Protein AF-0000000087292726 (afdb_homodimer)

Solvent-accessible surface area (backbone atoms only — not comparable to full-atom values): 31951 Å² total; per-residue (Å²): 138,81,80,73,80,80,78,75,75,75,76,73,78,67,79,74,79,66,85,60,63,54,73,38,72,69,37,30,50,40,67,74,81,75,63,62,69,61,34,52,50,50,47,50,51,51,27,51,55,27,48,71,33,85,90,39,32,86,70,28,71,51,73,68,53,52,51,50,51,52,53,50,47,58,55,65,70,38,54,76,42,42,64,71,56,86,68,54,72,67,57,55,52,51,55,51,50,49,59,69,65,47,56,73,90,65,33,30,45,58,37,45,49,48,23,53,44,37,64,34,70,51,35,41,52,52,53,47,52,40,39,73,70,72,46,50,53,69,59,52,49,48,52,55,34,66,33,84,82,71,44,54,64,26,44,39,25,47,42,41,25,60,33,22,43,66,75,42,74,87,44,44,62,61,49,62,73,42,40,67,60,53,53,53,53,51,60,71,45,49,89,60,50,50,75,66,32,47,36,35,49,22,40,36,44,26,35,47,38,50,54,27,41,76,63,67,35,54,68,59,42,48,54,45,44,55,55,26,49,53,46,54,68,37,84,84,52,52,68,69,27,29,38,34,14,46,50,24,44,39,47,31,48,75,60,37,82,41,38,68,56,40,57,73,68,44,44,59,60,51,14,52,54,29,38,68,40,88,49,63,70,38,15,50,52,12,48,54,37,44,61,66,72,109,139,83,81,74,78,79,79,76,76,73,76,73,77,67,78,74,79,65,84,60,61,53,72,38,72,68,37,32,50,39,67,76,81,75,64,61,69,62,36,52,50,50,47,50,51,50,30,50,53,26,49,71,32,85,91,39,32,86,71,29,72,52,73,67,52,53,51,49,52,52,53,51,48,59,53,66,69,37,55,76,41,40,64,72,56,85,68,54,73,69,56,56,50,51,57,51,49,48,56,70,65,45,55,74,92,67,32,32,43,58,37,44,49,47,24,52,42,38,63,36,69,49,35,40,53,52,52,46,52,40,38,73,70,73,48,51,53,70,58,53,49,47,52,55,33,66,33,85,79,71,43,54,65,26,45,38,26,48,39,40,24,59,31,23,45,67,76,42,74,87,43,43,62,60,49,60,74,41,38,68,61,55,53,51,53,52,62,71,45,49,91,59,50,48,76,66,32,46,38,35,48,21,40,36,43,25,35,48,37,50,52,27,41,77,65,66,35,53,70,60,42,48,54,44,42,54,56,27,48,54,46,54,69,37,83,84,54,52,69,67,29,29,38,34,14,46,51,24,44,39,47,33,48,75,62,37,81,42,39,68,57,40,56,73,68,46,43,60,60,52,15,52,56,31,37,67,40,87,49,63,70,38,16,51,51,13,48,53,37,44,61,65,72,108

Nearest PDB structures (foldseek):
  3ebb-assembly1_A  TM=8.946E-01  e=4.536E-08  Homo sapiens
  3ebb-assembly1_B  TM=8.853E-01  e=5.914E-07  Homo sapiens
  8y0p-assembly1_A  TM=6.292E-01  e=4.370E-01  Homo sapiens
  1luj-assembly1_A  TM=5.843E-01  e=9.324E-01  Homo sapiens
  7zrb-assembly1_A  TM=3.752E-01  e=2.257E+00  Homo sapiens

pLDDT: mean 90.12, std 17.52, range [23.12, 98.75]

Secondary structure (DSSP, 8-state):
--------------------EEE-TTS-EEE----HHHHHHHHHHHHHHHHH-TTTGGGSPPHHHHHHHHHHHHHHH-GGGTTT----HHHHHHHHHHHHHS-GGG-HHHHHHHHHHTTSHHHHHHHHHHHHTT--HHHHHHHHHTPSSP-HHHHHHHHHHHHHGGGSGGGHHHHHHTHHHHHHHHHHTGGG--HHHHHHHHHHHHHHHHHHHHHT-HHHHHHHHHHHHHHHH-TTS-HHHHHHHHHHHHHHHHHSS-HHHHHHTTHHHHHHHHHT-SSHHHHHHHHHHHHHT-/--------------------EEE-TTS-EEE----HHHHHHHHHHHHHHHHH-TTTGGGSPPHHHHHHHHHHHHHHH-GGGTTT----HHHHHHHHHHHHHS-GGG-HHHHHHHHHHTTSHHHHHHHHHHHHTT--HHHHHHHHHTPSSP-HHHHHHHHHHHHHGGGSGGGHHHHHHTHHHHHHHHHHTGGG--HHHHHHHHHHHHHHHHHHHHHT-HHHHHHHHHHHHHHHH-TTS-HHHHHHHHHHHHHHHHHSS-HHHHHHTTHHHHHHHHHT-SSHHHHHHHHHHHHHT-

Radius of gyration: 26.75 Å; Cα contacts (8 Å, |Δi|>4): 771; chains: 2; bounding box: 65×83×83 Å

Structure (mmCIF, N/CA/C/O backbone):
data_AF-0000000087292726-model_v1
#
loop_
_entity.id
_entity.type
_entity.pdbx_description
1 polymer 'PUL domain-containing protein'
#
loop_
_atom_site.group_PDB
_atom_site.id
_atom_site.type_symbol
_atom_site.label_atom_id
_atom_site.label_alt_id
_atom_site.label_comp_id
_atom_site.label_asym_id
_atom_site.label_entity_id
_atom_site.label_seq_id
_atom_site.pdbx_PDB_ins_code
_atom_site.Cartn_x
_atom_site.Cartn_y
_atom_site.Cartn_z
_atom_site.occupancy
_atom_site.B_iso_or_equiv
_atom_site.auth_seq_id
_atom_site.auth_comp_id
_atom_site.auth_asym_id
_atom_site.auth_atom_id
_atom_site.pdbx_PDB_model_num
ATOM 1 N N . MET A 1 1 ? -25 6.297 -58.25 1 25.56 1 MET A N 1
ATOM 2 C CA . MET A 1 1 ? -23.938 7.082 -57.625 1 25.56 1 MET A CA 1
ATOM 3 C C . MET A 1 1 ? -23.922 6.859 -56.125 1 25.56 1 MET A C 1
ATOM 5 O O . MET A 1 1 ? -24.641 7.527 -55.375 1 25.56 1 MET A O 1
ATOM 9 N N . HIS A 1 2 ? -23.906 5.59 -55.625 1 27.97 2 HIS A N 1
ATOM 10 C CA . HIS A 1 2 ? -24.172 4.93 -54.344 1 27.97 2 HIS A CA 1
ATOM 11 C C . HIS A 1 2 ? -23.047 5.203 -53.344 1 27.97 2 HIS A C 1
ATOM 13 O O . HIS A 1 2 ? -21.891 4.922 -53.625 1 27.97 2 HIS A O 1
ATOM 19 N N . MET A 1 3 ? -23.203 6.426 -52.594 1 27.92 3 MET A N 1
ATOM 20 C CA . MET A 1 3 ? -22.266 6.992 -51.625 1 27.92 3 MET A CA 1
ATOM 21 C C . MET A 1 3 ? -21.922 5.969 -50.531 1 27.92 3 MET A C 1
ATOM 23 O O . MET A 1 3 ? -22.797 5.34 -49.969 1 27.92 3 MET A O 1
ATOM 27 N N . TYR A 1 4 ? -20.781 5.195 -50.719 1 27.3 4 TYR A N 1
ATOM 28 C CA . TYR A 1 4 ? -20.219 4.168 -49.875 1 27.3 4 TYR A CA 1
ATOM 29 C C . TYR A 1 4 ? -19.984 4.707 -48.469 1 27.3 4 TYR A C 1
ATOM 31 O O . TYR A 1 4 ? -19.281 5.703 -48.281 1 27.3 4 TYR A O 1
ATOM 39 N N . PRO A 1 5 ? -20.984 4.523 -47.531 1 31.31 5 PRO A N 1
ATOM 40 C CA . PRO A 1 5 ? -20.875 5.055 -46.156 1 31.31 5 PRO A CA 1
ATOM 41 C C . PRO A 1 5 ? -19.594 4.641 -45.469 1 31.31 5 PRO A C 1
ATOM 43 O O . PRO A 1 5 ? -19.109 3.514 -45.656 1 31.31 5 PRO A O 1
ATOM 46 N N . GLY A 1 6 ? -18.531 5.535 -45.438 1 28.53 6 GLY A N 1
ATOM 47 C CA . GLY A 1 6 ? -17.234 5.402 -44.844 1 28.53 6 GLY A CA 1
ATOM 48 C C . GLY A 1 6 ? -17.297 4.855 -43.406 1 28.53 6 GLY A C 1
ATOM 49 O O . GLY A 1 6 ? -18.031 5.379 -42.562 1 28.53 6 GLY A O 1
ATOM 50 N N . ASN A 1 7 ? -17.188 3.504 -43.219 1 24.16 7 ASN A N 1
ATOM 51 C CA . ASN A 1 7 ? -17.156 2.648 -42.062 1 24.16 7 ASN A CA 1
ATOM 52 C C . ASN A 1 7 ? -16.125 3.145 -41.031 1 24.16 7 ASN A C 1
ATOM 54 O O . ASN A 1 7 ? -14.922 3.125 -41.281 1 24.16 7 ASN A O 1
ATOM 58 N N . ARG A 1 8 ? -16.406 4.293 -40.344 1 24.81 8 ARG A N 1
ATOM 59 C CA . ARG A 1 8 ? -15.516 4.766 -39.281 1 24.81 8 ARG A CA 1
ATOM 60 C C . ARG A 1 8 ? -15.18 3.641 -38.312 1 24.81 8 ARG A C 1
ATOM 62 O O . ARG A 1 8 ? -16.062 3.061 -37.688 1 24.81 8 ARG A O 1
ATOM 69 N N . LEU A 1 9 ? -14.109 2.891 -38.562 1 23.31 9 LEU A N 1
ATOM 70 C CA . LEU A 1 9 ? -13.461 1.905 -37.688 1 23.31 9 LEU A CA 1
ATOM 71 C C . LEU A 1 9 ? -13.266 2.459 -36.281 1 23.31 9 LEU A C 1
ATOM 73 O O . LEU A 1 9 ? -12.609 3.484 -36.094 1 23.31 9 LEU A O 1
ATOM 77 N N . ARG A 1 10 ? -14.344 2.477 -35.469 1 25.25 10 ARG A N 1
ATOM 78 C CA . ARG A 1 10 ? -14.289 2.777 -34.031 1 25.25 10 ARG A CA 1
ATOM 79 C C . ARG A 1 10 ? -13.078 2.119 -33.375 1 25.25 10 ARG A C 1
ATOM 81 O O . ARG A 1 10 ? -12.961 0.893 -33.375 1 25.25 10 ARG A O 1
ATOM 88 N N . GLN A 1 11 ? -11.906 2.73 -33.5 1 24.66 11 GLN A N 1
ATOM 89 C CA . GLN A 1 11 ? -10.719 2.332 -32.781 1 24.66 11 GLN A CA 1
ATOM 90 C C . GLN A 1 11 ? -11.055 2.045 -31.312 1 24.66 11 GLN A C 1
ATOM 92 O O . GLN A 1 11 ? -11.516 2.932 -30.578 1 24.66 11 GLN A O 1
ATOM 97 N N . MET A 1 12 ? -11.617 0.897 -31.047 1 24.08 12 MET A N 1
ATOM 98 C CA . MET A 1 12 ? -11.867 0.375 -29.703 1 24.08 12 MET A CA 1
ATOM 99 C C . MET A 1 12 ? -10.672 0.625 -28.781 1 24.08 12 MET A C 1
ATOM 101 O O . MET A 1 12 ? -9.586 0.105 -29.031 1 24.08 12 MET A O 1
ATOM 105 N N . VAL A 1 13 ? -10.516 1.766 -28.297 1 28.16 13 VAL A N 1
ATOM 106 C CA . VAL A 1 13 ? -9.562 2.045 -27.234 1 28.16 13 VAL A CA 1
ATOM 107 C C . VAL A 1 13 ? -9.656 0.956 -26.156 1 28.16 13 VAL A C 1
ATOM 109 O O . VAL A 1 13 ? -10.695 0.797 -25.516 1 28.16 13 VAL A O 1
ATOM 112 N N . VAL A 1 14 ? -9.078 -0.207 -26.312 1 26.47 14 VAL A N 1
ATOM 113 C CA . VAL A 1 14 ? -8.93 -1.253 -25.312 1 26.47 14 VAL A CA 1
ATOM 114 C C . VAL A 1 14 ? -8.305 -0.666 -24.047 1 26.47 14 VAL A C 1
ATOM 116 O O . VAL A 1 14 ? -7.273 0.005 -24.109 1 26.47 14 VAL A O 1
ATOM 119 N N . PRO A 1 15 ? -9.102 -0.347 -23.094 1 29.61 15 PRO A N 1
ATOM 120 C CA . PRO A 1 15 ? -8.484 0.06 -21.828 1 29.61 15 PRO A CA 1
ATOM 121 C C . PRO A 1 15 ? -7.285 -0.805 -21.453 1 29.61 15 PRO A C 1
ATOM 123 O O . PRO A 1 15 ? -7.379 -2.035 -21.453 1 29.61 15 PRO A O 1
ATOM 126 N N . GLN A 1 16 ? -6.129 -0.579 -21.906 1 30.19 16 GLN A N 1
ATOM 127 C CA . GLN A 1 16 ? -4.918 -1.282 -21.5 1 30.19 16 GLN A CA 1
ATOM 128 C C . GLN A 1 16 ? -4.91 -1.514 -19.984 1 30.19 16 GLN A C 1
ATOM 130 O O . GLN A 1 16 ? -4.977 -0.562 -19.203 1 30.19 16 GLN A O 1
ATOM 135 N N . ASN A 1 17 ? -5.461 -2.572 -19.422 1 34.88 17 ASN A N 1
ATOM 136 C CA . ASN A 1 17 ? -5.367 -3.15 -18.094 1 34.88 17 ASN A CA 1
ATOM 137 C C . ASN A 1 17 ? -3.965 -3.004 -17.516 1 34.88 17 ASN A C 1
ATOM 139 O O . ASN A 1 17 ? -3.057 -3.754 -17.875 1 34.88 17 ASN A O 1
ATOM 143 N N . LYS A 1 18 ? -3.445 -1.928 -17.469 1 40.81 18 LYS A N 1
ATOM 144 C CA . LYS A 1 18 ? -2.113 -1.664 -16.938 1 40.81 18 LYS A CA 1
ATOM 145 C C . LYS A 1 18 ? -1.898 -2.389 -15.609 1 40.81 18 LYS A C 1
ATOM 147 O O . LYS A 1 18 ? -2.695 -2.244 -14.68 1 40.81 18 LYS A O 1
ATOM 152 N N . LEU A 1 19 ? -1.225 -3.516 -15.633 1 45.19 19 LEU A N 1
ATOM 153 C CA . LEU A 1 19 ? -0.715 -4.223 -14.461 1 45.19 19 LEU A CA 1
ATOM 154 C C . LEU A 1 19 ? -0.121 -3.248 -13.453 1 45.19 19 LEU A C 1
ATOM 156 O O . LEU A 1 19 ? 1.015 -2.795 -13.617 1 45.19 19 LEU A O 1
ATOM 160 N N . SER A 1 20 ? -0.958 -2.391 -12.922 1 47.47 20 SER A N 1
ATOM 161 C CA . SER A 1 20 ? -0.515 -1.384 -11.961 1 47.47 20 SER A CA 1
ATOM 162 C C . SER A 1 20 ? 0.006 -2.031 -10.688 1 47.47 20 SER A C 1
ATOM 164 O O . SER A 1 20 ? -0.676 -2.861 -10.078 1 47.47 20 SER A O 1
ATOM 166 N N . SER A 1 21 ? 1.396 -2.205 -10.539 1 54.19 21 SER A N 1
ATOM 167 C CA . SER A 1 21 ? 2.029 -2.592 -9.281 1 54.19 21 SER A CA 1
ATOM 168 C C . SER A 1 21 ? 2.26 -1.38 -8.383 1 54.19 21 SER A C 1
ATOM 170 O O . SER A 1 21 ? 2.484 -0.271 -8.875 1 54.19 21 SER A O 1
ATOM 172 N N . THR A 1 22 ? 1.814 -1.479 -7.164 1 57.28 22 THR A N 1
ATOM 173 C CA . THR A 1 22 ? 2.002 -0.41 -6.188 1 57.28 22 THR A CA 1
ATOM 174 C C . THR A 1 22 ? 3.09 -0.776 -5.184 1 57.28 22 THR A C 1
ATOM 176 O O . THR A 1 22 ? 3.141 -1.909 -4.699 1 57.28 22 THR A O 1
ATOM 179 N N . TYR A 1 23 ? 4.133 0.075 -5.066 1 57.97 23 TYR A N 1
ATOM 180 C CA . TYR A 1 23 ? 5.168 -0.146 -4.062 1 57.97 23 TYR A CA 1
ATOM 181 C C . TYR A 1 23 ? 4.598 -0.018 -2.656 1 57.97 23 TYR A C 1
ATOM 183 O O . TYR A 1 23 ? 3.947 0.978 -2.33 1 57.97 23 TYR A O 1
ATOM 191 N N . GLN A 1 24 ? 4.855 -1.09 -1.998 1 63.69 24 GLN A N 1
ATOM 192 C CA . GLN A 1 24 ? 4.637 -1.015 -0.558 1 63.69 24 GLN A CA 1
ATOM 193 C C . GLN A 1 24 ? 5.758 -0.24 0.13 1 63.69 24 GLN A C 1
ATOM 195 O O . GLN A 1 24 ? 6.809 -0.001 -0.465 1 63.69 24 GLN A O 1
ATOM 200 N N . ARG A 1 25 ? 5.508 0.122 1.14 1 62.41 25 ARG A N 1
ATOM 201 C CA . ARG A 1 25 ? 6.457 0.926 1.902 1 62.41 25 ARG A CA 1
ATOM 202 C C . ARG A 1 25 ? 7.762 0.167 2.129 1 62.41 25 ARG A C 1
ATOM 204 O O . ARG A 1 25 ? 8.836 0.772 2.195 1 62.41 25 ARG A O 1
ATOM 211 N N . ASN A 1 26 ? 7.559 -1.099 2.148 1 68.69 26 ASN A N 1
ATOM 212 C CA . ASN A 1 26 ? 8.766 -1.892 2.354 1 68.69 26 ASN A CA 1
ATOM 213 C C . ASN A 1 26 ? 9.508 -2.129 1.042 1 68.69 26 ASN A C 1
ATOM 215 O O . ASN A 1 26 ? 10.516 -2.836 1.015 1 68.69 26 ASN A O 1
ATOM 219 N N . GLY A 1 27 ? 9.016 -1.476 0.011 1 75.56 27 GLY A N 1
ATOM 220 C CA . GLY A 1 27 ? 9.695 -1.558 -1.271 1 75.56 27 GLY A CA 1
ATOM 221 C C . GLY A 1 27 ? 9.234 -2.729 -2.117 1 75.56 27 GLY A C 1
ATOM 222 O O . GLY A 1 27 ? 9.672 -2.887 -3.26 1 75.56 27 GLY A O 1
ATOM 223 N N . MET A 1 28 ? 8.344 -3.465 -1.546 1 85.56 28 MET A N 1
ATOM 224 C CA . MET A 1 28 ? 7.859 -4.617 -2.301 1 85.56 28 MET A CA 1
ATOM 225 C C . MET A 1 28 ? 6.66 -4.238 -3.166 1 85.56 28 MET A C 1
ATOM 227 O O . MET A 1 28 ? 5.98 -3.246 -2.895 1 85.56 28 MET A O 1
ATOM 231 N N . LEU A 1 29 ? 6.477 -4.945 -4.203 1 90.94 29 LEU A N 1
ATOM 232 C CA . LEU A 1 29 ? 5.414 -4.68 -5.168 1 90.94 29 LEU A CA 1
ATOM 233 C C . LEU A 1 29 ? 4.453 -5.863 -5.254 1 90.94 29 LEU A C 1
ATOM 235 O O . LEU A 1 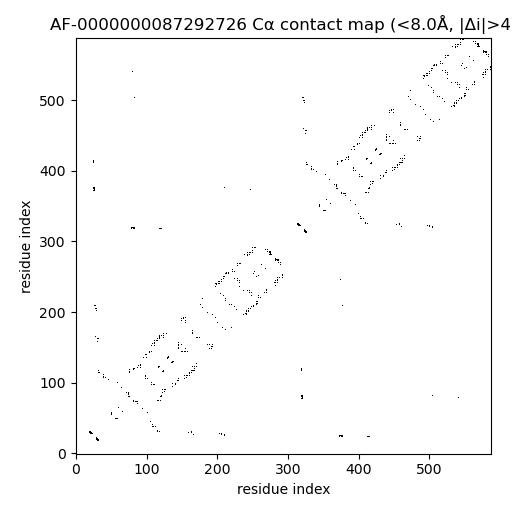29 ? 4.871 -7.02 -5.129 1 90.94 29 LEU A O 1
ATOM 239 N N . LEU A 1 30 ? 3.119 -5.586 -5.453 1 92.5 30 LEU A N 1
ATOM 240 C CA . LEU A 1 30 ? 2.08 -6.609 -5.516 1 92.5 30 LEU A CA 1
ATOM 241 C C . LEU A 1 30 ? 1.245 -6.457 -6.781 1 92.5 30 LEU A C 1
ATOM 243 O O . LEU A 1 30 ? 1.285 -5.414 -7.438 1 92.5 30 LEU A O 1
ATOM 247 N N . PHE A 1 31 ? 0.602 -7.527 -7.137 1 92.94 31 PHE A N 1
ATOM 248 C CA . PHE A 1 31 ? -0.382 -7.527 -8.211 1 92.94 31 PHE A CA 1
ATOM 249 C C . PHE A 1 31 ? -1.798 -7.578 -7.652 1 92.94 31 PHE A C 1
ATOM 251 O O . PHE A 1 31 ? -2.354 -8.664 -7.453 1 92.94 31 PHE A O 1
ATOM 258 N N . GLU A 1 32 ? -2.439 -6.418 -7.605 1 88.88 32 GLU A N 1
ATOM 259 C CA . GLU A 1 32 ? -3.676 -6.297 -6.84 1 88.88 32 GLU A CA 1
ATOM 260 C C . GLU A 1 32 ? -4.895 -6.305 -7.754 1 88.88 32 GLU A C 1
ATOM 262 O O . GLU A 1 32 ? -5.996 -6.66 -7.328 1 88.88 32 GLU A O 1
ATOM 267 N N . THR A 1 33 ? -4.766 -5.867 -8.93 1 87.62 33 THR A N 1
ATOM 268 C CA . THR A 1 33 ? -5.895 -5.75 -9.852 1 87.62 33 THR A CA 1
ATOM 269 C C . THR A 1 33 ? -6.332 -7.121 -10.344 1 87.62 33 THR A C 1
ATOM 271 O O . THR A 1 33 ? -5.496 -7.953 -10.711 1 87.62 33 THR A O 1
ATOM 274 N N . ALA A 1 34 ? -7.629 -7.336 -10.242 1 89.88 34 ALA A N 1
ATOM 275 C CA . ALA A 1 34 ? -8.148 -8.625 -10.688 1 89.88 34 ALA A CA 1
ATOM 276 C C . ALA A 1 34 ? -9.398 -8.453 -11.539 1 89.88 34 ALA A C 1
ATOM 278 O O . ALA A 1 34 ? -10.242 -7.605 -11.25 1 89.88 34 ALA A O 1
ATOM 279 N N . GLN A 1 35 ? -9.469 -9.234 -12.609 1 93.12 35 GLN A N 1
ATOM 280 C CA . GLN A 1 35 ? -10.672 -9.367 -13.43 1 93.12 35 GLN A CA 1
ATOM 281 C C . GLN A 1 35 ? -11.531 -10.539 -12.977 1 93.12 35 GLN A C 1
ATOM 283 O O . GLN A 1 35 ? -11.57 -11.578 -13.633 1 93.12 35 GLN A O 1
ATOM 288 N N . PHE A 1 36 ? -12.352 -10.359 -12.016 1 95.31 36 PHE A N 1
ATOM 289 C CA . PHE A 1 36 ? -13.078 -11.43 -11.352 1 95.31 36 PHE A CA 1
ATOM 290 C C . PHE A 1 36 ? -14.07 -12.086 -12.305 1 95.31 36 PHE A C 1
ATOM 292 O O . PHE A 1 36 ? -14.25 -13.305 -12.289 1 95.31 36 PHE A O 1
ATOM 299 N N . GLU A 1 37 ? -14.68 -11.281 -13.117 1 95.38 37 GLU A N 1
ATOM 300 C CA . GLU A 1 37 ? -15.641 -11.828 -14.07 1 95.38 37 GLU A CA 1
ATOM 301 C C . GLU A 1 37 ? -14.969 -12.82 -15.023 1 95.38 37 GLU A C 1
ATOM 303 O O . GLU A 1 37 ? -15.5 -13.906 -15.273 1 95.38 37 GLU A O 1
ATOM 308 N N . GLY A 1 38 ? -13.82 -12.445 -15.492 1 97.12 38 GLY A N 1
ATOM 309 C CA . GLY A 1 38 ? -13.07 -13.336 -16.375 1 97.12 38 GLY A CA 1
ATOM 310 C C . GLY A 1 38 ? -12.602 -14.602 -15.672 1 97.12 38 GLY A C 1
ATOM 311 O O . GLY A 1 38 ? -12.656 -15.688 -16.25 1 97.12 38 GLY A O 1
ATOM 312 N N . ILE A 1 39 ? -12.18 -14.508 -14.453 1 97.94 39 ILE A N 1
ATOM 313 C CA . ILE A 1 39 ? -11.703 -15.641 -13.656 1 97.94 39 ILE A CA 1
ATOM 314 C C . ILE A 1 39 ? -12.836 -16.625 -13.43 1 97.94 39 ILE A C 1
ATOM 316 O O . ILE A 1 39 ? -12.695 -17.828 -13.711 1 97.94 39 ILE A O 1
ATOM 320 N N . LEU A 1 40 ? -13.992 -16.125 -13.039 1 98 40 LEU A N 1
ATOM 321 C CA . LEU A 1 40 ? -15.141 -16.984 -12.75 1 98 40 LEU A CA 1
ATOM 322 C C . LEU A 1 40 ? -15.664 -17.625 -14.031 1 98 40 LEU A C 1
ATOM 324 O O . LEU A 1 40 ? -16.094 -18.781 -14.023 1 98 40 LEU A O 1
ATOM 328 N N . LYS A 1 41 ? -15.633 -16.828 -15.07 1 98.12 41 LYS A N 1
ATOM 329 C CA . LYS A 1 41 ? -16.062 -17.375 -16.359 1 98.12 41 LYS A CA 1
ATOM 330 C C . LYS A 1 41 ? -15.203 -18.562 -16.766 1 98.12 41 LYS A C 1
ATOM 332 O O . LYS A 1 41 ? -15.734 -19.594 -17.203 1 98.12 41 LYS A O 1
ATOM 337 N N . LYS A 1 42 ? -13.914 -18.5 -16.609 1 98.31 42 LYS A N 1
ATOM 338 C CA . LYS A 1 42 ? -13.008 -19.578 -16.984 1 98.31 42 LYS A CA 1
ATOM 339 C C . LYS A 1 42 ? -13.211 -20.797 -16.078 1 98.31 42 LYS A C 1
ATOM 341 O O . LYS A 1 42 ? -13.172 -21.938 -16.547 1 98.31 42 LYS A O 1
ATOM 346 N N . ILE A 1 43 ? -13.414 -20.562 -14.805 1 98.69 43 ILE A N 1
ATOM 347 C CA . ILE A 1 43 ? -13.672 -21.656 -13.867 1 98.69 43 ILE A CA 1
ATOM 348 C C . ILE A 1 43 ? -14.961 -22.375 -14.258 1 98.69 43 ILE A C 1
ATOM 350 O O . ILE A 1 43 ? -15.016 -23.609 -14.258 1 98.69 43 ILE A O 1
ATOM 354 N N . THR A 1 44 ? -15.906 -21.578 -14.625 1 98.56 44 THR A N 1
ATOM 355 C CA . THR A 1 44 ? -17.188 -22.125 -15.031 1 98.56 44 THR A CA 1
ATOM 356 C C . THR A 1 44 ? -17.031 -22.969 -16.297 1 98.56 44 THR A C 1
ATOM 358 O O . THR A 1 44 ? -17.562 -24.078 -16.391 1 98.56 44 THR A O 1
ATOM 361 N N . GLU A 1 45 ? -16.328 -22.453 -17.203 1 98.5 45 GLU A N 1
ATOM 362 C CA . GLU A 1 45 ? -16.078 -23.156 -18.453 1 98.5 45 GLU A CA 1
ATOM 363 C C . GLU A 1 45 ? -15.367 -24.484 -18.219 1 98.5 45 GLU A C 1
ATOM 365 O O . GLU A 1 45 ? -15.742 -25.516 -18.781 1 98.5 45 GLU A O 1
ATOM 370 N N . PHE A 1 46 ? -14.352 -24.484 -17.438 1 98.44 46 PHE A N 1
ATOM 371 C CA . PHE A 1 46 ? -13.578 -25.688 -17.156 1 98.44 46 PHE A CA 1
ATOM 372 C C . PHE A 1 46 ? -14.398 -26.703 -16.375 1 98.44 46 PHE A C 1
ATOM 374 O O . PHE A 1 46 ? -14.344 -27.906 -16.656 1 98.44 46 PHE A O 1
ATOM 381 N N . SER A 1 47 ? -15.133 -26.203 -15.398 1 98.44 47 SER A N 1
ATOM 382 C CA . SER A 1 47 ? -16 -27.109 -14.648 1 98.44 47 SER A CA 1
ATOM 383 C C . SER A 1 47 ? -17 -27.797 -15.57 1 98.44 47 SER A C 1
ATOM 385 O O . SER A 1 47 ? -17.281 -28.984 -15.414 1 98.44 47 SER A O 1
ATOM 387 N N . ALA A 1 48 ? -17.547 -27.031 -16.547 1 97.94 48 ALA A N 1
ATOM 388 C CA . ALA A 1 48 ? -18.484 -27.594 -17.516 1 97.94 48 ALA A CA 1
ATOM 389 C C . ALA A 1 48 ? -17.828 -28.656 -18.375 1 97.94 48 ALA A C 1
ATOM 391 O O . ALA A 1 48 ? -18.422 -29.688 -18.672 1 97.94 48 ALA A O 1
ATOM 392 N N . THR A 1 49 ? -16.625 -28.391 -18.766 1 97.81 49 THR A N 1
ATOM 393 C CA . THR A 1 49 ? -15.867 -29.344 -19.547 1 97.81 49 THR A CA 1
ATOM 394 C C . THR A 1 49 ? -15.648 -30.641 -18.766 1 97.81 49 THR A C 1
ATOM 396 O O . THR A 1 49 ? -15.805 -31.734 -19.297 1 97.81 49 THR A O 1
ATOM 399 N N . LEU A 1 50 ? -15.297 -30.531 -17.516 1 97.62 50 LEU A N 1
ATOM 400 C CA . LEU A 1 50 ? -15.086 -31.688 -16.656 1 97.62 50 LEU A CA 1
ATOM 401 C C . LEU A 1 50 ? -16.375 -32.469 -16.453 1 97.62 50 LEU A C 1
ATOM 403 O O . LEU A 1 50 ? -16.375 -33.688 -16.438 1 97.62 50 LEU A O 1
ATOM 407 N N . ALA A 1 51 ? -17.453 -31.703 -16.391 1 96.75 51 ALA A N 1
ATOM 408 C CA . ALA A 1 51 ? -18.75 -32.312 -16.172 1 96.75 51 ALA A CA 1
ATOM 409 C C . ALA A 1 51 ? -19.172 -33.156 -17.391 1 96.75 51 ALA A C 1
ATOM 411 O O . ALA A 1 51 ? -19.891 -34.156 -17.25 1 96.75 51 ALA A O 1
ATOM 412 N N . SER A 1 52 ? -18.719 -32.781 -18.484 1 95.94 52 SER A N 1
ATOM 413 C CA . SER A 1 52 ? -19.109 -33.438 -19.719 1 95.94 52 SER A CA 1
ATOM 414 C C . SER A 1 52 ? -18.266 -34.688 -19.984 1 95.94 52 SER A C 1
ATOM 416 O O . SER A 1 52 ? -18.609 -35.5 -20.844 1 95.94 52 SER A O 1
ATOM 418 N N . ASP A 1 53 ? -17.172 -34.781 -19.281 1 93.19 53 ASP A N 1
ATOM 419 C CA . ASP A 1 53 ? -16.312 -35.938 -19.391 1 93.19 53 ASP A CA 1
ATOM 420 C C . ASP A 1 53 ? -16.656 -37 -18.344 1 93.19 53 ASP A C 1
ATOM 422 O O . ASP A 1 53 ? -16.422 -36.781 -17.141 1 93.19 53 ASP A O 1
ATOM 426 N N . SER A 1 54 ? -17.125 -38.125 -18.75 1 92.81 54 SER A N 1
ATOM 427 C CA . SER A 1 54 ? -17.625 -39.188 -17.859 1 92.81 54 SER A CA 1
ATOM 428 C C . SER A 1 54 ? -16.562 -39.625 -16.875 1 92.81 54 SER A C 1
ATOM 430 O O . SER A 1 54 ? -16.859 -39.969 -15.742 1 92.81 54 SER A O 1
ATOM 432 N N . GLU A 1 55 ? -15.328 -39.562 -17.25 1 93.94 55 GLU A N 1
ATOM 433 C CA . GLU A 1 55 ? -14.234 -40.031 -16.406 1 93.94 55 GLU A CA 1
ATOM 434 C C . GLU A 1 55 ? -13.805 -38.969 -15.406 1 93.94 55 GLU A C 1
ATOM 436 O O . GLU A 1 55 ? -13.18 -39.281 -14.391 1 93.94 55 GLU A O 1
ATOM 441 N N . GLN A 1 56 ? -14.18 -37.719 -15.672 1 94.5 56 GLN A N 1
ATOM 442 C CA . GLN A 1 56 ? -13.68 -36.625 -14.844 1 94.5 56 GLN A CA 1
ATOM 443 C C . GLN A 1 56 ? -14.836 -35.844 -14.219 1 94.5 56 GLN A C 1
ATOM 445 O O . GLN A 1 56 ? -14.617 -34.812 -13.578 1 94.5 56 GLN A O 1
ATOM 450 N N . LYS A 1 57 ? -16 -36.281 -14.352 1 95.06 57 LYS A N 1
ATOM 451 C CA . LYS A 1 57 ? -17.219 -35.594 -13.898 1 95.06 57 LYS A CA 1
ATOM 452 C C . LYS A 1 57 ? -17.141 -35.312 -12.406 1 95.06 57 LYS A C 1
ATOM 454 O O . LYS A 1 57 ? -17.656 -34.281 -11.945 1 95.06 57 LYS A O 1
ATOM 459 N N . HIS A 1 58 ? -16.453 -36.156 -11.688 1 95.31 58 HIS A N 1
ATOM 460 C CA . HIS A 1 58 ? -16.391 -36.031 -10.234 1 95.31 58 HIS A CA 1
ATOM 461 C C . HIS A 1 58 ? -15.547 -34.812 -9.836 1 95.31 58 HIS A C 1
ATOM 463 O O . HIS A 1 58 ? -15.586 -34.375 -8.68 1 95.31 58 HIS A O 1
ATOM 469 N N . LEU A 1 59 ? -14.812 -34.219 -10.781 1 97.06 59 LEU A N 1
ATOM 470 C CA . LEU A 1 59 ? -13.945 -33.094 -10.516 1 97.06 59 LEU A CA 1
ATOM 471 C C . LEU A 1 59 ? -14.703 -31.781 -10.734 1 97.06 59 LEU A C 1
ATOM 473 O O . LEU A 1 59 ? -14.227 -30.703 -10.344 1 97.06 59 LEU A O 1
ATOM 477 N N . SER A 1 60 ? -15.859 -31.875 -11.344 1 98 60 SER A N 1
ATOM 478 C CA . SER A 1 60 ? -16.625 -30.672 -11.633 1 98 60 SER A CA 1
ATOM 479 C C . SER A 1 60 ? -17.188 -30.047 -10.359 1 98 60 SER A C 1
ATOM 481 O O . SER A 1 60 ? -17.281 -30.719 -9.328 1 98 60 SER A O 1
ATOM 483 N N . LEU A 1 61 ? -17.516 -28.844 -10.422 1 98.38 61 LEU A N 1
ATOM 484 C CA . LEU A 1 61 ? -17.969 -28.094 -9.258 1 98.38 61 LEU A CA 1
ATOM 485 C C . LEU A 1 61 ? -19.484 -28.156 -9.125 1 98.38 61 LEU A C 1
ATOM 487 O O . LEU A 1 61 ? -20.188 -28.141 -10.133 1 98.38 61 LEU A O 1
ATOM 491 N N . SER A 1 62 ? -19.953 -28.203 -7.895 1 97.81 62 SER A N 1
ATOM 492 C CA . SER A 1 62 ? -21.391 -28.188 -7.605 1 97.81 62 SER A CA 1
ATOM 493 C C . SER A 1 62 ? -21.922 -26.766 -7.582 1 97.81 62 SER A C 1
ATOM 495 O O . SER A 1 62 ? -21.156 -25.797 -7.637 1 97.81 62 SER A O 1
ATOM 497 N N . GLU A 1 63 ? -23.25 -26.641 -7.535 1 97.25 63 GLU A N 1
ATOM 498 C CA . GLU A 1 63 ? -23.891 -25.344 -7.391 1 97.25 63 GLU A CA 1
ATOM 499 C C . GLU A 1 63 ? -23.469 -24.656 -6.102 1 97.25 63 GLU A C 1
ATOM 501 O O . GLU A 1 63 ? -23.312 -23.422 -6.066 1 97.25 63 GLU A O 1
ATOM 506 N N . ALA A 1 64 ? -23.297 -25.406 -5.086 1 97.69 64 ALA A N 1
ATOM 507 C CA . ALA A 1 64 ? -22.844 -24.875 -3.801 1 97.69 64 ALA A CA 1
ATOM 508 C C . ALA A 1 64 ? -21.438 -24.297 -3.908 1 97.69 64 ALA A C 1
ATOM 510 O O . ALA A 1 64 ? -21.125 -23.266 -3.309 1 97.69 64 ALA A O 1
ATOM 511 N N . ASP A 1 65 ? -20.594 -24.984 -4.652 1 98.31 65 ASP A N 1
ATOM 512 C CA . ASP A 1 65 ? -19.234 -24.5 -4.883 1 98.31 65 ASP A CA 1
ATOM 513 C C . ASP A 1 65 ? -19.234 -23.141 -5.57 1 98.31 65 ASP A C 1
ATOM 515 O O . ASP A 1 65 ? -18.547 -22.219 -5.145 1 98.31 65 ASP A O 1
ATOM 519 N N . PHE A 1 66 ? -20.047 -23.031 -6.598 1 98.06 66 PHE A N 1
ATOM 520 C CA . PHE A 1 66 ? -20.109 -21.797 -7.355 1 98.06 66 PHE A CA 1
ATOM 521 C C . PHE A 1 66 ? -20.672 -20.656 -6.5 1 98.06 66 PHE A C 1
ATOM 523 O O . PHE A 1 66 ? -20.219 -19.516 -6.598 1 98.06 66 PHE A O 1
ATOM 530 N N . SER A 1 67 ? -21.625 -21.016 -5.727 1 98 67 SER A N 1
ATOM 531 C CA . SER A 1 67 ? -22.188 -20.016 -4.824 1 98 67 SER A CA 1
ATOM 532 C C . SER A 1 67 ? -21.141 -19.5 -3.844 1 98 67 SER A C 1
ATOM 534 O O . SER A 1 67 ? -21.094 -18.297 -3.557 1 98 67 SER A O 1
ATOM 536 N N . ARG A 1 68 ? -20.359 -20.375 -3.354 1 98 68 ARG A N 1
ATOM 537 C CA . ARG A 1 68 ? -19.312 -19.984 -2.42 1 98 68 ARG A CA 1
ATOM 538 C C . ARG A 1 68 ? -18.25 -19.125 -3.109 1 98 68 ARG A C 1
ATOM 540 O O . ARG A 1 68 ? -17.812 -18.109 -2.561 1 98 68 ARG A O 1
ATOM 547 N N . LEU A 1 69 ? -17.859 -19.516 -4.332 1 98.5 69 LEU A N 1
ATOM 548 C CA . LEU A 1 69 ? -16.906 -18.719 -5.09 1 98.5 69 LEU A CA 1
ATOM 549 C C . LEU A 1 69 ? -17.438 -17.312 -5.305 1 98.5 69 LEU A C 1
ATOM 551 O O . LEU A 1 69 ? -16.703 -16.328 -5.145 1 98.5 69 LEU A O 1
ATOM 555 N N . ALA A 1 70 ? -18.688 -17.203 -5.617 1 97.31 70 ALA A N 1
ATOM 556 C CA . ALA A 1 70 ? -19.297 -15.898 -5.844 1 97.31 70 ALA A CA 1
ATOM 557 C C . ALA A 1 70 ? -19.281 -15.055 -4.574 1 97.31 70 ALA A C 1
ATOM 559 O O . ALA A 1 70 ? -19.062 -13.844 -4.625 1 97.31 70 ALA A O 1
ATOM 560 N N . ALA A 1 71 ? -19.531 -15.68 -3.451 1 96.56 71 ALA A N 1
ATOM 561 C CA . ALA A 1 71 ? -19.516 -14.977 -2.168 1 96.56 71 ALA A CA 1
ATOM 562 C C . ALA A 1 71 ? -18.125 -14.461 -1.834 1 96.56 71 ALA A C 1
ATOM 564 O O . ALA A 1 71 ? -17.969 -13.344 -1.333 1 96.56 71 ALA A O 1
ATOM 565 N N . ILE A 1 72 ? -17.141 -15.258 -2.109 1 97.88 72 ILE A N 1
ATOM 566 C CA . ILE A 1 72 ? -15.758 -14.852 -1.867 1 97.88 72 ILE A CA 1
ATOM 567 C C . ILE A 1 72 ? -15.422 -13.641 -2.734 1 97.88 72 ILE A C 1
ATOM 569 O O . ILE A 1 72 ? -14.812 -12.68 -2.258 1 97.88 72 ILE A O 1
ATOM 573 N N . VAL A 1 73 ? -15.828 -13.688 -3.998 1 96.81 73 VAL A N 1
ATOM 574 C CA . VAL A 1 73 ? -15.547 -12.602 -4.938 1 96.81 73 VAL A CA 1
ATOM 575 C C . VAL A 1 73 ? -16.172 -11.305 -4.438 1 96.81 73 VAL A C 1
ATOM 577 O O . VAL A 1 73 ? -15.578 -10.234 -4.539 1 96.81 73 VAL A O 1
ATOM 580 N N . LYS A 1 74 ? -17.344 -11.383 -3.924 1 92.06 74 LYS A N 1
ATOM 581 C CA . LYS A 1 74 ? -18 -10.203 -3.379 1 92.06 74 LYS A CA 1
ATOM 582 C C . LYS A 1 74 ? -17.172 -9.562 -2.271 1 92.06 74 LYS A C 1
ATOM 584 O O . LYS A 1 74 ? -17.031 -8.344 -2.219 1 92.06 74 LYS A O 1
ATOM 589 N N . VAL A 1 75 ? -16.594 -10.383 -1.465 1 92 75 VAL A N 1
ATOM 590 C CA . VAL A 1 75 ? -15.742 -9.898 -0.389 1 92 75 VAL A CA 1
ATOM 591 C C . VAL A 1 75 ? -14.477 -9.273 -0.978 1 92 75 VAL A C 1
ATOM 593 O O . VAL A 1 75 ? -14.078 -8.172 -0.589 1 92 75 VAL A O 1
ATOM 596 N N . LEU A 1 76 ? -13.898 -9.906 -1.977 1 93.25 76 LEU A N 1
ATOM 597 C CA . LEU A 1 76 ? -12.594 -9.523 -2.5 1 93.25 76 LEU A CA 1
ATOM 598 C C . LEU A 1 76 ? -12.703 -8.273 -3.371 1 93.25 76 LEU A C 1
ATOM 600 O O . LEU A 1 76 ? -11.719 -7.547 -3.541 1 93.25 76 LEU A O 1
ATOM 604 N N . LYS A 1 77 ? -13.836 -8.039 -3.896 1 88.25 77 LYS A N 1
ATOM 605 C CA . LYS A 1 77 ? -14.047 -6.852 -4.715 1 88.25 77 LYS A CA 1
ATOM 606 C C . LYS A 1 77 ? -14.117 -5.594 -3.852 1 88.25 77 LYS A C 1
ATOM 608 O O . LYS A 1 77 ? -13.805 -4.496 -4.312 1 88.25 77 LYS A O 1
ATOM 613 N N . ASN A 1 78 ? -14.461 -5.828 -2.635 1 83.5 78 ASN A N 1
ATOM 614 C CA . ASN A 1 78 ? -14.648 -4.684 -1.749 1 83.5 78 ASN A CA 1
ATOM 615 C C . ASN A 1 78 ? -13.43 -4.449 -0.866 1 83.5 78 ASN A C 1
ATOM 617 O O . ASN A 1 78 ? -13.508 -4.582 0.357 1 83.5 78 ASN A O 1
ATOM 621 N N . THR A 1 79 ? -12.328 -3.887 -1.493 1 81.19 79 THR A N 1
ATOM 622 C CA . THR A 1 79 ? -11.039 -3.756 -0.825 1 81.19 79 THR A CA 1
ATOM 623 C C . THR A 1 79 ? -11.109 -2.711 0.285 1 81.19 79 THR A C 1
ATOM 625 O O . THR A 1 79 ? -10.375 -2.797 1.272 1 81.19 79 THR A O 1
ATOM 628 N N . SER A 1 80 ? -12.07 -1.836 0.152 1 76.5 80 SER A N 1
ATOM 629 C CA . SER A 1 80 ? -12.211 -0.785 1.153 1 76.5 80 SER A CA 1
ATOM 630 C C . SER A 1 80 ? -12.695 -1.35 2.484 1 76.5 80 SER A C 1
ATOM 632 O O . SER A 1 80 ? -12.547 -0.713 3.527 1 76.5 80 SER A O 1
ATOM 634 N N . PHE A 1 81 ? -13.195 -2.572 2.451 1 77.62 81 PHE A N 1
ATOM 635 C CA . PHE A 1 81 ? -13.766 -3.166 3.654 1 77.62 81 PHE A CA 1
ATOM 636 C C . PHE A 1 81 ? -12.984 -4.41 4.066 1 77.62 81 PHE A C 1
ATOM 638 O O . PHE A 1 81 ? -13.453 -5.191 4.895 1 77.62 81 PHE A O 1
ATOM 645 N N . TYR A 1 82 ? -11.805 -4.594 3.512 1 80.19 82 TYR A N 1
ATOM 646 C CA . TYR A 1 82 ? -10.984 -5.75 3.859 1 80.19 82 TYR A CA 1
ATOM 647 C C . TYR A 1 82 ? -10.805 -5.855 5.367 1 80.19 82 TYR A C 1
ATOM 649 O O . TYR A 1 82 ? -10.82 -6.953 5.93 1 80.19 82 TYR A O 1
ATOM 657 N N . HIS A 1 83 ? -10.695 -4.77 5.941 1 78.19 83 HIS A N 1
ATOM 658 C CA . HIS A 1 83 ? -10.367 -4.734 7.363 1 78.19 83 HIS A CA 1
ATOM 659 C C . HIS A 1 83 ? -11.578 -5.102 8.219 1 78.19 83 HIS A C 1
ATOM 661 O O . HIS A 1 83 ? -11.438 -5.375 9.414 1 78.19 83 HIS A O 1
ATOM 667 N N . THR A 1 84 ? -12.711 -5.156 7.617 1 79.5 84 THR A N 1
ATOM 668 C CA . THR A 1 84 ? -13.914 -5.469 8.391 1 79.5 84 THR A CA 1
ATOM 669 C C . THR A 1 84 ? -14.586 -6.727 7.848 1 79.5 84 THR A C 1
ATOM 671 O O . THR A 1 84 ? -15.562 -7.207 8.422 1 79.5 84 THR A O 1
ATOM 674 N N . SER A 1 85 ? -14.117 -7.219 6.789 1 86.12 85 SER A N 1
ATOM 675 C CA . SER A 1 85 ? -14.711 -8.414 6.199 1 86.12 85 SER A CA 1
ATOM 676 C C . SER A 1 85 ? -13.969 -9.672 6.641 1 86.12 85 SER A C 1
ATOM 678 O O . SER A 1 85 ? -12.898 -9.586 7.242 1 86.12 85 SER A O 1
ATOM 680 N N . LYS A 1 86 ? -14.688 -10.844 6.422 1 90.44 86 LYS A N 1
ATOM 681 C CA . LYS A 1 86 ? -14.117 -12.109 6.871 1 90.44 86 LYS A CA 1
ATOM 682 C C . LYS A 1 86 ? -14.148 -13.148 5.758 1 90.44 86 LYS A C 1
ATOM 684 O O . LYS A 1 86 ? -15.047 -13.141 4.914 1 90.44 86 LYS A O 1
ATOM 689 N N . LEU A 1 87 ? -13.156 -13.945 5.684 1 95.75 87 LEU A N 1
ATOM 690 C CA . LEU A 1 87 ? -13.109 -15.172 4.895 1 95.75 87 LEU A CA 1
ATOM 691 C C . LEU A 1 87 ? -13.094 -16.406 5.801 1 95.75 87 LEU A C 1
ATOM 693 O O . LEU A 1 87 ? -12.445 -16.391 6.848 1 95.75 87 LEU A O 1
ATOM 697 N N . ALA A 1 88 ? -13.828 -17.422 5.41 1 96.56 88 ALA A N 1
ATOM 698 C CA . ALA A 1 88 ? -14.008 -18.594 6.254 1 96.56 88 ALA A CA 1
ATOM 699 C C . ALA A 1 88 ? -13.062 -19.719 5.836 1 96.56 88 ALA A C 1
ATOM 701 O O . ALA A 1 88 ? -12.531 -19.719 4.723 1 96.56 88 ALA A O 1
ATOM 702 N N . ASP A 1 89 ? -12.914 -20.688 6.777 1 96.94 89 ASP A N 1
ATOM 703 C CA . ASP A 1 89 ? -12.109 -21.875 6.5 1 96.94 89 ASP A CA 1
ATOM 704 C C . ASP A 1 89 ? -12.602 -22.594 5.246 1 96.94 89 ASP A C 1
ATOM 706 O O . ASP A 1 89 ? -11.797 -23.047 4.434 1 96.94 89 ASP A O 1
ATOM 710 N N . ALA A 1 90 ? -13.898 -22.594 5.129 1 97.25 90 ALA A N 1
ATOM 711 C CA . ALA A 1 90 ? -14.492 -23.312 4.004 1 97.25 90 ALA A CA 1
ATOM 712 C C . ALA A 1 90 ? -14.094 -22.672 2.674 1 97.25 90 ALA A C 1
ATOM 714 O O . ALA A 1 90 ? -14.062 -23.344 1.643 1 97.25 90 ALA A O 1
ATOM 715 N N . ASP A 1 91 ? -13.781 -21.391 2.688 1 98.06 91 ASP A N 1
ATOM 716 C CA . ASP A 1 91 ? -13.406 -20.672 1.47 1 98.06 91 ASP A CA 1
ATOM 717 C C . ASP A 1 91 ? -12.07 -21.172 0.922 1 98.06 91 ASP A C 1
ATOM 719 O O . ASP A 1 91 ? -11.969 -21.531 -0.253 1 98.06 91 ASP A O 1
ATOM 723 N N . ILE A 1 92 ? -11.07 -21.312 1.776 1 97.62 92 ILE A N 1
ATOM 724 C CA . ILE A 1 92 ? -9.758 -21.734 1.324 1 97.62 92 ILE A CA 1
ATOM 725 C C . ILE A 1 92 ? -9.773 -23.234 1.026 1 97.62 92 ILE A C 1
ATOM 727 O O . ILE A 1 92 ? -9.086 -23.688 0.109 1 97.62 92 ILE A O 1
ATOM 731 N N . VAL A 1 93 ? -10.547 -23.953 1.816 1 96.81 93 VAL A N 1
ATOM 732 C CA . VAL A 1 93 ? -10.656 -25.391 1.602 1 96.81 93 VAL A CA 1
ATOM 733 C C . VAL A 1 93 ? -11.172 -25.672 0.19 1 96.81 93 VAL A C 1
ATOM 735 O O . VAL A 1 93 ? -10.648 -26.531 -0.511 1 96.81 93 VAL A O 1
ATOM 738 N N . LEU A 1 94 ? -12.164 -24.953 -0.244 1 98 94 LEU A N 1
ATOM 739 C CA . LEU A 1 94 ? -12.703 -25.125 -1.588 1 98 94 LEU A CA 1
ATOM 740 C C . LEU A 1 94 ? -11.641 -24.844 -2.643 1 98 94 LEU A C 1
ATOM 742 O O . LEU A 1 94 ? -11.445 -25.641 -3.561 1 98 94 LEU A O 1
ATOM 746 N N . LEU A 1 95 ? -10.945 -23.703 -2.545 1 98.06 95 LEU A N 1
ATOM 747 C CA . LEU A 1 95 ? -9.93 -23.312 -3.523 1 98.06 95 LEU A CA 1
ATOM 748 C C . LEU A 1 95 ? -8.836 -24.375 -3.613 1 98.06 95 LEU A C 1
ATOM 750 O O . LEU A 1 95 ? -8.453 -24.781 -4.711 1 98.06 95 LEU A O 1
ATOM 754 N N . LEU A 1 96 ? -8.406 -24.859 -2.461 1 97 96 LEU A N 1
ATOM 755 C CA . LEU A 1 96 ? -7.309 -25.828 -2.432 1 97 96 LEU A CA 1
ATOM 756 C C . LEU A 1 96 ? -7.766 -27.172 -2.953 1 97 96 LEU A C 1
ATOM 758 O O . LEU A 1 96 ? -6.992 -27.891 -3.596 1 97 96 LEU A O 1
ATOM 762 N N . LYS A 1 97 ? -8.992 -27.469 -2.664 1 96.19 97 LYS A N 1
ATOM 763 C CA . LYS A 1 97 ? -9.555 -28.703 -3.203 1 96.19 97 LYS A CA 1
ATOM 764 C C . LYS A 1 97 ? -9.547 -28.703 -4.73 1 96.19 97 LYS A C 1
ATOM 766 O O . LYS A 1 97 ? -9.156 -29.688 -5.363 1 96.19 97 LYS A O 1
ATOM 771 N N . ILE A 1 98 ? -9.938 -27.688 -5.309 1 97.94 98 ILE A N 1
ATOM 772 C CA . ILE A 1 98 ? -9.969 -27.562 -6.762 1 97.94 98 ILE A CA 1
ATOM 773 C C . ILE A 1 98 ? -8.547 -27.656 -7.312 1 97.94 98 ILE A C 1
ATOM 775 O O . ILE A 1 98 ? -8.289 -28.391 -8.266 1 97.94 98 ILE A O 1
ATOM 779 N N . LEU A 1 99 ? -7.613 -26.969 -6.676 1 97.44 99 LEU A N 1
ATOM 780 C CA . LEU A 1 99 ? -6.234 -26.922 -7.145 1 97.44 99 LEU A CA 1
ATOM 781 C C . LEU A 1 99 ? -5.59 -28.297 -7.078 1 97.44 99 LEU A C 1
ATOM 783 O O . LEU A 1 99 ? -4.785 -28.656 -7.938 1 97.44 99 LEU A O 1
ATOM 787 N N . LYS A 1 100 ? -5.957 -29.016 -6.137 1 95.06 100 LYS A N 1
ATOM 788 C CA . LYS A 1 100 ? -5.414 -30.359 -5.969 1 95.06 100 LYS A CA 1
ATOM 789 C C . LYS A 1 100 ? -6.02 -31.328 -6.98 1 95.06 100 LYS A C 1
ATOM 791 O O . LYS A 1 100 ? -5.336 -32.219 -7.484 1 95.06 100 LYS A O 1
ATOM 796 N N . SER A 1 101 ? -7.238 -31.172 -7.32 1 95.94 101 SER A N 1
ATOM 797 C CA . SER A 1 101 ? -7.973 -32.188 -8.047 1 95.94 101 SER A CA 1
ATOM 798 C C . SER A 1 101 ? -7.98 -31.922 -9.547 1 95.94 101 SER A C 1
ATOM 800 O O . SER A 1 101 ? -7.941 -32.844 -10.359 1 95.94 101 SER A O 1
ATOM 802 N N . TRP A 1 102 ? -8.055 -30.672 -9.953 1 97.75 102 TRP A N 1
ATOM 803 C CA . TRP A 1 102 ? -8.188 -30.344 -11.367 1 97.75 102 TRP A CA 1
ATOM 804 C C . TRP A 1 102 ? -6.898 -30.641 -12.125 1 97.75 102 TRP A C 1
ATOM 806 O O . TRP A 1 102 ? -5.805 -30.547 -11.57 1 97.75 102 TRP A O 1
ATOM 816 N N . PRO A 1 103 ? -7.062 -31.016 -13.438 1 95.94 103 PRO A N 1
ATOM 817 C CA . PRO A 1 103 ? -5.879 -31.141 -14.289 1 95.94 103 PRO A CA 1
ATOM 818 C C . PRO A 1 103 ? -5.039 -29.875 -14.344 1 95.94 103 PRO A C 1
ATOM 820 O O . PRO A 1 103 ? -5.582 -28.766 -14.266 1 95.94 103 PRO A O 1
ATOM 823 N N . SER A 1 104 ? -3.768 -30.062 -14.57 1 96 104 SER A N 1
ATOM 824 C CA . SER A 1 104 ? -2.82 -28.953 -14.539 1 96 104 SER A CA 1
ATOM 825 C C . SER A 1 104 ? -3.197 -27.875 -15.547 1 96 104 SER A C 1
ATOM 827 O O . SER A 1 104 ? -3.029 -26.688 -15.273 1 96 104 SER A O 1
ATOM 829 N N . GLN A 1 105 ? -3.748 -28.297 -16.609 1 95.81 105 GLN A N 1
ATOM 830 C CA . GLN A 1 105 ? -4.039 -27.359 -17.688 1 95.81 105 GLN A CA 1
ATOM 831 C C . GLN A 1 105 ? -5.23 -26.469 -17.344 1 95.81 105 GLN A C 1
ATOM 833 O O . GLN A 1 105 ? -5.477 -25.469 -18 1 95.81 105 GLN A O 1
ATOM 838 N N . MET A 1 106 ? -5.914 -26.812 -16.281 1 97.31 106 MET A N 1
ATOM 839 C CA . MET A 1 106 ? -7.145 -26.094 -15.938 1 97.31 106 MET A CA 1
ATOM 840 C C . MET A 1 106 ? -6.996 -25.344 -14.617 1 97.31 106 MET A C 1
ATOM 842 O O . MET A 1 106 ? -7.953 -24.734 -14.133 1 97.31 106 MET A O 1
ATOM 846 N N . MET A 1 107 ? -5.84 -25.281 -14.047 1 97.69 107 MET A N 1
ATOM 847 C CA . MET A 1 107 ? -5.723 -24.797 -12.672 1 97.69 107 MET A CA 1
ATOM 848 C C . MET A 1 107 ? -5.547 -23.281 -12.641 1 97.69 107 MET A C 1
ATOM 850 O O . MET A 1 107 ? -5.793 -22.641 -11.609 1 97.69 107 MET A O 1
ATOM 854 N N . PHE A 1 108 ? -5.141 -22.641 -13.727 1 98.06 108 PHE A N 1
ATOM 855 C CA . PHE A 1 108 ? -4.637 -21.281 -13.719 1 98.06 108 PHE A CA 1
ATOM 856 C C . PHE A 1 108 ? -5.715 -20.312 -13.266 1 98.06 108 PHE A C 1
ATOM 858 O O . PHE A 1 108 ? -5.426 -19.328 -12.562 1 98.06 108 PHE A O 1
ATOM 865 N N . PRO A 1 109 ? -7.008 -20.469 -13.625 1 98.5 109 PRO A N 1
ATOM 866 C CA . PRO A 1 109 ? -7.969 -19.5 -13.102 1 98.5 109 PRO A CA 1
ATOM 867 C C . PRO A 1 109 ? -8.141 -19.578 -11.594 1 98.5 109 PRO A C 1
ATOM 869 O O . PRO A 1 109 ? -8.445 -18.578 -10.938 1 98.5 109 PRO A O 1
ATOM 872 N N . VAL A 1 110 ? -7.957 -20.766 -11.039 1 98.62 110 VAL A N 1
ATOM 873 C CA . VAL A 1 110 ? -8.078 -20.953 -9.594 1 98.62 110 VAL A CA 1
ATOM 874 C C . VAL A 1 110 ? -6.848 -20.375 -8.898 1 98.62 110 VAL A C 1
ATOM 876 O O . VAL A 1 110 ? -6.949 -19.797 -7.812 1 98.62 110 VAL A O 1
ATOM 879 N N . VAL A 1 111 ? -5.707 -20.469 -9.523 1 98.56 111 VAL A N 1
ATOM 880 C CA . VAL A 1 111 ? -4.492 -19.844 -9.016 1 98.56 111 VAL A CA 1
ATOM 881 C C . VAL A 1 111 ? -4.648 -18.328 -9.023 1 98.56 111 VAL A C 1
ATOM 883 O O . VAL A 1 111 ? -4.258 -17.656 -8.07 1 98.56 111 VAL A O 1
ATOM 886 N N . ASP A 1 112 ? -5.23 -17.859 -10.094 1 98.25 112 ASP A N 1
ATOM 887 C CA . ASP A 1 112 ? -5.488 -16.422 -10.203 1 98.25 112 ASP A CA 1
ATOM 888 C C . ASP A 1 112 ? -6.438 -15.953 -9.109 1 98.25 112 ASP A C 1
ATOM 890 O O . ASP A 1 112 ? -6.281 -14.859 -8.57 1 98.25 112 ASP A O 1
ATOM 894 N N . PHE A 1 113 ? -7.363 -16.781 -8.812 1 98.31 113 PHE A N 1
ATOM 895 C CA . PHE A 1 113 ? -8.281 -16.516 -7.711 1 98.31 113 PHE A CA 1
ATOM 896 C C . PHE A 1 113 ? -7.543 -16.484 -6.379 1 98.31 113 PHE A C 1
ATOM 898 O O . PHE A 1 113 ? -7.711 -15.547 -5.59 1 98.31 113 PHE A O 1
ATOM 905 N N . LEU A 1 114 ? -6.691 -17.391 -6.172 1 97.94 114 LEU A N 1
ATOM 906 C CA . LEU A 1 114 ? -5.914 -17.5 -4.941 1 97.94 114 LEU A CA 1
ATOM 907 C C . LEU A 1 114 ? -4.988 -16.297 -4.77 1 97.94 114 LEU A C 1
ATOM 909 O O . LEU A 1 114 ? -4.785 -15.828 -3.648 1 97.94 114 LEU A O 1
ATOM 913 N N . ARG A 1 115 ? -4.477 -15.789 -5.879 1 97.25 115 ARG A N 1
ATOM 914 C CA . ARG A 1 115 ? -3.551 -14.664 -5.84 1 97.25 115 ARG A CA 1
ATOM 915 C C . ARG A 1 115 ? -4.188 -13.461 -5.16 1 97.25 115 ARG A C 1
ATOM 917 O O . ARG A 1 115 ? -3.52 -12.727 -4.43 1 97.25 115 ARG A O 1
ATOM 924 N N . VAL A 1 116 ? -5.441 -13.305 -5.441 1 96.19 116 VAL A N 1
ATOM 925 C CA . VAL A 1 116 ? -6.152 -12.164 -4.871 1 96.19 116 VAL A CA 1
ATOM 926 C C . VAL A 1 116 ? -6.656 -12.516 -3.473 1 96.19 116 VAL A C 1
ATOM 928 O O . VAL A 1 116 ? -6.668 -11.664 -2.58 1 96.19 116 VAL A O 1
ATOM 931 N N . PHE A 1 117 ? -7.023 -13.758 -3.283 1 97.44 117 PHE A N 1
ATOM 932 C CA . PHE A 1 117 ? -7.523 -14.266 -2.01 1 97.44 117 PHE A CA 1
ATOM 933 C C . PHE A 1 117 ? -6.531 -13.992 -0.889 1 97.44 117 PHE A C 1
ATOM 935 O O . PHE A 1 117 ? -6.918 -13.57 0.202 1 97.44 117 PHE A O 1
ATOM 942 N N . VAL A 1 118 ? -5.234 -14.055 -1.138 1 96.38 118 VAL A N 1
ATOM 943 C CA . VAL A 1 118 ? -4.207 -13.984 -0.106 1 96.38 118 VAL A CA 1
ATOM 944 C C . VAL A 1 118 ? -3.904 -12.523 0.226 1 96.38 118 VAL A C 1
ATOM 946 O O . VAL A 1 118 ? -3.191 -12.234 1.19 1 96.38 118 VAL A O 1
ATOM 949 N N . LEU A 1 119 ? -4.445 -11.617 -0.617 1 93.25 119 LEU A N 1
ATOM 950 C CA . LEU A 1 119 ? -4.27 -10.203 -0.318 1 93.25 119 LEU A CA 1
ATOM 951 C C . LEU A 1 119 ? -5.195 -9.766 0.812 1 93.25 119 LEU A C 1
ATOM 953 O O . LEU A 1 119 ? -4.992 -8.711 1.414 1 93.25 119 LEU A O 1
ATOM 957 N N . HIS A 1 120 ? -6.266 -10.523 0.987 1 92.69 120 HIS A N 1
ATOM 958 C CA . HIS A 1 120 ? -7.086 -10.32 2.178 1 92.69 120 HIS A CA 1
ATOM 959 C C . HIS A 1 120 ? -6.379 -10.836 3.426 1 92.69 120 HIS A C 1
ATOM 961 O O . HIS A 1 120 ? -5.816 -11.93 3.416 1 92.69 120 HIS A O 1
ATOM 967 N N . PRO A 1 121 ? -6.426 -10.156 4.5 1 89.38 121 PRO A N 1
ATOM 968 C CA . PRO A 1 121 ? -5.707 -10.594 5.699 1 89.38 121 PRO A CA 1
ATOM 969 C C . PRO A 1 121 ? -6.137 -11.984 6.16 1 89.38 121 PRO A C 1
ATOM 971 O O . PRO A 1 121 ? -5.289 -12.82 6.488 1 89.38 121 PRO A O 1
ATOM 974 N N . ASP A 1 122 ? -7.379 -12.289 6.137 1 94.12 122 ASP A N 1
ATOM 975 C CA . ASP A 1 122 ? -7.848 -13.617 6.512 1 94.12 122 ASP A CA 1
ATOM 976 C C . ASP A 1 122 ? -7.336 -14.672 5.539 1 94.12 122 ASP A C 1
ATOM 978 O O . ASP A 1 122 ? -7.039 -15.805 5.941 1 94.12 122 ASP A O 1
ATOM 982 N N . GLY A 1 123 ? -7.285 -14.289 4.293 1 96.56 123 GLY A N 1
ATOM 983 C CA . GLY A 1 123 ? -6.82 -15.227 3.289 1 96.56 123 GLY A CA 1
ATOM 984 C C . GLY A 1 123 ? -5.402 -15.711 3.529 1 96.56 123 GLY A C 1
ATOM 985 O O . GLY A 1 123 ? -5.117 -16.906 3.424 1 96.56 123 GLY A O 1
ATOM 986 N N . ALA A 1 124 ? -4.531 -14.805 3.875 1 95.12 124 ALA A N 1
ATOM 987 C CA . ALA A 1 124 ? -3.141 -15.141 4.176 1 95.12 124 ALA A CA 1
ATOM 988 C C . ALA A 1 124 ? -3.049 -16.047 5.406 1 95.12 124 ALA A C 1
ATOM 990 O O . ALA A 1 124 ? -2.322 -17.031 5.402 1 95.12 124 ALA A O 1
ATOM 991 N N . THR A 1 125 ? -3.836 -15.688 6.375 1 95.94 125 THR A N 1
ATOM 992 C CA . THR A 1 125 ? -3.846 -16.453 7.617 1 95.94 125 THR A CA 1
ATOM 993 C C . THR A 1 125 ? -4.367 -17.859 7.379 1 95.94 125 THR A C 1
ATOM 995 O O . THR A 1 125 ? -3.809 -18.844 7.898 1 95.94 125 THR A O 1
ATOM 998 N N . LEU A 1 126 ? -5.391 -17.938 6.594 1 97 126 LEU A N 1
ATOM 999 C CA . LEU A 1 126 ? -5.98 -19.234 6.285 1 97 126 LEU A CA 1
ATOM 1000 C C . LEU A 1 126 ? -5.004 -20.094 5.5 1 97 126 LEU A C 1
ATOM 1002 O O . LEU A 1 126 ? -4.887 -21.297 5.754 1 97 126 LEU A O 1
ATOM 1006 N N . LEU A 1 127 ? -4.301 -19.547 4.582 1 97.19 127 LEU A N 1
ATOM 1007 C CA . LEU A 1 127 ? -3.312 -20.281 3.803 1 97.19 127 LEU A CA 1
ATOM 1008 C C . LEU A 1 127 ? -2.189 -20.797 4.699 1 97.19 127 LEU A C 1
ATOM 1010 O O . LEU A 1 127 ? -1.773 -21.953 4.578 1 97.19 127 LEU A O 1
ATOM 1014 N N . LEU A 1 128 ? -1.731 -19.953 5.613 1 96.88 128 LEU A N 1
ATOM 1015 C CA . LEU A 1 128 ? -0.681 -20.359 6.547 1 96.88 128 LEU A CA 1
ATOM 1016 C C . LEU A 1 128 ? -1.13 -21.531 7.398 1 96.88 128 LEU A C 1
ATOM 1018 O O . LEU A 1 128 ? -0.361 -22.469 7.621 1 96.88 128 LEU A O 1
ATOM 1022 N N . LYS A 1 129 ? -2.336 -21.422 7.852 1 95.94 129 LYS A N 1
ATOM 1023 C CA . LYS A 1 129 ? -2.889 -22.5 8.664 1 95.94 129 LYS A CA 1
ATOM 1024 C C . LYS A 1 129 ? -2.85 -23.828 7.906 1 95.94 129 LYS A C 1
ATOM 1026 O O . LYS A 1 129 ? -2.527 -24.875 8.484 1 95.94 129 LYS A O 1
ATOM 1031 N N . THR A 1 130 ? -3.146 -23.75 6.676 1 94.25 130 THR A N 1
ATOM 1032 C CA . THR A 1 130 ? -3.111 -24.953 5.84 1 94.25 130 THR A CA 1
ATOM 1033 C C . THR A 1 130 ? -1.688 -25.484 5.715 1 94.25 130 THR A C 1
ATOM 1035 O O . THR A 1 130 ? -1.457 -26.688 5.848 1 94.25 130 THR A O 1
ATOM 1038 N N . ILE A 1 131 ? -0.721 -24.656 5.543 1 94.62 131 ILE A N 1
ATOM 1039 C CA . ILE A 1 131 ? 0.685 -25.031 5.418 1 94.62 131 ILE A CA 1
ATOM 1040 C C . ILE A 1 131 ? 1.167 -25.672 6.719 1 94.62 131 ILE A C 1
ATOM 1042 O O . ILE A 1 131 ? 1.797 -26.734 6.703 1 94.62 131 ILE A O 1
ATOM 1046 N N . GLU A 1 132 ? 0.771 -25.094 7.781 1 93.75 132 GLU A N 1
ATOM 1047 C CA . GLU A 1 132 ? 1.241 -25.516 9.094 1 93.75 132 GLU A CA 1
ATOM 1048 C C . GLU A 1 132 ? 0.6 -26.844 9.508 1 93.75 132 GLU A C 1
ATOM 1050 O O . GLU A 1 132 ? 1.119 -27.547 10.375 1 93.75 132 GLU A O 1
ATOM 1055 N N . SER A 1 133 ? -0.491 -27.125 8.93 1 92.94 133 SER A N 1
ATOM 1056 C CA . SER A 1 133 ? -1.166 -28.375 9.242 1 92.94 133 SER A CA 1
ATOM 1057 C C . SER A 1 133 ? -0.537 -29.547 8.5 1 92.94 133 SER A C 1
ATOM 1059 O O . SER A 1 133 ? -0.989 -30.688 8.633 1 92.94 133 SER A O 1
ATOM 1061 N N . GLY A 1 134 ? 0.529 -29.328 7.785 1 88.75 134 GLY A N 1
ATOM 1062 C CA . GLY A 1 134 ? 1.263 -30.391 7.105 1 88.75 134 GLY A CA 1
ATOM 1063 C C . GLY A 1 134 ? 0.881 -30.531 5.645 1 88.75 134 GLY A C 1
ATOM 1064 O O . GLY A 1 134 ? 1.425 -31.391 4.941 1 88.75 134 GLY A O 1
ATOM 1065 N N . ASN A 1 135 ? -0.013 -29.75 5.203 1 86.88 135 ASN A N 1
ATOM 1066 C CA . ASN A 1 135 ? -0.453 -29.766 3.811 1 86.88 135 ASN A CA 1
ATOM 1067 C C . ASN A 1 135 ? 0.056 -28.547 3.049 1 86.88 135 ASN A C 1
ATOM 1069 O O . ASN A 1 135 ? -0.677 -27.578 2.861 1 86.88 135 ASN A O 1
ATOM 1073 N N . ASP A 1 136 ? 1.241 -28.703 2.516 1 93.25 136 ASP A N 1
ATOM 1074 C CA . ASP A 1 136 ? 1.811 -27.562 1.801 1 93.25 136 ASP A CA 1
ATOM 1075 C C . ASP A 1 136 ? 1.274 -27.5 0.373 1 93.25 136 ASP A C 1
ATOM 1077 O O . ASP A 1 136 ? 2.043 -27.562 -0.589 1 93.25 136 ASP A O 1
ATOM 1081 N N . VAL A 1 137 ? -0.002 -27.266 0.335 1 91 137 VAL A N 1
ATOM 1082 C CA . VAL A 1 137 ? -0.718 -27.219 -0.936 1 91 137 VAL A CA 1
ATOM 1083 C C . VAL A 1 137 ? -0.149 -26.109 -1.809 1 91 137 VAL A C 1
ATOM 1085 O O . VAL A 1 137 ? -0.006 -26.266 -3.021 1 91 137 VAL A O 1
ATOM 1088 N N . PRO A 1 138 ? 0.289 -24.984 -1.243 1 93.69 138 PRO A N 1
ATOM 1089 C CA . PRO A 1 138 ? 0.877 -23.922 -2.078 1 93.69 138 PRO A CA 1
ATOM 1090 C C . PRO A 1 138 ? 2.121 -24.406 -2.828 1 93.69 138 PRO A C 1
ATOM 1092 O O . PRO A 1 138 ? 2.266 -24.125 -4.023 1 93.69 138 PRO A O 1
ATOM 1095 N N . MET A 1 139 ? 2.953 -25.188 -2.176 1 96 139 MET A N 1
ATOM 1096 C CA . MET A 1 139 ? 4.156 -25.672 -2.85 1 96 139 MET A CA 1
ATOM 1097 C C . MET A 1 139 ? 3.811 -26.75 -3.867 1 96 139 MET A C 1
ATOM 1099 O O . MET A 1 139 ? 4.41 -26.812 -4.945 1 96 139 MET A O 1
ATOM 1103 N N . GLU A 1 140 ? 2.83 -27.578 -3.498 1 95.88 140 GLU A N 1
ATOM 1104 C CA . GLU A 1 140 ? 2.367 -28.578 -4.457 1 95.88 140 GLU A CA 1
ATOM 1105 C C . GLU A 1 140 ? 1.786 -27.906 -5.703 1 95.88 140 GLU A C 1
ATOM 1107 O O . GLU A 1 140 ? 2.066 -28.328 -6.828 1 95.88 140 GLU A O 1
ATOM 1112 N N . THR A 1 141 ? 1.017 -26.938 -5.469 1 95.94 141 THR A N 1
ATOM 1113 C CA . THR A 1 141 ? 0.417 -26.172 -6.562 1 95.94 141 THR A CA 1
ATOM 1114 C C . THR A 1 141 ? 1.495 -25.516 -7.418 1 95.94 141 THR A C 1
ATOM 1116 O O . THR A 1 141 ? 1.425 -25.547 -8.648 1 95.94 141 THR A O 1
ATOM 1119 N N . PHE A 1 142 ? 2.465 -25.016 -6.797 1 97.62 142 PHE A N 1
ATOM 1120 C CA . PHE A 1 142 ? 3.586 -24.375 -7.48 1 97.62 142 PHE A CA 1
ATOM 1121 C C . PHE A 1 142 ? 4.293 -25.375 -8.391 1 97.62 142 PHE A C 1
ATOM 1123 O O . PHE A 1 142 ? 4.465 -25.125 -9.586 1 97.62 142 PHE A O 1
ATOM 1130 N N . ARG A 1 143 ? 4.613 -26.484 -7.816 1 97.31 143 ARG A N 1
ATOM 1131 C CA . ARG A 1 143 ? 5.332 -27.5 -8.57 1 97.31 143 ARG A CA 1
ATOM 1132 C C . ARG A 1 143 ? 4.508 -27.984 -9.758 1 97.31 143 ARG A C 1
ATOM 1134 O O . ARG A 1 143 ? 5.043 -28.188 -10.852 1 97.31 143 ARG A O 1
ATOM 1141 N N . LYS A 1 144 ? 3.283 -28.125 -9.5 1 96.62 144 LYS A N 1
ATOM 1142 C CA . LYS A 1 144 ? 2.377 -28.531 -10.562 1 96.62 144 LYS A CA 1
ATOM 1143 C C . LYS A 1 144 ? 2.305 -27.484 -11.672 1 96.62 144 LYS A C 1
ATOM 1145 O O . LYS A 1 144 ? 2.275 -27.828 -12.852 1 96.62 144 LYS A O 1
ATOM 1150 N N . ALA A 1 145 ? 2.307 -26.266 -11.359 1 96.62 145 ALA A N 1
ATOM 1151 C CA . ALA A 1 145 ? 2.139 -25.156 -12.289 1 96.62 145 ALA A CA 1
ATOM 1152 C C . ALA A 1 145 ? 3.367 -25 -13.18 1 96.62 145 ALA A C 1
ATOM 1154 O O . ALA A 1 145 ? 3.256 -24.578 -14.336 1 96.62 145 ALA A O 1
ATOM 1155 N N . VAL A 1 146 ? 4.531 -25.375 -12.641 1 96.94 146 VAL A N 1
ATOM 1156 C CA . VAL A 1 146 ? 5.754 -25.125 -13.398 1 96.94 146 VAL A CA 1
ATOM 1157 C C . VAL A 1 146 ? 6.258 -26.438 -14.008 1 96.94 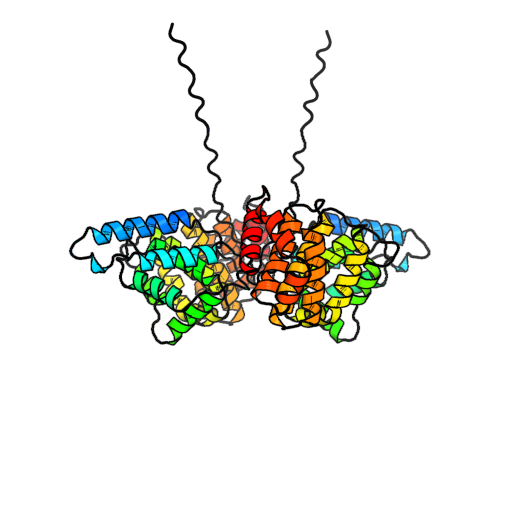146 VAL A C 1
ATOM 1159 O O . VAL A 1 146 ? 7.332 -26.469 -14.609 1 96.94 146 VAL A O 1
ATOM 1162 N N . ALA A 1 147 ? 5.48 -27.438 -13.844 1 94.94 147 ALA A N 1
ATOM 1163 C CA . ALA A 1 147 ? 5.883 -28.75 -14.359 1 94.94 147 ALA A CA 1
ATOM 1164 C C . ALA A 1 147 ? 5.891 -28.75 -15.891 1 94.94 147 ALA A C 1
ATOM 1166 O O . ALA A 1 147 ? 5.141 -28 -16.516 1 94.94 147 ALA A O 1
ATOM 1167 N N . ILE A 1 148 ? 6.711 -29.609 -16.469 1 92.25 148 ILE A N 1
ATOM 1168 C CA . ILE A 1 148 ? 6.812 -29.75 -17.906 1 92.25 148 ILE A CA 1
ATOM 1169 C C . ILE A 1 148 ? 5.73 -30.719 -18.406 1 92.25 148 ILE A C 1
ATOM 1171 O O . ILE A 1 148 ? 5.527 -31.781 -17.828 1 92.25 148 ILE A O 1
ATOM 1175 N N . PRO A 1 149 ? 5.012 -30.531 -19.5 1 93.06 149 PRO A N 1
ATOM 1176 C CA . PRO A 1 149 ? 5.156 -29.344 -20.344 1 93.06 149 PRO A CA 1
ATOM 1177 C C . PRO A 1 149 ? 4.555 -28.094 -19.703 1 93.06 149 PRO A C 1
ATOM 1179 O O . PRO A 1 149 ? 3.479 -28.156 -19.109 1 93.06 149 PRO A O 1
ATOM 1182 N N . VAL A 1 150 ? 5.199 -27.031 -19.953 1 92.19 150 VAL A N 1
ATOM 1183 C CA . VAL A 1 150 ? 4.832 -25.781 -19.297 1 92.19 150 VAL A CA 1
ATOM 1184 C C . VAL A 1 150 ? 3.607 -25.188 -19.984 1 92.19 150 VAL A C 1
ATOM 1186 O O . VAL A 1 150 ? 3.531 -25.141 -21.203 1 92.19 150 VAL A O 1
ATOM 1189 N N . HIS A 1 151 ? 2.672 -24.844 -19.188 1 94.75 151 HIS A N 1
ATOM 1190 C CA . HIS A 1 151 ? 1.499 -24.094 -19.625 1 94.75 151 HIS A CA 1
ATOM 1191 C C . HIS A 1 151 ? 1.603 -22.625 -19.25 1 94.75 151 HIS A C 1
ATOM 1193 O O . HIS A 1 151 ? 1.542 -22.281 -18.062 1 94.75 151 HIS A O 1
ATOM 1199 N N . SER A 1 152 ? 1.662 -21.75 -20.219 1 95.56 152 SER A N 1
ATOM 1200 C CA . SER A 1 152 ? 2.018 -20.359 -20.016 1 95.56 152 SER A CA 1
ATOM 1201 C C . SER A 1 152 ? 1.072 -19.672 -19.031 1 95.56 152 SER A C 1
ATOM 1203 O O . SER A 1 152 ? 1.515 -18.969 -18.125 1 95.56 152 SER A O 1
ATOM 1205 N N . PRO A 1 153 ? -0.239 -19.922 -19.109 1 96.56 153 PRO A N 1
ATOM 1206 C CA . PRO A 1 153 ? -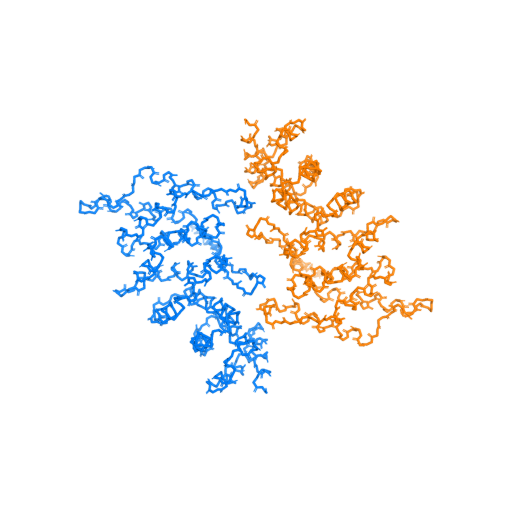1.129 -19.266 -18.156 1 96.56 153 PRO A CA 1
ATOM 1207 C C . PRO A 1 153 ? -0.854 -19.688 -16.703 1 96.56 153 PRO A C 1
ATOM 1209 O O . PRO A 1 153 ? -1.015 -18.891 -15.789 1 96.56 153 PRO A O 1
ATOM 1212 N N . ASN A 1 154 ? -0.41 -20.953 -16.516 1 97.25 154 ASN A N 1
ATOM 1213 C CA . ASN A 1 154 ? -0.053 -21.422 -15.18 1 97.25 154 ASN A CA 1
ATOM 1214 C C . ASN A 1 154 ? 1.145 -20.656 -14.625 1 97.25 154 ASN A C 1
ATOM 1216 O O . ASN A 1 154 ? 1.123 -20.219 -13.477 1 97.25 154 ASN A O 1
ATOM 1220 N N . VAL A 1 155 ? 2.062 -20.484 -15.508 1 97.5 155 VAL A N 1
ATOM 1221 C CA . VAL A 1 155 ? 3.299 -19.844 -15.086 1 97.5 155 VAL A CA 1
ATOM 1222 C C . VAL A 1 155 ? 3.014 -18.391 -14.688 1 97.5 155 VAL A C 1
ATOM 1224 O O . VAL A 1 155 ? 3.461 -17.922 -13.641 1 97.5 155 VAL A O 1
ATOM 1227 N N . LEU A 1 156 ? 2.242 -17.703 -15.492 1 97.56 156 LEU A N 1
ATOM 1228 C CA . LEU A 1 156 ? 1.926 -16.297 -15.203 1 97.56 156 LEU A CA 1
ATOM 1229 C C . LEU A 1 156 ? 1.169 -16.172 -13.883 1 97.56 156 LEU A C 1
ATOM 1231 O O . LEU A 1 156 ? 1.54 -15.375 -13.023 1 97.56 156 LEU A O 1
ATOM 1235 N N . THR A 1 157 ? 0.158 -16.922 -13.688 1 97.88 157 THR A N 1
ATOM 1236 C CA . THR A 1 157 ? -0.705 -16.766 -12.516 1 97.88 157 THR A CA 1
ATOM 1237 C C . THR A 1 157 ? 0.016 -17.219 -11.25 1 97.88 157 THR A C 1
ATOM 1239 O O . THR A 1 157 ? -0.138 -16.594 -10.195 1 97.88 157 THR A O 1
ATOM 1242 N N . ILE A 1 158 ? 0.835 -18.25 -11.375 1 98.31 158 ILE A N 1
ATOM 1243 C CA . ILE A 1 158 ? 1.542 -18.719 -10.188 1 98.31 158 ILE A CA 1
ATOM 1244 C C . ILE A 1 158 ? 2.635 -17.719 -9.812 1 98.31 158 ILE A C 1
ATOM 1246 O O . ILE A 1 158 ? 2.918 -17.516 -8.633 1 98.31 158 ILE A O 1
ATOM 1250 N N . LEU A 1 159 ? 3.225 -17.094 -10.789 1 98.19 159 LEU A N 1
ATOM 1251 C CA . LEU A 1 159 ? 4.184 -16.016 -10.539 1 98.19 159 LEU A CA 1
ATOM 1252 C C . LEU A 1 159 ? 3.531 -14.875 -9.758 1 98.19 159 LEU A C 1
ATOM 1254 O O . LEU A 1 159 ? 4.07 -14.422 -8.75 1 98.19 159 LEU A O 1
ATOM 1258 N N . LYS A 1 160 ? 2.418 -14.508 -10.203 1 97.88 160 LYS A N 1
ATOM 1259 C CA . LYS A 1 160 ? 1.688 -13.438 -9.531 1 97.88 160 LYS A CA 1
ATOM 1260 C C . LYS A 1 160 ? 1.236 -13.867 -8.141 1 97.88 160 LYS A C 1
ATOM 1262 O O . LYS A 1 160 ? 1.301 -13.078 -7.191 1 97.88 160 LYS A O 1
ATOM 1267 N N . ALA A 1 161 ? 0.797 -15.07 -8.008 1 98.25 161 ALA A N 1
ATOM 1268 C CA . ALA A 1 161 ? 0.322 -15.57 -6.719 1 98.25 161 ALA A CA 1
ATOM 1269 C C . ALA A 1 161 ? 1.451 -15.602 -5.691 1 98.25 161 ALA A C 1
ATOM 1271 O O . ALA A 1 161 ? 1.294 -15.109 -4.574 1 98.25 161 ALA A O 1
ATOM 1272 N N . VAL A 1 162 ? 2.609 -16.125 -6.109 1 98.5 162 VAL A N 1
ATOM 1273 C CA . VAL A 1 162 ? 3.754 -16.188 -5.207 1 98.5 162 VAL A CA 1
ATOM 1274 C C . VAL A 1 162 ? 4.199 -14.781 -4.836 1 98.5 162 VAL A C 1
ATOM 1276 O O . VAL A 1 162 ? 4.516 -14.508 -3.678 1 98.5 162 VAL A O 1
ATOM 1279 N N . THR A 1 163 ? 4.172 -13.891 -5.809 1 98 163 THR A N 1
ATOM 1280 C CA . THR A 1 163 ? 4.547 -12.5 -5.559 1 98 163 THR A CA 1
ATOM 1281 C C . THR A 1 163 ? 3.621 -11.867 -4.527 1 98 163 THR A C 1
ATOM 1283 O O . THR A 1 163 ? 4.078 -11.164 -3.623 1 98 163 THR A O 1
ATOM 1286 N N . ASN A 1 164 ? 2.369 -12.172 -4.598 1 96.25 164 ASN A N 1
ATOM 1287 C CA . ASN A 1 164 ? 1.385 -11.57 -3.701 1 96.25 164 ASN A CA 1
ATOM 1288 C C . ASN A 1 164 ? 1.521 -12.109 -2.281 1 96.25 164 ASN A C 1
ATOM 1290 O O . ASN A 1 164 ? 1.013 -11.516 -1.332 1 96.25 164 ASN A O 1
ATOM 1294 N N . LEU A 1 165 ? 2.209 -13.25 -2.098 1 97.38 165 LEU A N 1
ATOM 1295 C CA . LEU A 1 165 ? 2.412 -13.805 -0.761 1 97.38 165 LEU A CA 1
ATOM 1296 C C . LEU A 1 165 ? 3.291 -12.883 0.077 1 97.38 165 LEU A C 1
ATOM 1298 O O . LEU A 1 165 ? 3.291 -12.961 1.308 1 97.38 165 LEU A O 1
ATOM 1302 N N . PHE A 1 166 ? 4.035 -11.984 -0.521 1 96 166 PHE A N 1
ATOM 1303 C CA . PHE A 1 166 ? 4.949 -11.094 0.179 1 96 166 PHE A CA 1
ATOM 1304 C C . PHE A 1 166 ? 4.18 -10.031 0.959 1 96 166 PHE A C 1
ATOM 1306 O O . PHE A 1 166 ? 4.75 -9.352 1.815 1 96 166 PHE A O 1
ATOM 1313 N N . ASP A 1 167 ? 2.93 -9.922 0.603 1 92.31 167 ASP A N 1
ATOM 1314 C CA . ASP A 1 167 ? 2.113 -8.875 1.205 1 92.31 167 ASP A CA 1
ATOM 1315 C C . ASP A 1 167 ? 1.981 -9.078 2.713 1 92.31 167 ASP A C 1
ATOM 1317 O O . ASP A 1 167 ? 1.896 -8.109 3.471 1 92.31 167 ASP A O 1
ATOM 1321 N N . ASN A 1 168 ? 1.901 -10.273 3.143 1 90.88 168 ASN A N 1
ATOM 1322 C CA . ASN A 1 168 ? 1.681 -10.586 4.551 1 90.88 168 ASN A CA 1
ATOM 1323 C C . ASN A 1 168 ? 2.902 -11.258 5.172 1 90.88 168 ASN A C 1
ATOM 1325 O O . ASN A 1 168 ? 3.344 -12.312 4.699 1 90.88 168 ASN A O 1
ATOM 1329 N N . SER A 1 169 ? 3.348 -10.711 6.301 1 91.94 169 SER A N 1
ATOM 1330 C CA . SER A 1 169 ? 4.594 -11.148 6.918 1 91.94 169 SER A CA 1
ATOM 1331 C C . SER A 1 169 ? 4.477 -12.578 7.438 1 91.94 169 SER A C 1
ATOM 1333 O O . SER A 1 169 ? 5.484 -13.273 7.578 1 91.94 169 SER A O 1
ATOM 1335 N N . CYS A 1 170 ? 3.262 -13.062 7.684 1 94.38 170 CYS A N 1
ATOM 1336 C CA . CYS A 1 170 ? 3.082 -14.414 8.219 1 94.38 170 CYS A CA 1
ATOM 1337 C C . CYS A 1 170 ? 3.529 -15.461 7.211 1 94.38 170 CYS A C 1
ATOM 1339 O O . CYS A 1 170 ? 3.834 -16.594 7.586 1 94.38 170 CYS A O 1
ATOM 1341 N N . LEU A 1 171 ? 3.643 -15.078 5.949 1 96.94 171 LEU A N 1
ATOM 1342 C CA . LEU A 1 171 ? 4.008 -16.047 4.922 1 96.94 171 LEU A CA 1
ATOM 1343 C C . LEU A 1 171 ? 5.473 -15.891 4.527 1 96.94 171 LEU A C 1
ATOM 1345 O O . LEU A 1 171 ? 5.973 -16.625 3.674 1 96.94 171 LEU A O 1
ATOM 1349 N N . HIS A 1 172 ? 6.23 -14.953 5.172 1 97.06 172 HIS A N 1
ATOM 1350 C CA . HIS A 1 172 ? 7.609 -14.664 4.801 1 97.06 172 HIS A CA 1
ATOM 1351 C C . HIS A 1 172 ? 8.516 -15.852 5.078 1 97.06 172 HIS A C 1
ATOM 1353 O O . HIS A 1 172 ? 9.438 -16.125 4.309 1 97.06 172 HIS A O 1
ATOM 1359 N N . GLN A 1 173 ? 8.234 -16.562 6.16 1 97.19 173 GLN A N 1
ATOM 1360 C CA . GLN A 1 173 ? 9.047 -17.734 6.461 1 97.19 173 GLN A CA 1
ATOM 1361 C C . GLN A 1 173 ? 8.922 -18.797 5.371 1 97.19 173 GLN A C 1
ATOM 1363 O O . GLN A 1 173 ? 9.914 -19.406 4.98 1 97.19 173 GLN A O 1
ATOM 1368 N N . TRP A 1 174 ? 7.691 -19.016 4.941 1 97.75 174 TRP A N 1
ATOM 1369 C CA . TRP A 1 174 ? 7.461 -19.953 3.85 1 97.75 174 TRP A CA 1
ATOM 1370 C C . TRP A 1 174 ? 8.227 -19.531 2.6 1 97.75 174 TRP A C 1
ATOM 1372 O O . TRP A 1 174 ? 8.867 -20.375 1.95 1 97.75 174 TRP A O 1
ATOM 1382 N N . LEU A 1 175 ? 8.25 -18.266 2.246 1 98.31 175 LEU A N 1
ATOM 1383 C CA . LEU A 1 175 ? 8.938 -17.719 1.082 1 98.31 175 LEU A CA 1
ATOM 1384 C C . LEU A 1 175 ? 10.445 -17.906 1.206 1 98.31 175 LEU A C 1
ATOM 1386 O O . LEU A 1 175 ? 11.109 -18.281 0.239 1 98.31 175 LEU A O 1
ATOM 1390 N N . LYS A 1 176 ? 10.93 -17.703 2.365 1 98.06 176 LYS A N 1
ATOM 1391 C CA . LYS A 1 176 ? 12.367 -17.875 2.598 1 98.06 176 LYS A CA 1
ATOM 1392 C C . LYS A 1 176 ? 12.773 -19.328 2.428 1 98.06 176 LYS A C 1
ATOM 1394 O O . LYS A 1 176 ? 13.766 -19.625 1.75 1 98.06 176 LYS A O 1
ATOM 1399 N N . THR A 1 177 ? 11.961 -20.141 3.006 1 97.31 177 THR A N 1
ATOM 1400 C CA . THR A 1 177 ? 12.25 -21.578 3 1 97.31 177 THR A CA 1
ATOM 1401 C C . THR A 1 177 ? 12.32 -22.109 1.571 1 97.31 177 THR A C 1
ATOM 1403 O O . THR A 1 177 ? 13.148 -22.953 1.263 1 97.31 177 THR A O 1
ATOM 1406 N N . HIS A 1 178 ? 11.5 -21.578 0.725 1 98 178 HIS A N 1
ATOM 1407 C CA . HIS A 1 178 ? 11.383 -22.156 -0.61 1 98 178 HIS A CA 1
ATOM 1408 C C . HIS A 1 178 ? 12.023 -21.25 -1.659 1 98 178 HIS A C 1
ATOM 1410 O O . HIS A 1 178 ? 11.844 -21.469 -2.859 1 98 178 HIS A O 1
ATOM 1416 N N . CYS A 1 179 ? 12.789 -20.297 -1.272 1 98.5 179 CYS A N 1
ATOM 1417 C CA . CYS A 1 179 ? 13.336 -19.266 -2.156 1 98.5 179 CYS A CA 1
ATOM 1418 C C . CYS A 1 179 ? 14.133 -19.891 -3.289 1 98.5 179 CYS A C 1
ATOM 1420 O O . CYS A 1 179 ? 13.875 -19.625 -4.465 1 98.5 179 CYS A O 1
ATOM 1422 N N . ALA A 1 180 ? 15.031 -20.766 -2.963 1 98.06 180 ALA A N 1
ATOM 1423 C CA . ALA A 1 180 ? 15.922 -21.359 -3.959 1 98.06 180 ALA A CA 1
ATOM 1424 C C . ALA A 1 180 ? 15.141 -22.125 -5.016 1 98.06 180 ALA A C 1
ATOM 1426 O O . ALA A 1 180 ? 15.344 -21.938 -6.215 1 98.06 180 ALA A O 1
ATOM 1427 N N . GLU A 1 181 ? 14.227 -22.922 -4.559 1 98.25 181 GLU A N 1
ATOM 1428 C CA . GLU A 1 181 ? 13.438 -23.719 -5.488 1 98.25 181 GLU A CA 1
ATOM 1429 C C . GLU A 1 181 ? 12.57 -22.844 -6.379 1 98.25 181 GLU A C 1
ATOM 1431 O O . GLU A 1 181 ? 12.453 -23.094 -7.582 1 98.25 181 GLU A O 1
ATOM 1436 N N . ILE A 1 182 ? 11.961 -21.828 -5.809 1 98.62 182 ILE A N 1
ATOM 1437 C CA . ILE A 1 182 ? 11.062 -20.938 -6.539 1 98.62 182 ILE A CA 1
ATOM 1438 C C . ILE A 1 182 ? 11.836 -20.219 -7.637 1 98.62 182 ILE A C 1
ATOM 1440 O O . ILE A 1 182 ? 11.43 -20.234 -8.805 1 98.62 182 ILE A O 1
ATOM 1444 N N . ILE A 1 183 ? 12.977 -19.719 -7.336 1 98.56 183 ILE A N 1
ATOM 1445 C CA . ILE A 1 183 ? 13.758 -18.953 -8.297 1 98.56 183 ILE A CA 1
ATOM 1446 C C . ILE A 1 183 ? 14.289 -19.875 -9.391 1 98.56 183 ILE A C 1
ATOM 1448 O O . ILE A 1 183 ? 14.203 -19.562 -10.578 1 98.56 183 ILE A O 1
ATOM 1452 N N . ASP A 1 184 ? 14.758 -21.016 -8.992 1 97.88 184 ASP A N 1
ATOM 1453 C CA . ASP A 1 184 ? 15.289 -21.969 -9.961 1 97.88 184 ASP A CA 1
ATOM 1454 C C . ASP A 1 184 ? 14.203 -22.422 -10.945 1 97.88 184 ASP A C 1
ATOM 1456 O O . ASP A 1 184 ? 14.445 -22.5 -12.148 1 97.88 184 ASP A O 1
ATOM 1460 N N . SER A 1 185 ? 13.078 -22.703 -10.406 1 97.81 185 SER A N 1
ATOM 1461 C CA . SER A 1 185 ? 11.977 -23.203 -11.234 1 97.81 185 SER A CA 1
ATOM 1462 C C . SER A 1 185 ? 11.523 -22.141 -12.234 1 97.81 185 SER A C 1
ATOM 1464 O O . SER A 1 185 ? 11.336 -22.438 -13.414 1 97.81 185 SER A O 1
ATOM 1466 N N . PHE A 1 186 ? 11.367 -20.938 -11.773 1 97.94 186 PHE A N 1
ATOM 1467 C CA . PHE A 1 186 ? 10.922 -19.875 -12.68 1 97.94 186 PHE A CA 1
ATOM 1468 C C . PHE A 1 186 ? 12 -19.562 -13.711 1 97.94 186 PHE A C 1
ATOM 1470 O O . PHE A 1 186 ? 11.695 -19.25 -14.867 1 97.94 186 PHE A O 1
ATOM 1477 N N . SER A 1 187 ? 13.25 -19.656 -13.289 1 95.75 187 SER A N 1
ATOM 1478 C CA . SER A 1 187 ? 14.344 -19.438 -14.234 1 95.75 187 SER A CA 1
ATOM 1479 C C . SER A 1 187 ? 14.297 -20.453 -15.367 1 95.75 187 SER A C 1
ATOM 1481 O O . SER A 1 187 ? 14.555 -20.109 -16.531 1 95.75 187 SER A O 1
ATOM 1483 N N . SER A 1 188 ? 13.922 -21.641 -15.047 1 95.31 188 SER A N 1
ATOM 1484 C CA . SER A 1 188 ? 13.828 -22.688 -16.047 1 95.31 188 SER A CA 1
ATOM 1485 C C . SER A 1 188 ? 12.633 -22.484 -16.969 1 95.31 188 SER A C 1
ATOM 1487 O O . SER A 1 188 ? 12.633 -22.953 -18.109 1 95.31 188 SER A O 1
ATOM 1489 N N . CYS A 1 189 ? 11.656 -21.75 -16.547 1 96 189 CYS A N 1
ATOM 1490 C CA . CYS A 1 189 ? 10.438 -21.516 -17.328 1 96 189 CYS A CA 1
ATOM 1491 C C . CYS A 1 189 ? 10.57 -20.281 -18.203 1 96 189 CYS A C 1
ATOM 1493 O O . CYS A 1 189 ? 9.672 -19.969 -18.969 1 96 189 CYS A O 1
ATOM 1495 N N . LYS A 1 190 ? 11.656 -19.578 -18.156 1 94.44 190 LYS A N 1
ATOM 1496 C CA . LYS A 1 190 ? 11.836 -18.281 -18.781 1 94.44 190 LYS A CA 1
ATOM 1497 C C . LYS A 1 190 ? 11.539 -18.328 -20.281 1 94.44 190 LYS A C 1
ATOM 1499 O O . LYS A 1 190 ? 10.898 -17.438 -20.828 1 94.44 190 LYS A O 1
ATOM 1504 N N . PRO A 1 191 ? 11.969 -19.391 -20.938 1 92.12 191 PRO A N 1
ATOM 1505 C CA . PRO A 1 191 ? 11.688 -19.453 -22.375 1 92.12 191 PRO A CA 1
ATOM 1506 C C . PRO A 1 191 ? 10.195 -19.422 -22.688 1 92.12 191 PRO A C 1
ATOM 1508 O O . PRO A 1 191 ? 9.805 -19.047 -23.797 1 92.12 191 PRO A O 1
ATOM 1511 N N . SER A 1 192 ? 9.359 -19.703 -21.75 1 91.88 192 SER A N 1
ATOM 1512 C CA . SER A 1 192 ? 7.918 -19.75 -21.953 1 91.88 192 SER A CA 1
ATOM 1513 C C . SER A 1 192 ? 7.25 -18.469 -21.453 1 91.88 192 SER A C 1
ATOM 1515 O O . SER A 1 192 ? 6.027 -18.344 -21.516 1 91.88 192 SER A O 1
ATOM 1517 N N . PHE A 1 193 ? 8 -17.469 -21.141 1 95.19 193 PHE A N 1
ATOM 1518 C CA . PHE A 1 193 ? 7.457 -16.281 -20.5 1 95.19 193 PHE A CA 1
ATOM 1519 C C . PHE A 1 193 ? 6.762 -15.383 -21.516 1 95.19 193 PHE A C 1
ATOM 1521 O O . PHE A 1 193 ? 7.285 -15.156 -22.609 1 95.19 193 PHE A O 1
ATOM 1528 N N . SER A 1 194 ? 5.582 -14.977 -21.172 1 94.5 194 SER A N 1
ATOM 1529 C CA . SER A 1 194 ? 4.988 -13.805 -21.797 1 94.5 194 SER A CA 1
ATOM 1530 C C . SER A 1 194 ? 5.617 -12.516 -21.281 1 94.5 194 SER A C 1
ATOM 1532 O O . SER A 1 194 ? 6.371 -12.539 -20.297 1 94.5 194 SER A O 1
ATOM 1534 N N . LYS A 1 195 ? 5.324 -11.422 -21.891 1 94.56 195 LYS A N 1
ATOM 1535 C CA . LYS A 1 195 ? 5.77 -10.117 -21.406 1 94.56 195 LYS A CA 1
ATOM 1536 C C . LYS A 1 195 ? 5.371 -9.914 -19.953 1 94.56 195 LYS A C 1
ATOM 1538 O O . LYS A 1 195 ? 6.184 -9.461 -19.141 1 94.56 195 LYS A O 1
ATOM 1543 N N . ASN A 1 196 ? 4.156 -10.297 -19.656 1 95.56 196 ASN A N 1
ATOM 1544 C CA . ASN A 1 196 ? 3.639 -10.133 -18.297 1 95.56 196 ASN A CA 1
ATOM 1545 C C . ASN A 1 196 ? 4.348 -11.055 -17.312 1 95.56 196 ASN A C 1
ATOM 1547 O O . ASN A 1 196 ? 4.531 -10.695 -16.156 1 95.56 196 ASN A O 1
ATOM 1551 N N . ALA A 1 197 ? 4.715 -12.195 -17.797 1 97.12 197 ALA A N 1
ATOM 1552 C CA . ALA A 1 197 ? 5.438 -13.117 -16.938 1 97.12 197 ALA A CA 1
ATOM 1553 C C . ALA A 1 197 ? 6.832 -12.594 -16.609 1 97.12 197 ALA A C 1
ATOM 1555 O O . ALA A 1 197 ? 7.32 -12.742 -15.492 1 97.12 197 ALA A O 1
ATOM 1556 N N . HIS A 1 198 ? 7.453 -11.93 -17.594 1 97.5 198 HIS A N 1
ATOM 1557 C CA . HIS A 1 198 ? 8.75 -11.297 -17.344 1 97.5 198 HIS A CA 1
ATOM 1558 C C . HIS A 1 198 ? 8.641 -10.227 -16.266 1 97.5 198 HIS A C 1
ATOM 1560 O O . HIS A 1 198 ? 9.461 -10.18 -15.352 1 97.5 198 HIS A O 1
ATOM 1566 N N . LEU A 1 199 ? 7.652 -9.469 -16.375 1 97.56 199 LEU A N 1
ATOM 1567 C CA . LEU A 1 199 ? 7.426 -8.414 -15.398 1 97.56 199 LEU A CA 1
ATOM 1568 C C . LEU A 1 199 ? 7.176 -9 -14.016 1 97.56 199 LEU A C 1
ATOM 1570 O O . LEU A 1 199 ? 7.727 -8.516 -13.023 1 97.56 199 LEU A O 1
ATOM 1574 N N . ALA A 1 200 ? 6.344 -10.016 -13.977 1 97.81 200 ALA A N 1
ATOM 1575 C CA . ALA A 1 200 ? 6.023 -10.648 -12.695 1 97.81 200 ALA A CA 1
ATOM 1576 C C . ALA A 1 200 ? 7.266 -11.273 -12.07 1 97.81 200 ALA A C 1
ATOM 1578 O O . ALA A 1 200 ? 7.461 -11.188 -10.852 1 97.81 200 ALA A O 1
ATOM 1579 N N . TYR A 1 201 ? 8.055 -11.859 -12.914 1 98.38 201 TYR A N 1
ATOM 1580 C CA . TYR A 1 201 ? 9.273 -12.484 -12.422 1 98.38 201 TYR A CA 1
ATOM 1581 C C . TYR A 1 201 ? 10.242 -11.438 -11.875 1 98.38 201 TYR A C 1
ATOM 1583 O O . TYR A 1 201 ? 10.805 -11.602 -10.797 1 98.38 201 TYR A O 1
ATOM 1591 N N . ALA A 1 202 ? 10.422 -10.336 -12.562 1 98.12 202 ALA A N 1
ATOM 1592 C CA . ALA A 1 202 ? 11.258 -9.242 -12.078 1 98.12 202 ALA A CA 1
ATOM 1593 C C . ALA A 1 202 ? 10.734 -8.695 -10.75 1 98.12 202 ALA A C 1
ATOM 1595 O O . ALA A 1 202 ? 11.516 -8.375 -9.852 1 98.12 202 ALA A O 1
ATOM 1596 N N . THR A 1 203 ? 9.438 -8.617 -10.641 1 97.38 203 THR A N 1
ATOM 1597 C CA . THR A 1 203 ? 8.805 -8.156 -9.414 1 97.38 203 THR A CA 1
ATOM 1598 C C . THR A 1 203 ? 9.102 -9.117 -8.258 1 97.38 203 THR A C 1
ATOM 1600 O O . THR A 1 203 ? 9.438 -8.68 -7.156 1 97.38 203 THR A O 1
ATOM 1603 N N . LEU A 1 204 ? 8.984 -10.367 -8.555 1 98.38 204 LEU A N 1
ATOM 1604 C CA . LEU A 1 204 ? 9.266 -11.391 -7.555 1 98.38 204 LEU A CA 1
ATOM 1605 C C . LEU A 1 204 ? 10.703 -11.273 -7.043 1 98.38 204 LEU A C 1
ATOM 1607 O O . LEU A 1 204 ? 10.938 -11.344 -5.836 1 98.38 204 LEU A O 1
ATOM 1611 N N . LEU A 1 205 ? 11.609 -11.094 -7.969 1 98.44 205 LEU A N 1
ATOM 1612 C CA . LEU A 1 205 ? 13.016 -10.969 -7.598 1 98.44 205 LEU A CA 1
ATOM 1613 C C . LEU A 1 205 ? 13.25 -9.727 -6.746 1 98.44 205 LEU A C 1
ATOM 1615 O O . LEU A 1 205 ? 14.023 -9.766 -5.789 1 98.44 205 LEU A O 1
ATOM 1619 N N . LEU A 1 206 ? 12.586 -8.703 -7.113 1 97 206 LEU A N 1
ATOM 1620 C CA . LEU A 1 206 ? 12.672 -7.492 -6.309 1 97 206 LEU A CA 1
ATOM 1621 C C . LEU A 1 206 ? 12.18 -7.742 -4.887 1 97 206 LEU A C 1
ATOM 1623 O O . LEU A 1 206 ? 12.867 -7.406 -3.92 1 97 206 LEU A O 1
ATOM 1627 N N . ASN A 1 207 ? 11.039 -8.344 -4.75 1 96.44 207 ASN A N 1
ATOM 1628 C CA . ASN A 1 207 ? 10.5 -8.641 -3.43 1 96.44 207 ASN A CA 1
ATOM 1629 C C . ASN A 1 207 ? 11.43 -9.555 -2.635 1 96.44 207 ASN A C 1
ATOM 1631 O O . ASN A 1 207 ? 11.648 -9.336 -1.442 1 96.44 207 ASN A O 1
ATOM 1635 N N . TYR A 1 208 ? 11.992 -10.539 -3.311 1 98.06 208 TYR A N 1
ATOM 1636 C CA . TYR A 1 208 ? 12.922 -11.445 -2.648 1 98.06 208 TYR A CA 1
ATOM 1637 C C . TYR A 1 208 ? 14.188 -10.711 -2.211 1 98.06 208 TYR A C 1
ATOM 1639 O O . TYR A 1 208 ? 14.781 -11.039 -1.181 1 98.06 208 TYR A O 1
ATOM 1647 N N . SER A 1 209 ? 14.648 -9.75 -3.074 1 97.56 209 SER A N 1
ATOM 1648 C CA . SER A 1 209 ? 15.82 -8.984 -2.674 1 97.56 209 SER A CA 1
ATOM 1649 C C . SER A 1 209 ? 15.578 -8.266 -1.35 1 97.56 209 SER A C 1
ATOM 1651 O O . SER A 1 209 ? 16.422 -8.312 -0.453 1 97.56 209 SER A O 1
ATOM 1653 N N . VAL A 1 210 ? 14.445 -7.691 -1.209 1 94.25 210 VAL A N 1
ATOM 1654 C CA . VAL A 1 210 ? 14.086 -6.992 0.019 1 94.25 210 VAL A CA 1
ATOM 1655 C C . VAL A 1 210 ? 14.039 -7.977 1.185 1 94.25 210 VAL A C 1
ATOM 1657 O O . VAL A 1 210 ? 14.664 -7.746 2.225 1 94.25 210 VAL A O 1
ATOM 1660 N N . LEU A 1 211 ? 13.367 -9.07 1.031 1 96 211 LEU A N 1
ATOM 1661 C CA . LEU A 1 211 ? 13.211 -10.07 2.088 1 96 211 LEU A CA 1
ATOM 1662 C C . LEU A 1 211 ? 14.555 -10.656 2.484 1 96 211 LEU A C 1
ATOM 1664 O O . LEU A 1 211 ? 14.828 -10.844 3.672 1 96 211 LEU A O 1
ATOM 1668 N N . SER A 1 212 ? 15.398 -10.93 1.535 1 97.25 212 SER A N 1
ATOM 1669 C CA . SER A 1 212 ? 16.688 -11.57 1.8 1 97.25 212 SER A CA 1
ATOM 1670 C C . SER A 1 212 ? 17.641 -10.625 2.527 1 97.25 212 SER A C 1
ATOM 1672 O O . SER A 1 212 ? 18.469 -11.062 3.316 1 97.25 212 SER A O 1
ATOM 1674 N N . ILE A 1 213 ? 17.578 -9.359 2.223 1 95.06 213 ILE A N 1
ATOM 1675 C CA . ILE A 1 213 ? 18.375 -8.359 2.928 1 95.06 213 ILE A CA 1
ATOM 1676 C C . ILE A 1 213 ? 17.953 -8.312 4.398 1 95.06 213 ILE A C 1
ATOM 1678 O O . ILE A 1 213 ? 18.812 -8.328 5.289 1 95.06 213 ILE A O 1
ATOM 1682 N N . GLN A 1 214 ? 16.641 -8.32 4.602 1 90.94 214 GLN A N 1
ATOM 1683 C CA . GLN A 1 214 ? 16.109 -8.289 5.961 1 90.94 214 GLN A CA 1
ATOM 1684 C C . GLN A 1 214 ? 16.547 -9.523 6.75 1 90.94 214 GLN A C 1
ATOM 1686 O O . GLN A 1 214 ? 16.828 -9.438 7.941 1 90.94 214 GLN A O 1
ATOM 1691 N N . SER A 1 215 ? 16.656 -10.648 6.102 1 95.31 215 SER A N 1
ATOM 1692 C CA . SER A 1 215 ? 16.984 -11.898 6.781 1 95.31 215 SER A CA 1
ATOM 1693 C C . SER A 1 215 ? 18.484 -12.18 6.762 1 95.31 215 SER A C 1
ATOM 1695 O O . SER A 1 215 ? 18.938 -13.18 7.305 1 95.31 215 SER A O 1
ATOM 1697 N N . LYS A 1 216 ? 19.234 -11.383 6.133 1 96.19 216 LYS A N 1
ATOM 1698 C CA . LYS A 1 216 ? 20.672 -11.516 6.012 1 96.19 216 LYS A CA 1
ATOM 1699 C C . LYS A 1 216 ? 21.062 -12.891 5.461 1 96.19 216 LYS A C 1
ATOM 1701 O O . LYS A 1 216 ? 21.953 -13.555 5.992 1 96.19 216 LYS A O 1
ATOM 1706 N N . ASP A 1 217 ? 20.281 -13.312 4.48 1 97.31 217 ASP A N 1
ATOM 1707 C CA . ASP A 1 217 ? 20.5 -14.602 3.838 1 97.31 217 ASP A CA 1
ATOM 1708 C C . ASP A 1 217 ? 21.391 -14.461 2.609 1 97.31 217 ASP A C 1
ATOM 1710 O O . ASP A 1 217 ? 20.906 -14.266 1.495 1 97.31 217 ASP A O 1
ATOM 1714 N N . GLU A 1 218 ? 22.656 -14.695 2.793 1 97.81 218 GLU A N 1
ATOM 1715 C CA . GLU A 1 218 ? 23.641 -14.438 1.749 1 97.81 218 GLU A CA 1
ATOM 1716 C C . GLU A 1 218 ? 23.438 -15.367 0.556 1 97.81 218 GLU A C 1
ATOM 1718 O O . GLU A 1 218 ? 23.594 -14.953 -0.595 1 97.81 218 GLU A O 1
ATOM 1723 N N . GLN A 1 219 ? 23.156 -16.625 0.846 1 97.62 219 GLN A N 1
ATOM 1724 C CA . GLN A 1 219 ? 22.969 -17.594 -0.229 1 97.62 219 GLN A CA 1
ATOM 1725 C C . GLN A 1 219 ? 21.812 -17.188 -1.141 1 97.62 219 GLN A C 1
ATOM 1727 O O . GLN A 1 219 ? 21.953 -17.156 -2.363 1 97.62 219 GLN A O 1
ATOM 1732 N N . SER A 1 220 ? 20.688 -16.875 -0.567 1 98.12 220 SER A N 1
ATOM 1733 C CA . SER A 1 220 ? 19.547 -16.422 -1.343 1 98.12 220 SER A CA 1
ATOM 1734 C C . SER A 1 220 ? 19.859 -15.133 -2.096 1 98.12 220 SER A C 1
ATOM 1736 O O . SER A 1 220 ? 19.469 -14.969 -3.252 1 98.12 220 SER A O 1
ATOM 1738 N N . GLN A 1 221 ? 20.594 -14.242 -1.451 1 98.5 221 GLN A N 1
ATOM 1739 C CA . GLN A 1 221 ? 20.953 -12.977 -2.088 1 98.5 221 GLN A CA 1
ATOM 1740 C C . GLN A 1 221 ? 21.766 -13.219 -3.357 1 98.5 221 GLN A C 1
ATOM 1742 O O . GLN A 1 221 ? 21.562 -12.547 -4.371 1 98.5 221 GLN A O 1
ATOM 1747 N N . ALA A 1 222 ? 22.656 -14.18 -3.289 1 98.5 222 ALA A N 1
ATOM 1748 C CA . ALA A 1 222 ? 23.5 -14.484 -4.445 1 98.5 222 ALA A CA 1
ATOM 1749 C C . ALA A 1 222 ? 22.656 -15.016 -5.605 1 98.5 222 ALA A C 1
ATOM 1751 O O . ALA A 1 222 ? 22.875 -14.625 -6.758 1 98.5 222 ALA A O 1
ATOM 1752 N N . GLN A 1 223 ? 21.766 -15.867 -5.289 1 98.38 223 GLN A N 1
ATOM 1753 C CA . GLN A 1 223 ? 20.906 -16.422 -6.316 1 98.38 223 GLN A CA 1
ATOM 1754 C C . GLN A 1 223 ? 20.031 -15.336 -6.941 1 98.38 223 GLN A C 1
ATOM 1756 O O . GLN A 1 223 ? 19.875 -15.281 -8.164 1 98.38 223 GLN A O 1
ATOM 1761 N N . ILE A 1 224 ? 19.469 -14.516 -6.133 1 98.69 224 ILE A N 1
ATOM 1762 C CA . ILE A 1 224 ? 18.609 -13.43 -6.582 1 98.69 224 ILE A CA 1
ATOM 1763 C C . ILE A 1 224 ? 19.406 -12.461 -7.457 1 98.69 224 ILE A C 1
ATOM 1765 O O . ILE A 1 224 ? 18.938 -12.039 -8.516 1 98.69 224 ILE A O 1
ATOM 1769 N N . LEU A 1 225 ? 20.625 -12.148 -7.016 1 98.69 225 LEU A N 1
ATOM 1770 C CA . LEU A 1 225 ? 21.5 -11.25 -7.762 1 98.69 225 LEU A CA 1
ATOM 1771 C C . LEU A 1 225 ? 21.781 -11.797 -9.156 1 98.69 225 LEU A C 1
ATOM 1773 O O . LEU A 1 225 ? 21.656 -11.07 -10.148 1 98.69 225 LEU A O 1
ATOM 1777 N N . SER A 1 226 ? 22.094 -13.055 -9.227 1 98.31 226 SER A N 1
ATOM 1778 C CA . SER A 1 226 ? 22.391 -13.688 -10.508 1 98.31 226 SER A CA 1
ATOM 1779 C C . SER A 1 226 ? 21.188 -13.625 -11.445 1 98.31 226 SER A C 1
ATOM 1781 O O . SER A 1 226 ? 21.328 -13.273 -12.617 1 98.31 226 SER A O 1
ATOM 1783 N N . ALA A 1 227 ? 20.062 -13.93 -10.891 1 98.25 227 ALA A N 1
ATOM 1784 C CA . ALA A 1 227 ? 18.844 -13.906 -11.695 1 98.25 227 ALA A CA 1
ATOM 1785 C C . ALA A 1 227 ? 18.516 -12.492 -12.156 1 98.25 227 ALA A C 1
ATOM 1787 O O . ALA A 1 227 ? 18.125 -12.281 -13.305 1 98.25 227 ALA A O 1
ATOM 1788 N N . ALA A 1 228 ? 18.641 -11.492 -11.281 1 98.44 228 ALA A N 1
ATOM 1789 C CA . ALA A 1 228 ? 18.359 -10.102 -11.602 1 98.44 228 ALA A CA 1
ATOM 1790 C C . ALA A 1 228 ? 19.328 -9.57 -12.656 1 98.44 228 ALA A C 1
ATOM 1792 O O . ALA A 1 228 ? 18.938 -8.828 -13.555 1 98.44 228 ALA A O 1
ATOM 1793 N N . LEU A 1 229 ? 20.578 -9.984 -12.562 1 98.44 229 LEU A N 1
ATOM 1794 C CA . LEU A 1 229 ? 21.578 -9.562 -13.531 1 98.44 229 LEU A CA 1
ATOM 1795 C C . LEU A 1 229 ? 21.234 -10.094 -14.922 1 98.44 229 LEU A C 1
ATOM 1797 O O . LEU A 1 229 ? 21.422 -9.391 -15.922 1 98.44 229 LEU A O 1
ATOM 1801 N N . GLU A 1 230 ? 20.766 -11.281 -14.953 1 97.44 230 GLU A N 1
ATOM 1802 C CA . GLU A 1 230 ? 20.375 -11.859 -16.234 1 97.44 230 GLU A CA 1
ATOM 1803 C C . GLU A 1 230 ? 19.281 -11.016 -16.891 1 97.44 230 GLU A C 1
ATOM 1805 O O . GLU A 1 230 ? 19.312 -10.789 -18.109 1 97.44 230 GLU A O 1
ATOM 1810 N N . ILE A 1 231 ? 18.328 -10.578 -16.156 1 97.62 231 ILE A N 1
ATOM 1811 C CA . ILE A 1 231 ? 17.25 -9.766 -16.672 1 97.62 231 ILE A CA 1
ATOM 1812 C C . ILE A 1 231 ? 17.797 -8.406 -17.125 1 97.62 231 ILE A C 1
ATOM 1814 O O . ILE A 1 231 ? 17.453 -7.93 -18.219 1 97.62 231 ILE A O 1
ATOM 1818 N N . ALA A 1 232 ? 18.625 -7.805 -16.344 1 97.5 232 ALA A N 1
ATOM 1819 C CA . ALA A 1 232 ? 19.156 -6.469 -16.609 1 97.5 232 ALA A CA 1
ATOM 1820 C C . ALA A 1 232 ? 19.984 -6.465 -17.891 1 97.5 232 ALA A C 1
ATOM 1822 O O . ALA A 1 232 ? 20.031 -5.461 -18.609 1 97.5 232 ALA A O 1
ATOM 1823 N N . GLU A 1 233 ? 20.594 -7.586 -18.203 1 96.38 233 GLU A N 1
ATOM 1824 C CA . GLU A 1 233 ? 21.484 -7.688 -19.359 1 96.38 233 GLU A CA 1
ATOM 1825 C C . GLU A 1 233 ? 20.703 -8.047 -20.625 1 96.38 233 GLU A C 1
ATOM 1827 O O . GLU A 1 233 ? 21.219 -7.93 -21.734 1 96.38 233 GLU A O 1
ATOM 1832 N N . ASP A 1 234 ? 19.516 -8.5 -20.438 1 94.69 234 ASP A N 1
ATOM 1833 C CA . ASP A 1 234 ? 18.703 -8.945 -21.562 1 94.69 234 ASP A CA 1
ATOM 1834 C C . ASP A 1 234 ? 18.047 -7.754 -22.266 1 94.69 234 ASP A C 1
ATOM 1836 O O . ASP A 1 234 ? 17.078 -7.188 -21.766 1 94.69 234 ASP A O 1
ATOM 1840 N N . ASP A 1 235 ? 18.375 -7.477 -23.438 1 90.88 235 ASP A N 1
ATOM 1841 C CA . ASP A 1 235 ? 17.906 -6.312 -24.172 1 90.88 235 ASP A CA 1
ATOM 1842 C C . ASP A 1 235 ? 16.453 -6.48 -24.625 1 90.88 235 ASP A C 1
ATOM 1844 O O . ASP A 1 235 ? 15.805 -5.504 -25 1 90.88 235 ASP A O 1
ATOM 1848 N N . ALA A 1 236 ? 16.031 -7.66 -24.547 1 91.94 236 ALA A N 1
ATOM 1849 C CA . ALA A 1 236 ? 14.664 -7.918 -24.984 1 91.94 236 ALA A CA 1
ATOM 1850 C C . ALA A 1 236 ? 13.664 -7.582 -23.875 1 91.94 236 ALA A C 1
ATOM 1852 O O . ALA A 1 236 ? 12.453 -7.527 -24.125 1 91.94 236 ALA A O 1
ATOM 1853 N N . GLN A 1 237 ? 14.141 -7.297 -22.672 1 93.69 237 GLN A N 1
ATOM 1854 C CA . GLN A 1 237 ? 13.266 -7.035 -21.531 1 93.69 237 GLN A CA 1
ATOM 1855 C C . GLN A 1 237 ? 12.633 -5.652 -21.625 1 93.69 237 GLN A C 1
ATOM 1857 O O . GLN A 1 237 ? 13.281 -4.695 -22.062 1 93.69 237 GLN A O 1
ATOM 1862 N N . ASP A 1 238 ? 11.391 -5.59 -21.25 1 95 238 ASP A N 1
ATOM 1863 C CA . ASP A 1 238 ? 10.719 -4.297 -21.172 1 95 238 ASP A CA 1
ATOM 1864 C C . ASP A 1 238 ? 11.336 -3.41 -20.094 1 95 238 ASP A C 1
ATOM 1866 O O . ASP A 1 238 ? 11.984 -3.908 -19.172 1 95 238 ASP A O 1
ATOM 1870 N N . ALA A 1 239 ? 11.102 -2.164 -20.219 1 94.69 239 ALA A N 1
ATOM 1871 C CA . ALA A 1 239 ? 11.711 -1.166 -19.344 1 94.69 239 ALA A CA 1
ATOM 1872 C C . ALA A 1 239 ? 11.32 -1.403 -17.891 1 94.69 239 ALA A C 1
ATOM 1874 O O . ALA A 1 239 ? 12.156 -1.295 -17 1 94.69 239 ALA A O 1
ATOM 1875 N N . ASP A 1 240 ? 10.062 -1.727 -17.672 1 94.62 240 ASP A N 1
ATOM 1876 C CA . ASP A 1 240 ? 9.586 -1.914 -16.297 1 94.62 240 ASP A CA 1
ATOM 1877 C C . ASP A 1 240 ? 10.258 -3.121 -15.648 1 94.62 240 ASP A C 1
ATOM 1879 O O . ASP A 1 240 ? 10.641 -3.072 -14.477 1 94.62 240 ASP A O 1
ATOM 1883 N N . SER A 1 241 ? 10.344 -4.176 -16.391 1 96.75 241 SER A N 1
ATOM 1884 C CA . SER A 1 241 ? 11.016 -5.367 -15.883 1 96.75 241 SER A CA 1
ATOM 1885 C C . SER A 1 241 ? 12.492 -5.086 -15.594 1 96.75 241 SER A C 1
ATOM 1887 O O . SER A 1 241 ? 13.008 -5.473 -14.539 1 96.75 241 SER A O 1
ATOM 1889 N N . LYS A 1 242 ? 13.07 -4.414 -16.516 1 96.88 242 LYS A N 1
ATOM 1890 C CA . LYS A 1 242 ? 14.477 -4.062 -16.344 1 96.88 242 LYS A CA 1
ATOM 1891 C C . LYS A 1 242 ? 14.672 -3.158 -15.133 1 96.88 242 LYS A C 1
ATOM 1893 O O . LYS A 1 242 ? 15.602 -3.357 -14.344 1 96.88 242 LYS A O 1
ATOM 1898 N N . TYR A 1 243 ? 13.805 -2.211 -15.016 1 95.62 243 TYR A N 1
ATOM 1899 C CA . TYR A 1 243 ? 13.875 -1.298 -13.883 1 95.62 243 TYR A CA 1
ATOM 1900 C C . TYR A 1 243 ? 13.805 -2.061 -12.562 1 95.62 243 TYR A C 1
ATOM 1902 O O . TYR A 1 243 ? 14.617 -1.833 -11.664 1 95.62 243 TYR A O 1
ATOM 1910 N N . ARG A 1 244 ? 12.906 -2.957 -12.453 1 95.25 244 ARG A N 1
ATOM 1911 C CA . ARG A 1 244 ? 12.727 -3.707 -11.211 1 95.25 244 ARG A CA 1
ATOM 1912 C C . ARG A 1 244 ? 13.938 -4.582 -10.914 1 95.25 244 ARG A C 1
ATOM 1914 O O . ARG A 1 244 ? 14.359 -4.695 -9.766 1 95.25 244 ARG A O 1
ATOM 1921 N N . ALA A 1 245 ? 14.445 -5.156 -11.922 1 97.75 245 ALA A N 1
ATOM 1922 C CA . ALA A 1 245 ? 15.656 -5.953 -11.75 1 97.75 245 ALA A CA 1
ATOM 1923 C C . ALA A 1 245 ? 16.812 -5.09 -11.266 1 97.75 245 ALA A C 1
ATOM 1925 O O . ALA A 1 245 ? 17.562 -5.492 -10.383 1 97.75 245 ALA A O 1
ATOM 1926 N N . LEU A 1 246 ? 16.953 -3.92 -11.828 1 96.94 246 LEU A N 1
ATOM 1927 C CA . LEU A 1 246 ? 18.016 -3.006 -11.453 1 96.94 246 LEU A CA 1
ATOM 1928 C C . LEU A 1 246 ? 17.844 -2.527 -10.016 1 96.94 246 LEU A C 1
ATOM 1930 O O . LEU A 1 246 ? 18.828 -2.406 -9.273 1 96.94 246 LEU A O 1
ATOM 1934 N N . VAL A 1 247 ? 16.641 -2.293 -9.648 1 94.81 247 VAL A N 1
ATOM 1935 C CA . VAL A 1 247 ? 16.375 -1.907 -8.266 1 94.81 247 VAL A CA 1
ATOM 1936 C C . VAL A 1 247 ? 16.766 -3.043 -7.324 1 94.81 247 VAL A C 1
ATOM 1938 O O . VAL A 1 247 ? 17.359 -2.805 -6.27 1 94.81 247 VAL A O 1
ATOM 1941 N N . ALA A 1 248 ? 16.453 -4.273 -7.688 1 97.06 248 ALA A N 1
ATOM 1942 C CA . ALA A 1 248 ? 16.844 -5.43 -6.891 1 97.06 248 ALA A CA 1
ATOM 1943 C C . ALA A 1 248 ? 18.359 -5.504 -6.75 1 97.06 248 ALA A C 1
ATOM 1945 O O . ALA A 1 248 ? 18.875 -5.688 -5.645 1 97.06 248 ALA A O 1
ATOM 1946 N N . ILE A 1 249 ? 19.062 -5.305 -7.848 1 97.88 249 ILE A N 1
ATOM 1947 C CA . ILE A 1 249 ? 20.516 -5.34 -7.867 1 97.88 249 ILE A CA 1
ATOM 1948 C C . ILE A 1 249 ? 21.062 -4.242 -6.969 1 97.88 249 ILE A C 1
ATOM 1950 O O . ILE A 1 249 ? 21.906 -4.504 -6.102 1 97.88 249 ILE A O 1
ATOM 1954 N N . GLY A 1 250 ? 20.609 -3.053 -7.184 1 95.62 250 GLY A N 1
ATOM 1955 C CA . GLY A 1 250 ? 21.078 -1.936 -6.371 1 95.62 250 GLY A CA 1
ATOM 1956 C C . GLY A 1 250 ? 20.828 -2.135 -4.891 1 95.62 250 GLY A C 1
ATOM 1957 O O . GLY A 1 250 ? 21.688 -1.82 -4.062 1 95.62 250 GLY A O 1
ATOM 1958 N N . SER A 1 251 ? 19.641 -2.658 -4.57 1 94.19 251 SER A N 1
ATOM 1959 C CA . SER A 1 251 ? 19.297 -2.918 -3.176 1 94.19 251 SER A CA 1
ATOM 1960 C C . SER A 1 251 ? 20.25 -3.928 -2.551 1 94.19 251 SER A C 1
ATOM 1962 O O . SER A 1 251 ? 20.719 -3.74 -1.423 1 94.19 251 SER A O 1
ATOM 1964 N N . LEU A 1 252 ? 20.578 -4.941 -3.27 1 97 252 LEU A N 1
ATOM 1965 C CA . LEU A 1 252 ? 21.469 -5.988 -2.785 1 97 252 LEU A CA 1
ATOM 1966 C C . LEU A 1 252 ? 22.891 -5.457 -2.607 1 97 252 LEU A C 1
ATOM 1968 O O . LEU A 1 252 ? 23.578 -5.812 -1.648 1 97 252 LEU A O 1
ATOM 1972 N N . MET A 1 253 ? 23.297 -4.621 -3.502 1 96.06 253 MET A N 1
ATOM 1973 C CA . MET A 1 253 ? 24.641 -4.055 -3.424 1 96.06 253 MET A CA 1
ATOM 1974 C C . MET A 1 253 ? 24.75 -3.08 -2.256 1 96.06 253 MET A C 1
ATOM 1976 O O . MET A 1 253 ? 25.797 -3.02 -1.591 1 96.06 253 MET A O 1
ATOM 1980 N N . LEU A 1 254 ? 23.766 -2.344 -2.049 1 92.56 254 LEU A N 1
ATOM 1981 C CA . LEU A 1 254 ? 23.781 -1.282 -1.05 1 92.56 254 LEU A CA 1
ATOM 1982 C C . LEU A 1 254 ? 23.625 -1.854 0.355 1 92.56 254 LEU A C 1
ATOM 1984 O O . LEU A 1 254 ? 24.328 -1.453 1.279 1 92.56 254 LEU A O 1
ATOM 1988 N N . ASN A 1 255 ? 22.703 -2.848 0.535 1 92.25 255 ASN A N 1
ATOM 1989 C CA . ASN A 1 255 ? 22.328 -3.266 1.884 1 92.25 255 ASN A CA 1
ATOM 1990 C C . ASN A 1 255 ? 22.484 -4.773 2.062 1 92.25 255 ASN A C 1
ATOM 1992 O O . ASN A 1 255 ? 22.203 -5.305 3.141 1 92.25 255 ASN A O 1
ATOM 1996 N N . GLY A 1 256 ? 22.828 -5.414 1.024 1 95.12 256 GLY A N 1
ATOM 1997 C CA . GLY A 1 256 ? 23 -6.855 1.1 1 95.12 256 GLY A CA 1
ATOM 1998 C C . GLY A 1 256 ? 24.406 -7.281 1.451 1 95.12 256 GLY A C 1
ATOM 1999 O O . GLY A 1 256 ? 25.188 -6.488 1.989 1 95.12 256 GLY A O 1
ATOM 2000 N N . LEU A 1 257 ? 24.672 -8.562 1.254 1 97.19 257 LEU A N 1
ATOM 2001 C CA . LEU A 1 257 ? 25.953 -9.164 1.613 1 97.19 257 LEU A CA 1
ATOM 2002 C C . LEU A 1 257 ? 26.703 -9.609 0.369 1 97.19 257 LEU A C 1
ATOM 2004 O O . LEU A 1 257 ? 27.719 -10.312 0.471 1 97.19 257 LEU A O 1
ATOM 2008 N N . VAL A 1 258 ? 26.203 -9.125 -0.771 1 98 258 VAL A N 1
ATOM 2009 C CA . VAL A 1 258 ? 26.734 -9.75 -1.979 1 98 258 VAL A CA 1
ATOM 2010 C C . VAL A 1 258 ? 27.328 -8.68 -2.898 1 98 258 VAL A C 1
ATOM 2012 O O . VAL A 1 258 ? 27.344 -8.844 -4.121 1 98 258 VAL A O 1
ATOM 2015 N N . LYS A 1 259 ? 27.781 -7.57 -2.385 1 96.88 259 LYS A N 1
ATOM 2016 C CA . LYS A 1 259 ? 28.375 -6.527 -3.215 1 96.88 259 LYS A CA 1
ATOM 2017 C C . LYS A 1 259 ? 29.594 -7.047 -3.963 1 96.88 259 LYS A C 1
ATOM 2019 O O . LYS A 1 259 ? 29.766 -6.773 -5.152 1 96.88 259 LYS A O 1
ATOM 2024 N N . SER A 1 260 ? 30.438 -7.777 -3.305 1 97.31 260 SER A N 1
ATOM 2025 C CA . SER A 1 260 ? 31.641 -8.32 -3.926 1 97.31 260 SER A CA 1
ATOM 2026 C C . SER A 1 260 ? 31.297 -9.258 -5.078 1 97.31 260 SER A C 1
ATOM 2028 O O . SER A 1 260 ? 31.969 -9.25 -6.113 1 97.31 260 SER A O 1
ATOM 2030 N N . ILE A 1 261 ? 30.266 -10.062 -4.852 1 97.69 261 ILE A N 1
ATOM 2031 C CA . ILE A 1 261 ? 29.828 -10.977 -5.895 1 97.69 261 ILE A CA 1
ATOM 2032 C C . ILE A 1 261 ? 29.344 -10.188 -7.102 1 97.69 261 ILE A C 1
ATOM 2034 O O . ILE A 1 261 ? 29.625 -10.547 -8.25 1 97.69 261 ILE A O 1
ATOM 2038 N N . ALA A 1 262 ? 28.609 -9.117 -6.867 1 97.94 262 ALA A N 1
ATOM 2039 C CA . ALA A 1 262 ? 28.109 -8.266 -7.938 1 97.94 262 ALA A CA 1
ATOM 2040 C C . ALA A 1 262 ? 29.266 -7.691 -8.766 1 97.94 262 ALA A C 1
ATOM 2042 O O . ALA A 1 262 ? 29.188 -7.648 -9.992 1 97.94 262 ALA A O 1
ATOM 2043 N N . LEU A 1 263 ? 30.266 -7.273 -8.07 1 97.38 263 LEU A N 1
ATOM 2044 C CA . LEU A 1 263 ? 31.438 -6.715 -8.734 1 97.38 263 LEU A CA 1
ATOM 2045 C C . LEU A 1 263 ? 32.156 -7.777 -9.578 1 97.38 263 LEU A C 1
ATOM 2047 O O . LEU A 1 263 ? 32.562 -7.504 -10.711 1 97.38 263 LEU A O 1
ATOM 2051 N N . ASP A 1 264 ? 32.188 -8.961 -9.055 1 96.81 264 ASP A N 1
ATOM 2052 C CA . ASP A 1 264 ? 32.781 -10.078 -9.766 1 96.81 264 ASP A CA 1
ATOM 2053 C C . ASP A 1 264 ? 31.984 -10.445 -11.008 1 96.81 264 ASP A C 1
ATOM 2055 O O . ASP A 1 264 ? 32.562 -10.906 -12.008 1 96.81 264 ASP A O 1
ATOM 2059 N N . LEU A 1 265 ? 30.672 -10.188 -10.953 1 95.62 265 LEU A N 1
ATOM 2060 C CA . LEU A 1 265 ? 29.781 -10.547 -12.062 1 95.62 265 LEU A CA 1
ATOM 2061 C C . LEU A 1 265 ? 29.641 -9.383 -13.031 1 95.62 265 LEU A C 1
ATOM 2063 O O . LEU A 1 265 ? 28.703 -9.367 -13.844 1 95.62 265 LEU A O 1
ATOM 2067 N N . ASP A 1 266 ? 30.469 -8.43 -12.938 1 93.31 266 ASP A N 1
ATOM 2068 C CA . ASP A 1 266 ? 30.594 -7.301 -13.852 1 93.31 266 ASP A CA 1
ATOM 2069 C C . ASP A 1 266 ? 29.344 -6.426 -13.812 1 93.31 266 ASP A C 1
ATOM 2071 O O . ASP A 1 266 ? 28.812 -6.039 -14.852 1 93.31 266 ASP A O 1
ATOM 2075 N N . VAL A 1 267 ? 28.859 -6.121 -12.633 1 97.38 267 VAL A N 1
ATOM 2076 C CA . VAL A 1 267 ? 27.719 -5.238 -12.438 1 97.38 267 VAL A CA 1
ATOM 2077 C C . VAL A 1 267 ? 28.047 -3.85 -12.992 1 97.38 267 VAL A C 1
ATOM 2079 O O . VAL A 1 267 ? 27.125 -3.088 -13.336 1 97.38 267 VAL A O 1
ATOM 2082 N N . LYS A 1 268 ? 29.297 -3.529 -13.148 1 96.44 268 LYS A N 1
ATOM 2083 C CA . LYS A 1 268 ? 29.703 -2.236 -13.688 1 96.44 268 LYS A CA 1
ATOM 2084 C C . LYS A 1 268 ? 29.203 -2.053 -15.117 1 96.44 268 LYS A C 1
ATOM 2086 O O . LYS A 1 268 ? 28.719 -0.979 -15.484 1 96.44 268 LYS A O 1
ATOM 2091 N N . SER A 1 269 ? 29.391 -3.088 -15.883 1 96.88 269 SER A N 1
ATOM 2092 C CA . SER A 1 269 ? 28.906 -3.037 -17.25 1 96.88 269 SER A CA 1
ATOM 2093 C C . SER A 1 269 ? 27.391 -2.85 -17.312 1 96.88 269 SER A C 1
ATOM 2095 O O . SER A 1 269 ? 26.875 -2.092 -18.141 1 96.88 269 SER A O 1
ATOM 2097 N N . VAL A 1 270 ? 26.688 -3.523 -16.438 1 97.19 270 VAL A N 1
ATOM 2098 C CA . VAL A 1 270 ? 25.234 -3.424 -16.359 1 97.19 270 VAL A CA 1
ATOM 2099 C C . VAL A 1 270 ? 24.828 -2.006 -15.953 1 97.19 270 VAL A C 1
ATOM 2101 O O . VAL A 1 270 ? 23.922 -1.421 -16.547 1 97.19 270 VAL A O 1
ATOM 2104 N N . ALA A 1 271 ? 25.516 -1.46 -14.984 1 96.94 271 ALA A N 1
ATOM 2105 C CA . ALA A 1 271 ? 25.25 -0.108 -14.5 1 96.94 271 ALA A CA 1
ATOM 2106 C C . ALA A 1 271 ? 25.484 0.924 -15.602 1 96.94 271 ALA A C 1
ATOM 2108 O O . ALA A 1 271 ? 24.656 1.827 -15.797 1 96.94 271 ALA A O 1
ATOM 2109 N N . SER A 1 272 ? 26.531 0.76 -16.312 1 96.56 272 SER A N 1
ATOM 2110 C CA . SER A 1 272 ? 26.875 1.688 -17.391 1 96.56 272 SER A CA 1
ATOM 2111 C C . SER A 1 272 ? 25.828 1.648 -18.5 1 96.56 272 SER A C 1
ATOM 2113 O O . SER A 1 272 ? 25.422 2.691 -19.016 1 96.56 272 SER A O 1
ATOM 2115 N N . SER A 1 273 ? 25.484 0.453 -18.875 1 96.69 273 SER A N 1
ATOM 2116 C CA . SER A 1 273 ? 24.469 0.285 -19.891 1 96.69 273 SER A CA 1
ATOM 2117 C C . SER A 1 273 ? 23.141 0.897 -19.453 1 96.69 273 SER A C 1
ATOM 2119 O O . SER A 1 273 ? 22.453 1.553 -20.25 1 96.69 273 SER A O 1
ATOM 2121 N N . ALA A 1 274 ? 22.734 0.655 -18.219 1 96.69 274 ALA A N 1
ATOM 2122 C CA . ALA A 1 274 ? 21.5 1.2 -17.688 1 96.69 274 ALA A CA 1
ATOM 2123 C C . ALA A 1 274 ? 21.531 2.725 -17.641 1 96.69 274 ALA A C 1
ATOM 2125 O O . ALA A 1 274 ? 20.562 3.393 -18 1 96.69 274 ALA A O 1
ATOM 2126 N N . LYS A 1 275 ? 22.656 3.244 -17.219 1 96.25 275 LYS A N 1
ATOM 2127 C CA . LYS A 1 275 ? 22.828 4.688 -17.109 1 96.25 275 LYS A CA 1
ATOM 2128 C C . LYS A 1 275 ? 22.672 5.363 -18.469 1 96.25 275 LYS A C 1
ATOM 2130 O O . LYS A 1 275 ? 22.203 6.5 -18.547 1 96.25 275 LYS A O 1
ATOM 2135 N N . ALA A 1 276 ? 22.938 4.672 -19.516 1 96.19 276 ALA A N 1
ATOM 2136 C CA . ALA A 1 276 ? 22.891 5.195 -20.875 1 96.19 276 ALA A CA 1
ATOM 2137 C C . ALA A 1 276 ? 21.484 5.047 -21.469 1 96.19 276 ALA A C 1
ATOM 2139 O O . ALA A 1 276 ? 21.234 5.469 -22.609 1 96.19 276 ALA A O 1
ATOM 2140 N N . SER A 1 277 ? 20.609 4.477 -20.75 1 94.62 277 SER A N 1
ATOM 2141 C CA . SER A 1 277 ? 19.266 4.223 -21.25 1 94.62 277 SER A CA 1
ATOM 2142 C C . SER A 1 277 ? 18.516 5.527 -21.5 1 94.62 277 SER A C 1
ATOM 2144 O O . SER A 1 277 ? 18.719 6.516 -20.781 1 94.62 277 SER A O 1
ATOM 2146 N N . MET A 1 278 ? 17.609 5.473 -22.453 1 93.25 278 MET A N 1
ATOM 2147 C CA . MET A 1 278 ? 16.766 6.625 -22.734 1 93.25 278 MET A CA 1
ATOM 2148 C C . MET A 1 278 ? 15.633 6.734 -21.719 1 93.25 278 MET A C 1
ATOM 2150 O O . MET A 1 278 ? 15.031 7.797 -21.547 1 93.25 278 MET A O 1
ATOM 2154 N N . ASP A 1 279 ? 15.328 5.645 -21.094 1 93.56 279 ASP A N 1
ATOM 2155 C CA . ASP A 1 279 ? 14.352 5.664 -20.016 1 93.56 279 ASP A CA 1
ATOM 2156 C C . ASP A 1 279 ? 14.93 6.297 -18.766 1 93.56 279 ASP A C 1
ATOM 2158 O O . ASP A 1 279 ? 15.906 5.793 -18.203 1 93.56 279 ASP A O 1
ATOM 2162 N N . SER A 1 280 ? 14.305 7.379 -18.312 1 91 280 SER A N 1
ATOM 2163 C CA . SER A 1 280 ? 14.875 8.188 -17.25 1 91 280 SER A CA 1
ATOM 2164 C C . SER A 1 280 ? 14.977 7.387 -15.945 1 91 280 SER A C 1
ATOM 2166 O O . SER A 1 280 ? 15.945 7.527 -15.203 1 91 280 SER A O 1
ATOM 2168 N N . LYS A 1 281 ? 13.953 6.578 -15.672 1 89.06 281 LYS A N 1
ATOM 2169 C CA . LYS A 1 281 ? 13.977 5.785 -14.445 1 89.06 281 LYS A CA 1
ATOM 2170 C C . LYS A 1 281 ? 15.125 4.781 -14.469 1 89.06 281 LYS A C 1
ATOM 2172 O O . LYS A 1 281 ? 15.805 4.586 -13.461 1 89.06 281 LYS A O 1
ATOM 2177 N N . ILE A 1 282 ? 15.312 4.203 -15.578 1 95.06 282 ILE A N 1
ATOM 2178 C CA . ILE A 1 282 ? 16.391 3.229 -15.75 1 95.06 282 ILE A CA 1
ATOM 2179 C C . ILE A 1 282 ? 17.734 3.93 -15.656 1 95.06 282 ILE A C 1
ATOM 2181 O O . ILE A 1 282 ? 18.656 3.447 -14.977 1 95.06 282 ILE A O 1
ATOM 2185 N N . ALA A 1 283 ? 17.797 5.055 -16.297 1 95.06 283 ALA A N 1
ATOM 2186 C CA . ALA A 1 283 ? 19.047 5.816 -16.281 1 95.06 283 ALA A CA 1
ATOM 2187 C C . ALA A 1 283 ? 19.422 6.23 -14.867 1 95.06 283 ALA A C 1
ATOM 2189 O O . ALA A 1 283 ? 20.578 6.156 -14.469 1 95.06 283 ALA A O 1
ATOM 2190 N N . GLU A 1 284 ? 18.484 6.578 -14.133 1 90.88 284 GLU A N 1
ATOM 2191 C CA . GLU A 1 284 ? 18.703 7.027 -12.758 1 90.88 284 GLU A CA 1
ATOM 2192 C C . GLU A 1 284 ? 19.188 5.879 -11.875 1 90.88 284 GLU A C 1
ATOM 2194 O O . GLU A 1 284 ? 20.141 6.043 -11.109 1 90.88 284 GLU A O 1
ATOM 2199 N N . VAL A 1 285 ? 18.516 4.781 -11.984 1 93 285 VAL A N 1
ATOM 2200 C CA . VAL A 1 285 ? 18.922 3.639 -11.164 1 93 285 VAL A CA 1
ATOM 2201 C C . VAL A 1 285 ? 20.297 3.139 -11.617 1 93 285 VAL A C 1
ATOM 2203 O O . VAL A 1 285 ? 21.094 2.697 -10.789 1 93 285 VAL A O 1
ATOM 2206 N N . GLY A 1 286 ? 20.5 3.199 -12.906 1 95.19 286 GLY A N 1
ATOM 2207 C CA . GLY A 1 286 ? 21.828 2.873 -13.398 1 95.19 286 GLY A CA 1
ATOM 2208 C C . GLY A 1 286 ? 22.922 3.732 -12.789 1 95.19 286 GLY A C 1
ATOM 2209 O O . GLY A 1 286 ? 23.969 3.225 -12.398 1 95.19 286 GLY A O 1
ATOM 2210 N N . ALA A 1 287 ? 22.703 4.961 -12.719 1 93.06 287 ALA A N 1
ATOM 2211 C CA . ALA A 1 287 ? 23.641 5.891 -12.109 1 93.06 287 ALA A CA 1
ATOM 2212 C C . ALA A 1 287 ? 23.859 5.562 -10.633 1 93.06 287 ALA A C 1
ATOM 2214 O O . ALA A 1 287 ? 25 5.621 -10.141 1 93.06 287 ALA A O 1
ATOM 2215 N N . ASP A 1 288 ? 22.797 5.215 -9.984 1 89.69 288 ASP A N 1
ATOM 2216 C CA . ASP A 1 288 ? 22.906 4.848 -8.57 1 89.69 288 ASP A CA 1
ATOM 2217 C C . ASP A 1 288 ? 23.766 3.609 -8.383 1 89.69 288 ASP A C 1
ATOM 2219 O O . ASP A 1 288 ? 24.609 3.562 -7.48 1 89.69 288 ASP A O 1
ATOM 2223 N N . ILE A 1 289 ? 23.547 2.643 -9.195 1 94.69 289 ILE A N 1
ATOM 2224 C CA . ILE A 1 289 ? 24.297 1.401 -9.094 1 94.69 289 ILE A CA 1
ATOM 2225 C C . ILE A 1 289 ? 25.766 1.672 -9.406 1 94.69 289 ILE A C 1
ATOM 2227 O O . ILE A 1 289 ? 26.656 1.128 -8.75 1 94.69 289 ILE A O 1
ATOM 2231 N N . GLU A 1 290 ? 25.984 2.506 -10.398 1 94.94 290 GLU A N 1
ATOM 2232 C CA . GLU A 1 290 ? 27.359 2.85 -10.758 1 94.94 290 GLU A CA 1
ATOM 2233 C C . GLU A 1 290 ? 28.109 3.469 -9.578 1 94.94 290 GLU A C 1
ATOM 2235 O O . GLU A 1 290 ? 29.281 3.18 -9.359 1 94.94 290 GLU A O 1
ATOM 2240 N N . LEU A 1 291 ? 27.469 4.27 -8.836 1 91.62 291 LEU A N 1
ATOM 2241 C CA . LEU A 1 291 ? 28.078 4.902 -7.66 1 91.62 291 LEU A CA 1
ATOM 2242 C C . LEU A 1 291 ? 28.453 3.859 -6.617 1 91.62 291 LEU A C 1
ATOM 2244 O O . LEU A 1 291 ? 29.422 4.039 -5.883 1 91.62 291 LEU A O 1
ATOM 2248 N N . LEU A 1 292 ? 27.734 2.75 -6.605 1 91.69 292 LEU A N 1
ATOM 2249 C CA . LEU A 1 292 ? 27.969 1.697 -5.625 1 91.69 292 LEU A CA 1
ATOM 2250 C C . LEU A 1 292 ? 29.156 0.84 -6.023 1 91.69 292 LEU A C 1
ATOM 2252 O O . LEU A 1 292 ? 29.672 0.06 -5.211 1 91.69 292 LEU A O 1
ATOM 2256 N N . THR A 1 293 ? 29.594 0.976 -7.223 1 92.75 293 THR A N 1
ATOM 2257 C CA . THR A 1 293 ? 30.703 0.141 -7.695 1 92.75 293 THR A CA 1
ATOM 2258 C C . THR A 1 293 ? 32.031 0.747 -7.305 1 92.75 293 THR A C 1
ATOM 2260 O O . THR A 1 293 ? 33.094 0.122 -7.492 1 92.75 293 THR A O 1
ATOM 2263 N N . ARG A 1 294 ? 32.094 1.954 -6.727 1 86.25 294 ARG A N 1
ATOM 2264 C CA . ARG A 1 294 ? 33.344 2.627 -6.34 1 86.25 294 ARG A CA 1
ATOM 2265 C C . ARG A 1 294 ? 33.781 2.18 -4.953 1 86.25 294 ARG A C 1
ATOM 2267 O O . ARG A 1 294 ? 32.969 1.799 -4.117 1 86.25 294 ARG A O 1
ATOM 2274 N N . MET B 1 1 ? -8.219 43.969 -45.938 1 26.45 1 MET B N 1
ATOM 2275 C CA . MET B 1 1 ? -9.094 42.969 -45.375 1 26.45 1 MET B CA 1
ATOM 2276 C C . MET B 1 1 ? -8.297 41.938 -44.594 1 26.45 1 MET B C 1
ATOM 2278 O O . MET B 1 1 ? -7.641 41.062 -45.188 1 26.45 1 MET B O 1
ATOM 2282 N N . HIS B 1 2 ? -7.664 42.281 -43.406 1 28.3 2 HIS B N 1
ATOM 2283 C CA . HIS B 1 2 ? -6.602 41.781 -42.531 1 28.3 2 HIS B CA 1
ATOM 2284 C C . HIS B 1 2 ? -7.066 40.562 -41.75 1 28.3 2 HIS B C 1
ATOM 2286 O O . HIS B 1 2 ? -8.086 40.594 -41.062 1 28.3 2 HIS B O 1
ATOM 2292 N N . MET B 1 3 ? -6.859 39.281 -42.406 1 27.86 3 MET B N 1
ATOM 2293 C CA . MET B 1 3 ? -7.25 37.938 -41.969 1 27.86 3 MET B CA 1
ATOM 2294 C C . MET B 1 3 ? -6.727 37.656 -40.562 1 27.86 3 MET B C 1
ATOM 2296 O O . MET B 1 3 ? -5.531 37.812 -40.281 1 27.86 3 MET B O 1
ATOM 2300 N N . TYR B 1 4 ? -7.543 38.031 -39.469 1 27.45 4 TYR B N 1
ATOM 2301 C CA . TYR B 1 4 ? -7.254 37.844 -38.062 1 27.45 4 TYR B CA 1
ATOM 2302 C C . TYR B 1 4 ? -6.914 36.406 -37.75 1 27.45 4 TYR B C 1
ATOM 2304 O O . TYR B 1 4 ? -7.699 35.5 -38.031 1 27.45 4 TYR B O 1
ATOM 2312 N N . PRO B 1 5 ? -5.586 36.031 -37.719 1 30.98 5 PRO B N 1
ATOM 2313 C CA . PRO B 1 5 ? -5.129 34.656 -37.438 1 30.98 5 PRO B CA 1
ATOM 2314 C C . PRO B 1 5 ? -5.711 34.094 -36.156 1 30.98 5 PRO B C 1
ATOM 2316 O O . PRO B 1 5 ? -5.816 34.781 -35.156 1 30.98 5 PRO B O 1
ATOM 2319 N N . GLY B 1 6 ? -6.844 33.312 -36.25 1 28.48 6 GLY B N 1
ATOM 2320 C CA . GLY B 1 6 ? -7.574 32.656 -35.188 1 28.48 6 GLY B CA 1
ATOM 2321 C C . GLY B 1 6 ? -6.676 31.891 -34.219 1 28.48 6 GLY B C 1
ATOM 2322 O O . GLY B 1 6 ? -5.887 31.031 -34.625 1 28.48 6 GLY B O 1
ATOM 2323 N N . ASN B 1 7 ? -6.184 32.562 -33.094 1 24.12 7 ASN B N 1
ATOM 2324 C CA . ASN B 1 7 ? -5.359 32.156 -31.969 1 24.12 7 ASN B CA 1
ATOM 2325 C C . ASN B 1 7 ? -5.898 30.891 -31.312 1 24.12 7 ASN B C 1
ATOM 2327 O O . ASN B 1 7 ? -7.004 30.891 -30.766 1 24.12 7 ASN B O 1
ATOM 2331 N N . ARG B 1 8 ? -5.668 29.688 -31.938 1 25.03 8 ARG B N 1
ATOM 2332 C CA . ARG B 1 8 ? -6.031 28.406 -31.344 1 25.03 8 ARG B CA 1
ATOM 2333 C C . ARG B 1 8 ? -5.562 28.312 -29.891 1 25.03 8 ARG B C 1
ATOM 2335 O O . ARG B 1 8 ? -4.367 28.422 -29.609 1 25.03 8 ARG B O 1
ATOM 2342 N N . LEU B 1 9 ? -6.367 28.75 -28.922 1 23.12 9 LEU B N 1
ATOM 2343 C CA . LEU B 1 9 ? -6.223 28.609 -27.484 1 23.12 9 LEU B CA 1
ATOM 2344 C C . LEU B 1 9 ? -5.883 27.172 -27.109 1 23.12 9 LEU B C 1
ATOM 2346 O O . LEU B 1 9 ? -6.633 26.25 -27.422 1 23.12 9 LEU B O 1
ATOM 2350 N N . ARG B 1 10 ? -4.602 26.766 -27.25 1 25.12 10 ARG B N 1
ATOM 2351 C CA . ARG B 1 10 ? -4.039 25.516 -26.75 1 25.12 10 ARG B CA 1
ATOM 2352 C C . ARG B 1 10 ? -4.586 25.188 -25.375 1 25.12 10 ARG B C 1
ATOM 2354 O O . ARG B 1 10 ? -4.371 25.938 -24.422 1 25.12 10 ARG B O 1
ATOM 2361 N N . GLN B 1 11 ? -5.789 24.609 -25.297 1 24.62 11 GLN B N 1
ATOM 2362 C CA . GLN B 1 11 ? -6.352 24.062 -24.078 1 24.62 11 GLN B CA 1
ATOM 2363 C C . GLN B 1 11 ? -5.312 23.25 -23.312 1 24.62 11 GLN B C 1
ATOM 2365 O O . GLN B 1 11 ? -4.824 22.234 -23.812 1 24.62 11 GLN B O 1
ATOM 2370 N N . MET B 1 12 ? -4.395 23.922 -22.641 1 24 12 MET B N 1
ATOM 2371 C CA . MET B 1 12 ? -3.418 23.328 -21.734 1 24 12 MET B CA 1
ATOM 2372 C C . MET B 1 12 ? -4.062 22.25 -20.859 1 24 12 MET B C 1
ATOM 2374 O O . MET B 1 12 ? -4.973 22.547 -20.078 1 24 12 MET B O 1
ATOM 2378 N N . VAL B 1 13 ? -4.266 21.125 -21.328 1 26.75 13 VAL B N 1
ATOM 2379 C CA . VAL B 1 13 ? -4.652 19.969 -20.547 1 26.75 13 VAL B CA 1
ATOM 2380 C C . VAL B 1 13 ? -3.822 19.906 -19.266 1 26.75 13 VAL B C 1
ATOM 2382 O O . VAL B 1 13 ? -2.6 19.75 -19.312 1 26.75 13 VAL B O 1
ATOM 2385 N N . VAL B 1 14 ? -4.09 20.641 -18.219 1 27.19 14 VAL B N 1
ATOM 2386 C CA . VAL B 1 14 ? -3.502 20.578 -16.875 1 27.19 14 VAL B CA 1
ATOM 2387 C C . VAL B 1 14 ? -3.58 19.156 -16.344 1 27.19 14 VAL B C 1
ATOM 2389 O O . VAL B 1 14 ? -4.652 18.547 -16.344 1 27.19 14 VAL B O 1
ATOM 2392 N N . PRO B 1 15 ? -2.518 18.422 -16.469 1 29.28 15 PRO B N 1
ATOM 2393 C CA . PRO B 1 15 ? -2.539 17.109 -15.805 1 29.28 15 PRO B CA 1
ATOM 2394 C C . PRO B 1 15 ? -3.184 17.156 -14.422 1 29.28 15 PRO B C 1
ATOM 2396 O O . PRO B 1 15 ? -2.812 18 -13.594 1 29.28 15 PRO B O 1
ATOM 2399 N N . GLN B 1 16 ? -4.441 17.078 -14.281 1 29.94 16 GLN B N 1
ATOM 2400 C CA . GLN B 1 16 ? -5.133 17.016 -12.992 1 29.94 16 GLN B CA 1
ATOM 2401 C C . GLN B 1 16 ? -4.391 16.125 -12.008 1 29.94 16 GLN B C 1
ATOM 2403 O O . GLN B 1 16 ? -4.168 14.938 -12.281 1 29.94 16 GLN B O 1
ATOM 2408 N N . ASN B 1 17 ? -3.406 16.547 -11.242 1 34.56 17 ASN B N 1
ATOM 2409 C CA . ASN B 1 17 ? -2.736 16 -10.062 1 34.56 17 ASN B CA 1
ATOM 2410 C C . ASN B 1 17 ? -3.705 15.219 -9.18 1 34.56 17 ASN B C 1
ATOM 2412 O O . ASN B 1 17 ? -4.453 15.812 -8.398 1 34.56 17 ASN B O 1
ATOM 2416 N N . LYS B 1 18 ? -4.395 14.367 -9.68 1 40.66 18 LYS B N 1
ATOM 2417 C CA . LYS B 1 18 ? -5.352 13.555 -8.938 1 40.66 18 LYS B CA 1
ATOM 2418 C C . LYS B 1 18 ? -4.75 13.047 -7.633 1 40.66 18 LYS B C 1
ATOM 2420 O O . LYS B 1 18 ? -3.67 12.453 -7.633 1 40.66 18 LYS B O 1
ATOM 2425 N N . LEU B 1 19 ? -5.07 13.672 -6.535 1 44.56 19 LEU B N 1
ATOM 2426 C CA . LEU B 1 19 ? -4.789 13.211 -5.18 1 44.56 19 LEU B CA 1
ATOM 2427 C C . LEU B 1 19 ? -5.023 11.711 -5.059 1 44.56 19 LEU B C 1
ATOM 2429 O O . LEU B 1 19 ? -6.168 11.266 -4.938 1 44.56 19 LEU B O 1
ATOM 2433 N N . SER B 1 20 ? -4.234 10.938 -5.781 1 47.25 20 SER B N 1
ATOM 2434 C CA . SER B 1 20 ? -4.363 9.484 -5.781 1 47.25 20 SER B CA 1
ATOM 2435 C C . SER B 1 20 ? -4.082 8.898 -4.398 1 47.25 20 SER B C 1
ATOM 2437 O O . SER B 1 20 ? -3.051 9.195 -3.793 1 47.25 20 SER B O 1
ATOM 2439 N N . SER B 1 21 ? -5.176 8.609 -3.557 1 53.78 21 SER B N 1
ATOM 2440 C CA . SER B 1 21 ? -5.055 7.844 -2.32 1 53.78 21 SER B CA 1
ATOM 2441 C C . SER B 1 21 ? -5.086 6.344 -2.594 1 53.78 21 SER B C 1
ATOM 2443 O O . SER B 1 21 ? -5.742 5.895 -3.537 1 53.78 21 SER B O 1
ATOM 2445 N N . THR B 1 22 ? -4.109 5.66 -2.08 1 56.47 22 THR B N 1
ATOM 2446 C CA . THR B 1 22 ? -4.039 4.211 -2.236 1 56.47 22 THR B CA 1
ATOM 2447 C C . THR B 1 22 ? -4.434 3.51 -0.939 1 56.47 22 THR B C 1
ATOM 2449 O O . THR B 1 22 ? -4.02 3.922 0.146 1 56.47 22 THR B O 1
ATOM 2452 N N . TYR B 1 23 ? -5.461 2.625 -0.999 1 57.09 23 TYR B N 1
ATOM 2453 C CA . TYR B 1 23 ? -5.84 1.837 0.169 1 57.09 23 TYR B CA 1
ATOM 2454 C C . TYR B 1 23 ? -4.723 0.879 0.567 1 57.09 23 TYR B C 1
ATOM 2456 O O . TYR B 1 23 ? -4.223 0.121 -0.265 1 57.09 23 TYR B O 1
ATOM 2464 N N . GLN B 1 24 ? -4.43 1.087 1.798 1 63.44 24 GLN B N 1
ATOM 2465 C CA . GLN B 1 24 ? -3.586 0.065 2.408 1 63.44 24 GLN B CA 1
ATOM 2466 C C . GLN B 1 24 ? -4.395 -1.186 2.746 1 63.44 24 GLN B C 1
ATOM 2468 O O . GLN B 1 24 ? -5.625 -1.153 2.744 1 63.44 24 GLN B O 1
ATOM 2473 N N . ARG B 1 25 ? -3.787 -2.084 2.924 1 62.5 25 ARG B N 1
ATOM 2474 C CA . ARG B 1 25 ? -4.418 -3.371 3.199 1 62.5 25 ARG B CA 1
ATOM 2475 C C . ARG B 1 25 ? -5.277 -3.301 4.457 1 62.5 25 ARG B C 1
ATOM 2477 O O . ARG B 1 25 ? -6.293 -3.992 4.562 1 62.5 25 ARG B O 1
ATOM 2484 N N . ASN B 1 26 ? -4.82 -2.432 5.27 1 68.75 26 ASN B N 1
ATOM 2485 C CA . ASN B 1 26 ? -5.598 -2.305 6.5 1 68.75 26 ASN B CA 1
ATOM 2486 C C . ASN B 1 26 ? -6.797 -1.383 6.316 1 68.75 26 ASN B C 1
ATOM 2488 O O . ASN B 1 26 ? -7.531 -1.111 7.27 1 68.75 26 ASN B O 1
ATOM 2492 N N . GLY B 1 27 ? -6.984 -0.982 5.066 1 75.81 27 GLY B N 1
ATOM 2493 C CA . GLY B 1 27 ? -8.148 -0.167 4.762 1 75.81 27 GLY B CA 1
ATOM 2494 C C . GLY B 1 27 ? -7.898 1.319 4.93 1 75.81 27 GLY B C 1
ATOM 2495 O O . GLY B 1 27 ? -8.773 2.139 4.641 1 75.81 27 GLY B O 1
ATOM 2496 N N . MET B 1 28 ? -6.707 1.604 5.348 1 85.88 28 MET B N 1
ATOM 2497 C CA . MET B 1 28 ? -6.395 3.018 5.539 1 85.88 28 MET B CA 1
ATOM 2498 C C . MET B 1 28 ? -5.844 3.631 4.254 1 85.88 28 MET B C 1
ATOM 2500 O O . MET B 1 28 ? -5.352 2.916 3.381 1 85.88 28 MET B O 1
ATOM 2504 N N . LEU B 1 29 ? -6.016 4.883 4.113 1 91 29 LEU B N 1
ATOM 2505 C CA . LEU B 1 29 ? -5.605 5.617 2.922 1 91 29 LEU B CA 1
ATOM 2506 C C . LEU B 1 29 ? -4.566 6.68 3.268 1 91 29 LEU B C 1
ATOM 2508 O O . LEU B 1 29 ? -4.621 7.281 4.344 1 91 29 LEU B O 1
ATOM 2512 N N . LEU B 1 30 ? -3.57 6.922 2.35 1 92.56 30 LEU B N 1
ATOM 2513 C CA . LEU B 1 30 ? -2.486 7.875 2.561 1 92.56 30 LEU B CA 1
ATOM 2514 C C . LEU B 1 30 ? -2.387 8.852 1.392 1 92.56 30 LEU B C 1
ATOM 2516 O O . LEU B 1 30 ? -2.947 8.602 0.321 1 92.56 30 LEU B O 1
ATOM 2520 N N . PHE B 1 31 ? -1.766 9.961 1.659 1 92.94 31 PHE B N 1
ATOM 2521 C CA . PHE B 1 31 ? -1.418 10.93 0.629 1 92.94 31 PHE B CA 1
ATOM 2522 C C . PHE B 1 31 ? 0.07 10.867 0.307 1 92.94 31 PHE B C 1
ATOM 2524 O O . PHE B 1 31 ? 0.873 11.578 0.918 1 92.94 31 PHE B O 1
ATOM 2531 N N . GLU B 1 32 ? 0.407 10.195 -0.781 1 88.94 32 GLU B N 1
ATOM 2532 C CA . GLU B 1 32 ? 1.799 9.828 -1.032 1 88.94 32 GLU B CA 1
ATOM 2533 C C . GLU B 1 32 ? 2.426 10.742 -2.082 1 88.94 32 GLU B C 1
ATOM 2535 O O . GLU B 1 32 ? 3.646 10.914 -2.111 1 88.94 32 GLU B O 1
ATOM 2540 N N . THR B 1 33 ? 1.67 11.258 -2.965 1 87.75 33 THR B N 1
ATOM 2541 C CA . THR B 1 33 ? 2.193 12.062 -4.062 1 87.75 33 THR B CA 1
ATOM 2542 C C . THR B 1 33 ? 2.635 13.438 -3.557 1 87.75 33 THR B C 1
ATOM 2544 O O . THR B 1 33 ? 1.929 14.07 -2.773 1 87.75 33 THR B O 1
ATOM 2547 N N . ALA B 1 34 ? 3.842 13.789 -3.947 1 90 34 ALA B N 1
ATOM 2548 C CA . ALA B 1 34 ? 4.359 15.078 -3.508 1 90 34 ALA B CA 1
ATOM 2549 C C . ALA B 1 34 ? 5.004 15.836 -4.664 1 90 34 ALA B C 1
ATOM 2551 O O . ALA B 1 34 ? 5.684 15.234 -5.504 1 90 34 ALA B O 1
ATOM 2552 N N . GLN B 1 35 ? 4.742 17.125 -4.723 1 93.19 35 GLN B N 1
ATOM 2553 C CA . GLN B 1 35 ? 5.418 18.047 -5.625 1 93.19 35 GLN B CA 1
ATOM 2554 C C . GLN B 1 35 ? 6.621 18.703 -4.949 1 93.19 35 GLN B C 1
ATOM 2556 O O . GLN B 1 35 ? 6.57 19.875 -4.574 1 93.19 35 GLN B O 1
ATOM 2561 N N . PHE B 1 36 ? 7.73 18.078 -4.941 1 95.44 36 PHE B N 1
ATOM 2562 C CA . PHE B 1 36 ? 8.891 18.484 -4.16 1 95.44 36 PHE B CA 1
ATOM 2563 C C . PHE B 1 36 ? 9.445 19.812 -4.664 1 95.44 36 PHE B C 1
ATOM 2565 O O . PHE B 1 36 ? 9.859 20.656 -3.869 1 95.44 36 PHE B O 1
ATOM 2572 N N . GLU B 1 37 ? 9.414 19.969 -5.945 1 95.31 37 GLU B N 1
ATOM 2573 C CA . GLU B 1 37 ? 9.922 21.219 -6.504 1 95.31 37 GLU B CA 1
ATOM 2574 C C . GLU B 1 37 ? 9.117 22.422 -6.004 1 95.31 37 GLU B C 1
ATOM 2576 O O . GLU B 1 37 ? 9.688 23.438 -5.617 1 95.31 37 GLU B O 1
ATOM 2581 N N . GLY B 1 38 ? 7.82 22.25 -5.984 1 97.06 38 GLY B N 1
ATOM 2582 C CA . GLY B 1 38 ? 6.965 23.312 -5.473 1 97.06 38 GLY B CA 1
ATOM 2583 C C . GLY B 1 38 ? 7.156 23.562 -3.99 1 97.06 38 GLY B C 1
ATOM 2584 O O . GLY B 1 38 ? 7.168 24.719 -3.551 1 97.06 38 GLY B O 1
ATOM 2585 N N . ILE B 1 39 ? 7.348 22.547 -3.209 1 97.88 39 ILE B N 1
ATOM 2586 C CA . ILE B 1 39 ? 7.539 22.641 -1.767 1 97.88 39 ILE B CA 1
ATOM 2587 C C . ILE B 1 39 ? 8.836 23.406 -1.47 1 97.88 39 ILE B C 1
ATOM 2589 O O . ILE B 1 39 ? 8.836 24.359 -0.704 1 97.88 39 ILE B O 1
ATOM 2593 N N . LEU B 1 40 ? 9.898 23.031 -2.152 1 98 40 LEU B N 1
ATOM 2594 C CA . LEU B 1 40 ? 11.203 23.641 -1.921 1 98 40 LEU B CA 1
ATOM 2595 C C . LEU B 1 40 ? 11.203 25.094 -2.391 1 98 40 LEU B C 1
ATOM 2597 O O . LEU B 1 40 ? 11.82 25.953 -1.761 1 98 40 LEU B O 1
ATOM 2601 N N . LYS B 1 41 ? 10.523 25.297 -3.482 1 98.12 41 LYS B N 1
ATOM 2602 C CA . LYS B 1 41 ? 10.414 26.656 -3.986 1 98.12 41 LYS B CA 1
ATOM 2603 C C . LYS B 1 41 ? 9.75 27.578 -2.961 1 98.12 41 LYS B C 1
ATOM 2605 O O . LYS B 1 41 ? 10.211 28.688 -2.721 1 98.12 41 LYS B O 1
ATOM 2610 N N . LYS B 1 42 ? 8.688 27.125 -2.334 1 98.25 42 LYS B N 1
ATOM 2611 C CA . LYS B 1 42 ? 7.973 27.922 -1.342 1 98.25 42 LYS B CA 1
ATOM 2612 C C . LYS B 1 42 ? 8.82 28.156 -0.095 1 98.25 42 LYS B C 1
ATOM 2614 O O . LYS B 1 42 ? 8.82 29.25 0.478 1 98.25 42 LYS B O 1
ATOM 2619 N N . ILE B 1 43 ? 9.539 27.141 0.324 1 98.69 43 ILE B N 1
ATOM 2620 C CA . ILE B 1 43 ? 10.43 27.266 1.474 1 98.69 43 ILE B CA 1
ATOM 2621 C C . ILE B 1 43 ? 11.508 28.312 1.179 1 98.69 43 ILE B C 1
ATOM 2623 O O . ILE B 1 43 ? 11.82 29.141 2.027 1 98.69 43 ILE B O 1
ATOM 2627 N N . THR B 1 44 ? 11.984 28.234 -0.017 1 98.5 44 THR B N 1
ATOM 2628 C CA . THR B 1 44 ? 13.016 29.172 -0.435 1 98.5 44 THR B CA 1
ATOM 2629 C C . THR B 1 44 ? 12.477 30.609 -0.446 1 98.5 44 THR B C 1
ATOM 2631 O O . THR B 1 44 ? 13.125 31.531 0.052 1 98.5 44 THR B O 1
ATOM 2634 N N . GLU B 1 45 ? 11.352 30.75 -0.96 1 98.44 45 GLU B N 1
ATOM 2635 C CA . GLU B 1 45 ? 10.703 32.062 -1.017 1 98.44 45 GLU B CA 1
ATOM 2636 C C . GLU B 1 45 ? 10.477 32.625 0.383 1 98.44 45 GLU B C 1
ATOM 2638 O O . GLU B 1 45 ? 10.766 33.781 0.638 1 98.44 45 GLU B O 1
ATOM 2643 N N . PHE B 1 46 ? 9.977 31.844 1.27 1 98.38 46 PHE B N 1
ATOM 2644 C CA . PHE B 1 46 ? 9.688 32.312 2.625 1 98.38 46 PHE B CA 1
ATOM 2645 C C . PHE B 1 46 ? 10.977 32.594 3.381 1 98.38 46 PHE B C 1
ATOM 2647 O O . PHE B 1 46 ? 11.055 33.594 4.113 1 98.38 46 PHE B O 1
ATOM 2654 N N . SER B 1 47 ? 11.945 31.719 3.211 1 98.38 47 SER B N 1
ATOM 2655 C CA . SER B 1 47 ? 13.234 31.984 3.842 1 98.38 47 SER B CA 1
ATOM 2656 C C . SER B 1 47 ? 13.82 33.312 3.375 1 98.38 47 SER B C 1
ATOM 2658 O O . SER B 1 47 ? 14.391 34.062 4.172 1 98.38 47 SER B O 1
ATOM 2660 N N . ALA B 1 48 ? 13.672 33.625 2.066 1 97.94 48 ALA B N 1
ATOM 2661 C CA . ALA B 1 48 ? 14.156 34.875 1.514 1 97.94 48 ALA B CA 1
ATOM 2662 C C . ALA B 1 48 ? 13.414 36.062 2.119 1 97.94 48 ALA B C 1
ATOM 2664 O O . ALA B 1 48 ? 14.016 37.094 2.412 1 97.94 48 ALA B O 1
ATOM 2665 N N . THR B 1 49 ? 12.156 35.906 2.277 1 97.75 49 THR B N 1
ATOM 2666 C CA . THR B 1 49 ? 11.352 36.938 2.895 1 97.75 49 THR B CA 1
ATOM 2667 C C . THR B 1 49 ? 11.805 37.219 4.328 1 97.75 49 THR B C 1
ATOM 2669 O O . THR B 1 49 ? 11.93 38.375 4.742 1 97.75 49 THR B O 1
ATOM 2672 N N . LEU B 1 50 ? 12.062 36.188 5.07 1 97.62 50 LEU B N 1
ATOM 2673 C CA . LEU B 1 50 ? 12.523 36.312 6.449 1 97.62 50 LEU B CA 1
ATOM 2674 C C . LEU B 1 50 ? 13.906 36.938 6.504 1 97.62 50 LEU B C 1
ATOM 2676 O O . LEU B 1 50 ? 14.172 37.781 7.383 1 97.62 50 LEU B O 1
ATOM 2680 N N . ALA B 1 51 ? 14.68 36.625 5.504 1 96.69 51 ALA B N 1
ATOM 2681 C CA . ALA B 1 51 ? 16.031 37.156 5.449 1 96.69 51 ALA B CA 1
ATOM 2682 C C . ALA B 1 51 ? 16.016 38.656 5.203 1 96.69 51 ALA B C 1
ATOM 2684 O O . ALA B 1 51 ? 16.922 39.375 5.645 1 96.69 51 ALA B O 1
ATOM 2685 N N . SER B 1 52 ? 15.055 39.094 4.566 1 95.81 52 SER B N 1
ATOM 2686 C CA . SER B 1 52 ? 14.961 40.5 4.184 1 95.81 52 SER B CA 1
ATOM 2687 C C . SER B 1 52 ? 14.383 41.344 5.312 1 95.81 52 SER B C 1
ATOM 2689 O O . SER B 1 52 ? 14.453 42.562 5.277 1 95.81 52 SER B O 1
ATOM 2691 N N . ASP B 1 53 ? 13.781 40.656 6.266 1 93.06 53 ASP B N 1
ATOM 2692 C CA . ASP B 1 53 ? 13.234 41.344 7.434 1 93.06 53 ASP B CA 1
ATOM 2693 C C . ASP B 1 53 ? 14.242 41.375 8.578 1 93.06 53 ASP B C 1
ATOM 2695 O O . ASP B 1 53 ? 14.539 40.344 9.18 1 93.06 53 ASP B O 1
ATOM 2699 N N . SER B 1 54 ? 14.703 42.562 8.945 1 92.75 54 SER B N 1
ATOM 2700 C CA . SER B 1 54 ? 15.766 42.719 9.93 1 92.75 54 SER B CA 1
ATOM 2701 C C . SER B 1 54 ? 15.391 42.094 11.273 1 92.75 54 SER B C 1
ATOM 2703 O O . SER B 1 54 ? 16.25 41.594 11.992 1 92.75 54 SER B O 1
ATOM 2705 N N . GLU B 1 55 ? 14.164 42.062 11.609 1 93.81 55 GLU B N 1
ATOM 2706 C CA . GLU B 1 55 ? 13.711 41.562 12.898 1 93.81 55 GLU B CA 1
ATOM 2707 C C . GLU B 1 55 ? 13.57 40.031 12.875 1 93.81 55 GLU B C 1
ATOM 2709 O O . GLU B 1 55 ? 13.57 39.406 13.922 1 93.81 55 GLU B O 1
ATOM 2714 N N . GLN B 1 56 ? 13.492 39.469 11.656 1 94.38 56 GLN B N 1
ATOM 2715 C CA . GLN B 1 56 ? 13.211 38.031 11.562 1 94.38 56 GLN B CA 1
ATOM 2716 C C . GLN B 1 56 ? 14.32 37.312 10.805 1 94.38 56 GLN B C 1
ATOM 2718 O O . GLN B 1 56 ? 14.211 36.125 10.523 1 94.38 56 GLN B O 1
ATOM 2723 N N . LYS B 1 57 ? 15.359 37.938 10.5 1 94.88 57 LYS B N 1
ATOM 2724 C CA . LYS B 1 57 ? 16.453 37.438 9.695 1 94.88 57 LYS B CA 1
ATOM 2725 C C . LYS B 1 57 ? 17.031 36.156 10.312 1 94.88 57 LYS B C 1
ATOM 2727 O O . LYS B 1 57 ? 17.469 35.25 9.594 1 94.88 57 LYS B O 1
ATOM 2732 N N . HIS B 1 58 ? 16.953 36.062 11.625 1 95.12 58 HIS B N 1
ATOM 2733 C CA . HIS B 1 58 ? 17.547 34.938 12.328 1 95.12 58 HIS B CA 1
ATOM 2734 C C . HIS B 1 58 ? 16.75 33.656 12.086 1 95.12 58 HIS B C 1
ATOM 2736 O O . HIS B 1 58 ? 17.219 32.562 12.375 1 95.12 58 HIS B O 1
ATOM 2742 N N . LEU B 1 59 ? 15.555 33.781 11.508 1 97 59 LEU B N 1
ATOM 2743 C CA . LEU B 1 59 ? 14.688 32.656 11.234 1 97 59 LEU B CA 1
ATOM 2744 C C . LEU B 1 59 ? 14.953 32.062 9.852 1 97 59 LEU B C 1
ATOM 2746 O O . LEU B 1 59 ? 14.5 30.969 9.523 1 97 59 LEU B O 1
ATOM 2750 N N . SER B 1 60 ? 15.688 32.812 9.055 1 97.94 60 SER B N 1
ATOM 2751 C CA . SER B 1 60 ? 15.945 32.375 7.688 1 97.94 60 SER B CA 1
ATOM 2752 C C . SER B 1 60 ? 16.891 31.172 7.668 1 97.94 60 SER B C 1
ATOM 2754 O O . SER B 1 60 ? 17.594 30.922 8.641 1 97.94 60 SER B O 1
ATOM 2756 N N . LEU B 1 61 ? 16.859 30.469 6.621 1 98.38 61 LEU B N 1
ATOM 2757 C CA . LEU B 1 61 ? 17.625 29.234 6.5 1 98.38 61 LEU B CA 1
ATOM 2758 C C . LEU B 1 61 ? 19.016 29.516 5.91 1 98.38 61 LEU B C 1
ATOM 2760 O O . LEU B 1 61 ? 19.156 30.375 5.039 1 98.38 61 LEU B O 1
ATOM 2764 N N . SER B 1 62 ? 20 28.781 6.379 1 97.81 62 SER B N 1
ATOM 2765 C CA . SER B 1 62 ? 21.359 28.875 5.855 1 97.81 62 SER B CA 1
ATOM 2766 C C . SER B 1 62 ? 21.531 28 4.609 1 97.81 62 SER B C 1
ATOM 2768 O O . SER B 1 62 ? 20.641 27.234 4.254 1 97.81 62 SER B O 1
ATOM 2770 N N . GLU B 1 63 ? 22.672 28.172 3.951 1 97.25 63 GLU B N 1
ATOM 2771 C CA . GLU B 1 63 ? 23.016 27.328 2.807 1 97.25 63 GLU B CA 1
ATOM 2772 C C . GLU B 1 63 ? 23.094 25.859 3.207 1 97.25 63 GLU B C 1
ATOM 2774 O O . GLU B 1 63 ? 22.703 24.984 2.434 1 97.25 63 GLU B O 1
ATOM 2779 N N . ALA B 1 64 ? 23.578 25.625 4.359 1 97.69 64 ALA B N 1
ATOM 2780 C CA . ALA B 1 64 ? 23.672 24.25 4.875 1 97.69 64 ALA B CA 1
ATOM 2781 C C . ALA B 1 64 ? 22.281 23.656 5.074 1 97.69 64 ALA B C 1
ATOM 2783 O O . ALA B 1 64 ? 22.062 22.469 4.809 1 97.69 64 ALA B O 1
ATOM 2784 N N . ASP B 1 65 ? 21.359 24.453 5.543 1 98.25 65 ASP B N 1
ATOM 2785 C CA . ASP B 1 65 ? 19.969 24 5.711 1 98.25 65 ASP B CA 1
ATOM 2786 C C . ASP B 1 65 ? 19.375 23.578 4.371 1 98.25 65 ASP B C 1
ATOM 2788 O O . ASP B 1 65 ? 18.781 22.516 4.27 1 98.25 65 ASP B O 1
ATOM 2792 N N . PHE B 1 66 ? 19.562 24.406 3.375 1 98.06 66 PHE B N 1
ATOM 2793 C CA . PHE B 1 66 ? 19 24.125 2.061 1 98.06 66 PHE B CA 1
ATOM 2794 C C . PHE B 1 66 ? 19.641 22.875 1.458 1 98.06 66 PHE B C 1
ATOM 2796 O O . PHE B 1 66 ? 18.969 22.078 0.804 1 98.06 66 PHE B O 1
ATOM 2803 N N . SER B 1 67 ? 20.906 22.766 1.677 1 97.94 67 SER B N 1
ATOM 2804 C CA . SER B 1 67 ? 21.594 21.578 1.188 1 97.94 67 SER B CA 1
ATOM 2805 C C . SER B 1 67 ? 21.031 20.312 1.831 1 97.94 67 SER B C 1
ATOM 2807 O O . SER B 1 67 ? 20.859 19.297 1.161 1 97.94 67 SER B O 1
ATOM 2809 N N . ARG B 1 68 ? 20.766 20.375 3.076 1 97.94 68 ARG B N 1
ATOM 2810 C CA . ARG B 1 68 ? 20.219 19.234 3.787 1 97.94 68 ARG B CA 1
ATOM 2811 C C . ARG B 1 68 ? 18.797 18.922 3.299 1 97.94 68 ARG B C 1
ATOM 2813 O O . ARG B 1 68 ? 18.469 17.75 3.074 1 97.94 68 ARG B O 1
ATOM 2820 N N . LEU B 1 69 ? 17.984 19.969 3.109 1 98.44 69 LEU B N 1
ATOM 2821 C CA . LEU B 1 69 ? 16.641 19.766 2.58 1 98.44 69 LEU B CA 1
ATOM 2822 C C . LEU B 1 69 ? 16.703 19.078 1.22 1 98.44 69 LEU B C 1
ATOM 2824 O O . LEU B 1 69 ? 15.93 18.156 0.958 1 98.44 69 LEU B O 1
ATOM 2828 N N . ALA B 1 70 ? 17.594 19.5 0.404 1 97.31 70 ALA B N 1
ATOM 2829 C CA . ALA B 1 70 ? 17.75 18.922 -0.927 1 97.31 70 ALA B CA 1
ATOM 2830 C C . ALA B 1 70 ? 18.156 17.453 -0.838 1 97.31 70 ALA B C 1
ATOM 2832 O O . ALA B 1 70 ? 17.672 16.625 -1.622 1 97.31 70 ALA B O 1
ATOM 2833 N N . ALA B 1 71 ? 19 17.125 0.09 1 96.5 71 ALA B N 1
ATOM 2834 C CA . ALA B 1 71 ? 19.438 15.742 0.283 1 96.5 71 ALA B CA 1
ATOM 2835 C C . ALA B 1 71 ? 18.281 14.859 0.74 1 96.5 71 ALA B C 1
ATOM 2837 O O . ALA B 1 71 ? 18.156 13.719 0.286 1 96.5 71 ALA B O 1
ATOM 2838 N N . ILE B 1 72 ? 17.484 15.375 1.612 1 97.81 72 ILE B N 1
ATOM 2839 C CA . ILE B 1 72 ? 16.312 14.633 2.09 1 97.81 72 ILE B CA 1
ATOM 2840 C C . ILE B 1 72 ? 15.367 14.359 0.926 1 97.81 72 ILE B C 1
ATOM 2842 O O . ILE B 1 72 ? 14.867 13.242 0.778 1 97.81 72 ILE B O 1
ATOM 2846 N N . VAL B 1 73 ? 15.141 15.375 0.093 1 96.81 73 VAL B N 1
ATOM 2847 C CA . VAL B 1 73 ? 14.234 15.25 -1.043 1 96.81 73 VAL B CA 1
ATOM 2848 C C . VAL B 1 73 ? 14.734 14.156 -1.987 1 96.81 73 VAL B C 1
ATOM 2850 O O . VAL B 1 73 ? 13.938 13.375 -2.52 1 96.81 73 VAL B O 1
ATOM 2853 N N . LYS B 1 74 ? 15.992 14.102 -2.201 1 92 74 LYS B N 1
ATOM 2854 C CA . LYS B 1 74 ? 16.562 13.062 -3.051 1 92 74 LYS B CA 1
ATOM 2855 C C . LYS B 1 74 ? 16.219 11.672 -2.525 1 92 74 LYS B C 1
ATOM 2857 O O . LYS B 1 74 ? 15.875 10.773 -3.301 1 92 74 LYS B O 1
ATOM 2862 N N . VAL B 1 75 ? 16.266 11.516 -1.253 1 92 75 VAL B N 1
ATOM 2863 C CA . VAL B 1 75 ? 15.922 10.25 -0.625 1 92 75 VAL B CA 1
ATOM 2864 C C . VAL B 1 75 ? 14.43 9.977 -0.798 1 92 75 VAL B C 1
ATOM 2866 O O . VAL B 1 75 ? 14.039 8.875 -1.189 1 92 75 VAL B O 1
ATOM 2869 N N . LEU B 1 76 ? 13.609 10.984 -0.622 1 93.25 76 LEU B N 1
ATOM 2870 C CA . LEU B 1 76 ? 12.164 10.812 -0.571 1 93.25 76 LEU B CA 1
ATOM 2871 C C . LEU B 1 76 ? 11.586 10.617 -1.97 1 93.25 76 LEU B C 1
ATOM 2873 O O . LEU B 1 76 ? 10.508 10.039 -2.125 1 93.25 76 LEU B O 1
ATOM 2877 N N . LYS B 1 77 ? 12.273 11.078 -2.934 1 88.38 77 LYS B N 1
ATOM 2878 C CA . LYS B 1 77 ? 11.828 10.906 -4.312 1 88.38 77 LYS B CA 1
ATOM 2879 C C . LYS B 1 77 ? 12.016 9.461 -4.773 1 88.38 77 LYS B C 1
ATOM 2881 O O . LYS B 1 77 ? 11.297 8.984 -5.652 1 88.38 77 LYS B O 1
ATOM 2886 N N . ASN B 1 78 ? 12.906 8.828 -4.125 1 83.44 78 ASN B N 1
ATOM 2887 C CA . ASN B 1 78 ? 13.234 7.469 -4.547 1 83.44 78 ASN B CA 1
ATOM 2888 C C . ASN B 1 78 ? 12.531 6.426 -3.678 1 83.44 78 ASN B C 1
ATOM 2890 O O . ASN B 1 78 ? 13.188 5.668 -2.963 1 83.44 78 ASN B O 1
ATOM 2894 N N . THR B 1 79 ? 11.18 6.258 -3.896 1 81.06 79 THR B N 1
ATOM 2895 C CA . THR B 1 79 ? 10.352 5.422 -3.039 1 81.06 79 THR B CA 1
ATOM 2896 C C . THR B 1 79 ? 10.703 3.947 -3.217 1 81.06 79 THR B C 1
ATOM 2898 O O . THR B 1 79 ? 10.547 3.148 -2.291 1 81.06 79 THR B O 1
ATOM 2901 N N . SER B 1 80 ? 11.289 3.658 -4.348 1 76.38 80 SER B N 1
ATOM 2902 C CA . SER B 1 80 ? 11.648 2.271 -4.625 1 76.38 80 SER B CA 1
ATOM 2903 C C . SER B 1 80 ? 12.805 1.814 -3.742 1 76.38 80 SER B C 1
ATOM 2905 O O . SER B 1 80 ? 13.023 0.614 -3.57 1 76.38 80 SER B O 1
ATOM 2907 N N . PHE B 1 81 ? 13.484 2.766 -3.127 1 77.88 81 PHE B N 1
ATOM 2908 C CA . PHE B 1 81 ? 14.656 2.438 -2.33 1 77.88 81 PHE B CA 1
ATOM 2909 C C . PHE B 1 81 ? 14.445 2.812 -0.868 1 77.88 81 PHE B C 1
ATOM 2911 O O . PHE B 1 81 ? 15.398 2.859 -0.087 1 77.88 81 PHE B O 1
ATOM 2918 N N . TYR B 1 82 ? 13.195 3.076 -0.483 1 80.38 82 TYR B N 1
ATOM 2919 C CA . TYR B 1 82 ? 12.906 3.434 0.899 1 80.38 82 TYR B CA 1
ATOM 2920 C C . TYR B 1 82 ? 13.461 2.393 1.863 1 80.38 82 TYR B C 1
ATOM 2922 O O . TYR B 1 82 ? 13.969 2.738 2.932 1 80.38 82 TYR B O 1
ATOM 2930 N N . HIS B 1 83 ? 13.414 1.24 1.453 1 78.06 83 HIS B N 1
ATOM 2931 C CA . HIS B 1 83 ? 13.781 0.139 2.338 1 78.06 83 HIS B CA 1
ATOM 2932 C C . HIS B 1 83 ? 15.289 0.04 2.5 1 78.06 83 HIS B C 1
ATOM 2934 O O . HIS B 1 83 ? 15.781 -0.646 3.398 1 78.06 83 HIS B O 1
ATOM 2940 N N . THR B 1 84 ? 16 0.743 1.689 1 79.38 84 THR B N 1
ATOM 2941 C CA . THR B 1 84 ? 17.453 0.666 1.772 1 79.38 84 THR B CA 1
ATOM 2942 C C . THR B 1 84 ? 18.062 2.039 2.062 1 79.38 84 THR B C 1
ATOM 2944 O O . THR B 1 84 ? 19.266 2.162 2.279 1 79.38 84 THR B O 1
ATOM 2947 N N . SER B 1 85 ? 17.281 3.014 2.037 1 86.06 85 SER B N 1
ATOM 2948 C CA . SER B 1 85 ? 17.766 4.363 2.299 1 86.06 85 SER B CA 1
ATOM 2949 C C . SER B 1 85 ? 17.594 4.738 3.766 1 86.06 85 SER B C 1
ATOM 2951 O O . SER B 1 85 ? 16.922 4.027 4.52 1 86.06 85 SER B O 1
ATOM 2953 N N . LYS B 1 86 ? 18.359 5.828 4.148 1 90.25 86 LYS B N 1
ATOM 2954 C CA . LYS B 1 86 ? 18.344 6.238 5.551 1 90.25 86 LYS B CA 1
ATOM 2955 C C . LYS B 1 86 ? 18.078 7.738 5.684 1 90.25 86 LYS B C 1
ATOM 2957 O O . LYS B 1 86 ? 18.469 8.516 4.809 1 90.25 86 LYS B O 1
ATOM 2962 N N . LEU B 1 87 ? 17.359 8.109 6.668 1 95.75 87 LEU B N 1
ATOM 2963 C CA . LEU B 1 87 ? 17.234 9.484 7.137 1 95.75 87 LEU B CA 1
ATOM 2964 C C . LEU B 1 87 ? 17.891 9.664 8.5 1 95.75 87 LEU B C 1
ATOM 2966 O O . LEU B 1 87 ? 17.812 8.781 9.352 1 95.75 87 LEU B O 1
ATOM 2970 N N . ALA B 1 88 ? 18.562 10.789 8.664 1 96.5 88 ALA B N 1
ATOM 2971 C CA . ALA B 1 88 ? 19.359 11.023 9.867 1 96.5 88 ALA B CA 1
ATOM 2972 C C . ALA B 1 88 ? 18.594 11.867 10.875 1 96.5 88 ALA B C 1
ATOM 2974 O O . ALA B 1 88 ? 17.625 12.547 10.516 1 96.5 88 ALA B O 1
ATOM 2975 N N . ASP B 1 89 ? 19.109 11.828 12.133 1 96.88 89 ASP B N 1
ATOM 2976 C CA . ASP B 1 89 ? 18.547 12.648 13.195 1 96.88 89 ASP B CA 1
ATOM 2977 C C . ASP B 1 89 ? 18.547 14.125 12.805 1 96.88 89 ASP B C 1
ATOM 2979 O O . ASP B 1 89 ? 17.578 14.836 13.07 1 96.88 89 ASP B O 1
ATOM 2983 N N . ALA B 1 90 ? 19.609 14.484 12.156 1 97.19 90 ALA B N 1
ATOM 2984 C CA . ALA B 1 90 ? 19.75 15.891 11.781 1 97.19 90 ALA B CA 1
ATOM 2985 C C . ALA B 1 90 ? 18.656 16.312 10.812 1 97.19 90 ALA B C 1
ATOM 2987 O O . ALA B 1 90 ? 18.297 17.5 10.758 1 97.19 90 ALA B O 1
ATOM 2988 N N . ASP B 1 91 ? 18.109 15.375 10.055 1 98.06 91 ASP B N 1
ATOM 2989 C CA . ASP B 1 91 ? 17.078 15.68 9.07 1 98.06 91 ASP B CA 1
ATOM 2990 C C . ASP B 1 91 ? 15.789 16.109 9.75 1 98.06 91 ASP B C 1
ATOM 2992 O O . ASP B 1 91 ? 15.234 17.172 9.43 1 98.06 91 ASP B O 1
ATOM 2996 N N . ILE B 1 92 ? 15.352 15.383 10.758 1 97.62 92 ILE B N 1
ATOM 2997 C CA . ILE B 1 92 ? 14.102 15.711 11.438 1 97.62 92 ILE B CA 1
ATOM 2998 C C . ILE B 1 92 ? 14.297 16.938 12.328 1 97.62 92 ILE B C 1
ATOM 3000 O O . ILE B 1 92 ? 13.391 17.75 12.484 1 97.62 92 ILE B O 1
ATOM 3004 N N . VAL B 1 93 ? 15.484 17.031 12.906 1 96.81 93 VAL B N 1
ATOM 3005 C CA . VAL B 1 93 ? 15.789 18.172 13.766 1 96.81 93 VAL B CA 1
ATOM 3006 C C . VAL B 1 93 ? 15.641 19.469 12.969 1 96.81 93 VAL B C 1
ATOM 3008 O O . VAL B 1 93 ? 15.047 20.438 13.453 1 96.81 93 VAL B O 1
ATOM 3011 N N . LEU B 1 94 ? 16.141 19.516 11.766 1 97.94 94 LEU B N 1
ATOM 3012 C CA . LEU B 1 94 ? 16.016 20.688 10.914 1 97.94 94 LEU B CA 1
ATOM 3013 C C . LEU B 1 94 ? 14.555 21.016 10.648 1 97.94 94 LEU B C 1
ATOM 3015 O O . LEU B 1 94 ? 14.133 22.172 10.82 1 97.94 94 LEU B O 1
ATOM 3019 N N . LEU B 1 95 ? 13.758 20.031 10.211 1 98 95 LEU B N 1
ATOM 3020 C CA . LEU B 1 95 ? 12.352 20.25 9.891 1 98 95 LEU B CA 1
ATOM 3021 C C . LEU B 1 95 ? 11.594 20.797 11.094 1 98 95 LEU B C 1
ATOM 3023 O O . LEU B 1 95 ? 10.852 21.766 10.977 1 98 95 LEU B O 1
ATOM 3027 N N . LEU B 1 96 ? 11.859 20.203 12.258 1 96.94 96 LEU B N 1
ATOM 3028 C CA . LEU B 1 96 ? 11.141 20.609 13.461 1 96.94 96 LEU B CA 1
ATOM 3029 C C . LEU B 1 96 ? 11.586 21.984 13.938 1 96.94 96 LEU B C 1
ATOM 3031 O O . LEU B 1 96 ? 10.773 22.75 14.453 1 96.94 96 LEU B O 1
ATOM 3035 N N . LYS B 1 97 ? 12.836 22.25 13.734 1 96.06 97 LYS B N 1
ATOM 3036 C CA . LYS B 1 97 ? 13.336 23.578 14.062 1 96.06 97 LYS B CA 1
ATOM 3037 C C . LYS B 1 97 ? 12.625 24.641 13.242 1 96.06 97 LYS B C 1
ATOM 3039 O O . LYS B 1 97 ? 12.211 25.672 13.781 1 96.06 97 LYS B O 1
ATOM 3044 N N . ILE B 1 98 ? 12.484 24.453 12.031 1 97.88 98 ILE B N 1
ATOM 3045 C CA . ILE B 1 98 ? 11.805 25.406 11.156 1 97.88 98 ILE B CA 1
ATOM 3046 C C . ILE B 1 98 ? 10.352 25.562 11.586 1 97.88 98 ILE B C 1
ATOM 3048 O O . ILE B 1 98 ? 9.844 26.672 11.719 1 97.88 98 ILE B O 1
ATOM 3052 N N . LEU B 1 99 ? 9.695 24.453 11.867 1 97.38 99 LEU B N 1
ATOM 3053 C CA . LEU B 1 99 ? 8.281 24.469 12.227 1 97.38 99 LEU B CA 1
ATOM 3054 C C . LEU B 1 99 ? 8.062 25.203 13.539 1 97.38 99 LEU B C 1
ATOM 3056 O O . LEU B 1 99 ? 7.043 25.891 13.711 1 97.38 99 LEU B O 1
ATOM 3060 N N . LYS B 1 100 ? 8.961 25.094 14.383 1 94.94 100 LYS B N 1
ATOM 3061 C CA . LYS B 1 100 ? 8.867 25.766 15.672 1 94.94 100 LYS B CA 1
ATOM 3062 C C . LYS B 1 100 ? 9.133 27.266 15.539 1 94.94 100 LYS B C 1
ATOM 3064 O O . LYS B 1 100 ? 8.5 28.078 16.219 1 94.94 100 LYS B O 1
ATOM 3069 N N . SER B 1 101 ? 9.984 27.672 14.68 1 95.81 101 SER B N 1
ATOM 3070 C CA . SER B 1 101 ? 10.5 29.031 14.68 1 95.81 101 SER B CA 1
ATOM 3071 C C . SER B 1 101 ? 9.75 29.906 13.68 1 95.81 101 SER B C 1
ATOM 3073 O O . SER B 1 101 ? 9.547 31.094 13.922 1 95.81 101 SER B O 1
ATOM 3075 N N . TRP B 1 102 ? 9.352 29.375 12.547 1 97.62 102 TRP B N 1
ATOM 3076 C CA . TRP B 1 102 ? 8.734 30.172 11.492 1 97.62 102 TRP B CA 1
ATOM 3077 C C . TRP B 1 102 ? 7.348 30.641 11.906 1 97.62 102 TRP B C 1
ATOM 3079 O O . TRP B 1 102 ? 6.641 29.953 12.641 1 97.62 102 TRP B O 1
ATOM 3089 N N . PRO B 1 103 ? 6.957 31.859 11.391 1 95.88 103 PRO B N 1
ATOM 3090 C CA . PRO B 1 103 ? 5.574 32.312 11.586 1 95.88 103 PRO B CA 1
ATOM 3091 C C . PRO B 1 103 ? 4.555 31.297 11.047 1 95.88 103 PRO B C 1
ATOM 3093 O O . PRO B 1 103 ? 4.82 30.625 10.055 1 95.88 103 PRO B O 1
ATOM 3096 N N . SER B 1 104 ? 3.398 31.312 11.648 1 95.88 104 SER B N 1
ATOM 3097 C CA . SER B 1 104 ? 2.359 30.344 11.32 1 95.88 104 SER B CA 1
ATOM 3098 C C . SER B 1 104 ? 1.984 30.406 9.844 1 95.88 104 SER B C 1
ATOM 3100 O O . SER B 1 104 ? 1.709 29.391 9.219 1 95.88 104 SER B O 1
ATOM 3102 N N . GLN B 1 105 ? 2.053 31.562 9.328 1 95.75 105 GLN B N 1
ATOM 3103 C CA . GLN B 1 105 ? 1.602 31.766 7.949 1 95.75 105 GLN B CA 1
ATOM 3104 C C . GLN B 1 105 ? 2.6 31.172 6.957 1 95.75 105 GLN B C 1
ATOM 3106 O O . GLN B 1 105 ? 2.287 31.016 5.777 1 95.75 105 GLN B O 1
ATOM 3111 N N . MET B 1 106 ? 3.752 30.797 7.434 1 97.25 106 MET B N 1
ATOM 3112 C CA . MET B 1 106 ? 4.809 30.344 6.535 1 97.25 106 MET B CA 1
ATOM 3113 C C . MET B 1 106 ? 5.137 28.875 6.785 1 97.25 106 MET B C 1
ATOM 3115 O O . MET B 1 106 ? 6.047 28.312 6.164 1 97.25 106 MET B O 1
ATOM 3119 N N . MET B 1 107 ? 4.387 28.156 7.574 1 97.62 107 MET B N 1
ATOM 3120 C CA . MET B 1 107 ? 4.816 26.844 8.023 1 97.62 107 MET B CA 1
ATOM 3121 C C . MET B 1 107 ? 4.352 25.75 7.051 1 97.62 107 MET B C 1
ATOM 3123 O O . MET B 1 107 ? 4.902 24.656 7.035 1 97.62 107 MET B O 1
ATOM 3127 N N . PHE B 1 108 ? 3.375 26.016 6.207 1 98.06 108 PHE B N 1
ATOM 3128 C CA . PHE B 1 108 ? 2.65 24.984 5.473 1 98.06 108 PHE B CA 1
ATOM 3129 C C . PHE B 1 108 ? 3.582 24.234 4.527 1 98.06 108 PHE B C 1
ATOM 3131 O O . PHE B 1 108 ? 3.447 23.016 4.348 1 98.06 108 PHE B O 1
ATOM 3138 N N . PRO B 1 109 ? 4.562 24.875 3.859 1 98.5 109 PRO B N 1
ATOM 3139 C CA . PRO B 1 109 ? 5.418 24.062 2.998 1 98.5 109 PRO B CA 1
ATOM 3140 C C . PRO B 1 109 ? 6.285 23.078 3.787 1 98.5 109 PRO B C 1
ATOM 3142 O O . PRO B 1 109 ? 6.633 22.016 3.281 1 98.5 109 PRO B O 1
ATOM 3145 N N . VAL B 1 110 ? 6.637 23.453 5.004 1 98.56 110 VAL B N 1
ATOM 3146 C CA . VAL B 1 110 ? 7.445 22.578 5.844 1 98.56 110 VAL B CA 1
ATOM 3147 C C . VAL B 1 110 ? 6.586 21.438 6.387 1 98.56 110 VAL B C 1
ATOM 3149 O O . VAL B 1 110 ? 7.051 20.297 6.508 1 98.56 110 VAL B O 1
ATOM 3152 N N . VAL B 1 111 ? 5.336 21.703 6.641 1 98.5 111 VAL B N 1
ATOM 3153 C CA . VAL B 1 111 ? 4.387 20.656 7.031 1 98.5 111 VAL B CA 1
ATOM 3154 C C . VAL B 1 111 ? 4.195 19.672 5.879 1 98.5 111 VAL B C 1
ATOM 3156 O O . VAL B 1 111 ? 4.156 18.469 6.09 1 98.5 111 VAL B O 1
ATOM 3159 N N . ASP B 1 112 ? 4.094 20.25 4.703 1 98.25 112 ASP B N 1
ATOM 3160 C CA . ASP B 1 112 ? 3.957 19.406 3.512 1 98.25 112 ASP B CA 1
ATOM 3161 C C . ASP B 1 112 ? 5.18 18.516 3.322 1 98.25 112 ASP B C 1
ATOM 3163 O O . ASP B 1 112 ? 5.055 17.359 2.904 1 98.25 112 ASP B O 1
ATOM 3167 N N . PHE B 1 113 ? 6.301 19.062 3.635 1 98.31 113 PHE B N 1
ATOM 3168 C CA . PHE B 1 113 ? 7.543 18.297 3.607 1 98.31 113 PHE B CA 1
ATOM 3169 C C . PHE B 1 113 ? 7.512 17.172 4.637 1 98.31 113 PHE B C 1
ATOM 3171 O O . PHE B 1 113 ? 7.824 16.031 4.32 1 98.31 113 PHE B O 1
ATOM 3178 N N . LEU B 1 114 ? 7.074 17.453 5.781 1 97.88 114 LEU B N 1
ATOM 3179 C CA . LEU B 1 114 ? 6.996 16.5 6.879 1 97.88 114 LEU B CA 1
ATOM 3180 C C . LEU B 1 114 ? 6.023 15.367 6.547 1 97.88 114 LEU B C 1
ATOM 3182 O O . LEU B 1 114 ? 6.262 14.211 6.902 1 97.88 114 LEU B O 1
ATOM 3186 N N . ARG B 1 115 ? 4.957 15.703 5.832 1 97.19 115 ARG B N 1
ATOM 3187 C CA . ARG B 1 115 ? 3.939 14.719 5.477 1 97.19 115 ARG B CA 1
ATOM 3188 C C . ARG B 1 115 ? 4.547 13.562 4.691 1 97.19 115 ARG B C 1
ATOM 3190 O O . ARG B 1 115 ? 4.156 12.406 4.879 1 97.19 115 ARG B O 1
ATOM 3197 N N . VAL B 1 116 ? 5.457 13.922 3.854 1 96.19 116 VAL B N 1
ATOM 3198 C CA . VAL B 1 116 ? 6.086 12.906 3.02 1 96.19 116 VAL B CA 1
ATOM 3199 C C . VAL B 1 116 ? 7.238 12.258 3.779 1 96.19 116 VAL B C 1
ATOM 3201 O O . VAL B 1 116 ? 7.48 11.055 3.646 1 96.19 116 VAL B O 1
ATOM 3204 N N . PHE B 1 117 ? 7.914 13.047 4.594 1 97.44 117 PHE B N 1
ATOM 3205 C CA . PHE B 1 117 ? 9.039 12.586 5.398 1 97.44 117 PHE B CA 1
ATOM 3206 C C . PHE B 1 117 ? 8.641 11.398 6.258 1 97.44 117 PHE B C 1
ATOM 3208 O O . PHE B 1 117 ? 9.391 10.422 6.363 1 97.44 117 PHE B O 1
ATOM 3215 N N . VAL B 1 118 ? 7.422 11.344 6.77 1 96.38 118 VAL B N 1
ATOM 3216 C CA . VAL B 1 118 ? 7 10.344 7.75 1 96.38 118 VAL B CA 1
ATOM 3217 C C . VAL B 1 118 ? 6.578 9.062 7.031 1 96.38 118 VAL B C 1
ATOM 3219 O O . VAL B 1 118 ? 6.344 8.039 7.668 1 96.38 118 VAL B O 1
ATOM 3222 N N . LEU B 1 119 ? 6.465 9.164 5.695 1 93.25 119 LEU B N 1
ATOM 3223 C CA . LEU B 1 119 ? 6.145 7.957 4.934 1 93.25 119 LEU B CA 1
ATOM 3224 C C . LEU B 1 119 ? 7.371 7.059 4.801 1 93.25 119 LEU B C 1
ATOM 3226 O O . LEU B 1 119 ? 7.246 5.875 4.477 1 93.25 119 LEU B O 1
ATOM 3230 N N . HIS B 1 120 ? 8.539 7.676 4.918 1 92.62 120 HIS B N 1
ATOM 3231 C CA . HIS B 1 120 ? 9.75 6.871 5.027 1 92.62 120 HIS B CA 1
ATOM 3232 C C . HIS B 1 120 ? 9.836 6.184 6.387 1 92.62 120 HIS B C 1
ATOM 3234 O O . HIS B 1 120 ? 9.578 6.809 7.418 1 92.62 120 HIS B O 1
ATOM 3240 N N . PRO B 1 121 ? 10.227 4.965 6.461 1 89.31 121 PRO B N 1
ATOM 3241 C CA . PRO B 1 121 ? 10.258 4.262 7.742 1 89.31 121 PRO B CA 1
ATOM 3242 C C . PRO B 1 121 ? 11.141 4.957 8.773 1 89.31 121 PRO B C 1
ATOM 3244 O O . PRO B 1 121 ? 10.742 5.105 9.938 1 89.31 121 PRO B O 1
ATOM 3247 N N . ASP B 1 122 ? 12.258 5.449 8.406 1 94.12 122 ASP B N 1
ATOM 3248 C CA . ASP B 1 122 ? 13.117 6.176 9.328 1 94.12 122 ASP B CA 1
ATOM 3249 C C . ASP B 1 122 ? 12.461 7.469 9.797 1 94.12 122 ASP B C 1
ATOM 3251 O O . ASP B 1 122 ? 12.633 7.875 10.953 1 94.12 122 ASP B O 1
ATOM 3255 N N . GLY B 1 123 ? 11.75 8.07 8.891 1 96.5 123 GLY B N 1
ATOM 3256 C CA . GLY B 1 123 ? 11.094 9.32 9.242 1 96.5 123 GLY B CA 1
ATOM 3257 C C . GLY B 1 123 ? 10.086 9.172 10.359 1 96.5 123 GLY B C 1
ATOM 3258 O O . GLY B 1 123 ? 10.047 9.992 11.281 1 96.5 123 GLY B O 1
ATOM 3259 N N . ALA B 1 124 ? 9.305 8.133 10.312 1 95 124 ALA B N 1
ATOM 3260 C CA . ALA B 1 124 ? 8.32 7.852 11.359 1 95 124 ALA B CA 1
ATOM 3261 C C . ALA B 1 124 ? 9 7.559 12.688 1 95 124 ALA B C 1
ATOM 3263 O O . ALA B 1 124 ? 8.594 8.07 13.734 1 95 124 ALA B O 1
ATOM 3264 N N . THR B 1 125 ? 10.047 6.812 12.586 1 95.88 125 THR B N 1
ATOM 3265 C CA . THR B 1 125 ? 10.789 6.449 13.781 1 95.88 125 THR B CA 1
ATOM 3266 C C . THR B 1 125 ? 11.438 7.676 14.414 1 95.88 125 THR B C 1
ATOM 3268 O O . THR B 1 125 ? 11.406 7.844 15.633 1 95.88 125 THR B O 1
ATOM 3271 N N . LEU B 1 126 ? 11.969 8.5 13.578 1 96.94 126 LEU B N 1
ATOM 3272 C CA . LEU B 1 126 ? 12.609 9.711 14.055 1 96.94 126 LEU B CA 1
ATOM 3273 C C . LEU B 1 126 ? 11.594 10.648 14.703 1 96.94 126 LEU B C 1
ATOM 3275 O O . LEU B 1 126 ? 11.875 11.25 15.742 1 96.94 126 LEU B O 1
ATOM 3279 N N . LEU B 1 127 ? 10.453 10.766 14.148 1 97.06 127 LEU B N 1
ATOM 3280 C CA . LEU B 1 127 ? 9.398 11.609 14.711 1 97.06 127 LEU B CA 1
ATOM 3281 C C . LEU B 1 127 ? 8.961 11.078 16.078 1 97.06 127 LEU B C 1
ATOM 3283 O O . LEU B 1 127 ? 8.789 11.852 17.016 1 97.06 127 LEU B O 1
ATOM 3287 N N . LEU B 1 128 ? 8.812 9.766 16.172 1 96.81 128 LEU B N 1
ATOM 3288 C CA . LEU B 1 128 ? 8.422 9.148 17.438 1 96.81 128 LEU B CA 1
ATOM 3289 C C . LEU B 1 128 ? 9.453 9.43 18.531 1 96.81 128 LEU B C 1
ATOM 3291 O O . LEU B 1 128 ? 9.094 9.742 19.672 1 96.81 128 LEU B O 1
ATOM 3295 N N . LYS B 1 129 ? 10.672 9.297 18.125 1 95.88 129 LYS B N 1
ATOM 3296 C CA . LYS B 1 129 ? 11.75 9.57 19.078 1 95.88 129 LYS B CA 1
ATOM 3297 C C . LYS B 1 129 ? 11.648 10.992 19.625 1 95.88 129 LYS B C 1
ATOM 3299 O O . LYS B 1 129 ? 11.859 11.211 20.828 1 95.88 129 LYS B O 1
ATOM 3304 N N . THR B 1 130 ? 11.328 11.875 18.781 1 94.12 130 THR B N 1
ATOM 3305 C CA . THR B 1 130 ? 11.172 13.266 19.188 1 94.12 130 THR B CA 1
ATOM 3306 C C . THR B 1 130 ? 10 13.406 20.156 1 94.12 130 THR B C 1
ATOM 3308 O O . THR B 1 130 ? 10.117 14.07 21.188 1 94.12 130 THR B O 1
ATOM 3311 N N . ILE B 1 131 ? 8.914 12.773 19.938 1 94.56 131 ILE B N 1
ATOM 3312 C CA . ILE B 1 131 ? 7.727 12.812 20.781 1 94.56 131 ILE B CA 1
ATOM 3313 C C . ILE B 1 131 ? 8.047 12.211 22.156 1 94.56 131 ILE B C 1
ATOM 3315 O O . ILE B 1 131 ? 7.727 12.797 23.188 1 94.56 131 ILE B O 1
ATOM 3319 N N . GLU B 1 132 ? 8.758 11.164 22.125 1 93.62 132 GLU B N 1
ATOM 3320 C CA . GLU B 1 132 ? 9.055 10.414 23.344 1 93.62 132 GLU B CA 1
ATOM 3321 C C . GLU B 1 132 ? 10.078 11.148 24.203 1 93.62 132 GLU B C 1
ATOM 3323 O O . GLU B 1 132 ? 10.188 10.891 25.406 1 93.62 132 GLU B O 1
ATOM 3328 N N . SER B 1 133 ? 10.812 11.984 23.594 1 92.81 133 SER B N 1
ATOM 3329 C CA . SER B 1 133 ? 11.805 12.742 24.344 1 92.81 133 SER B CA 1
ATOM 3330 C C . SER B 1 133 ? 11.172 13.922 25.062 1 92.81 133 SER B C 1
ATOM 3332 O O . SER B 1 133 ? 11.859 14.688 25.75 1 92.81 133 SER B O 1
ATOM 3334 N N . GLY B 1 134 ? 9.875 14.055 25.016 1 88.62 134 GLY B N 1
ATOM 3335 C CA . GLY B 1 134 ? 9.156 15.094 25.75 1 88.62 134 GLY B CA 1
ATOM 3336 C C . GLY B 1 134 ? 8.844 16.312 24.891 1 88.62 134 GLY B C 1
ATOM 3337 O O . GLY B 1 134 ? 8.219 17.266 25.359 1 88.62 134 GLY B O 1
ATOM 3338 N N . ASN B 1 135 ? 9.25 16.297 23.688 1 86.81 135 ASN B N 1
ATOM 3339 C CA . ASN B 1 135 ? 8.992 17.375 22.766 1 86.81 135 ASN B CA 1
ATOM 3340 C C . ASN B 1 135 ? 7.938 17 21.719 1 86.81 135 ASN B C 1
ATOM 3342 O O . ASN B 1 135 ? 8.273 16.625 20.594 1 86.81 135 ASN B O 1
ATOM 3346 N N . ASP B 1 136 ? 6.703 17.219 22.094 1 93.19 136 ASP B N 1
ATOM 3347 C CA . ASP B 1 136 ? 5.637 16.844 21.172 1 93.19 136 ASP B CA 1
ATOM 3348 C C . ASP B 1 136 ? 5.422 17.922 20.109 1 93.19 136 ASP B C 1
ATOM 3350 O O . ASP B 1 136 ? 4.332 18.484 20 1 93.19 136 ASP B O 1
ATOM 3354 N N . VAL B 1 137 ? 6.453 18.062 19.344 1 90.81 137 VAL B N 1
ATOM 3355 C CA . VAL B 1 137 ? 6.473 19.078 18.297 1 90.81 137 VAL B CA 1
ATOM 3356 C C . VAL B 1 137 ? 5.336 18.828 17.312 1 90.81 137 VAL B C 1
ATOM 3358 O O . VAL B 1 137 ? 4.691 19.766 16.844 1 90.81 137 VAL B O 1
ATOM 3361 N N . PRO B 1 138 ? 4.969 17.578 17.016 1 93.5 138 PRO B N 1
ATOM 3362 C CA . PRO B 1 138 ? 3.85 17.328 16.109 1 93.5 138 PRO B CA 1
ATOM 3363 C C . PRO B 1 138 ? 2.535 17.922 16.609 1 93.5 138 PRO B C 1
ATOM 3365 O O . PRO B 1 138 ? 1.802 18.547 15.852 1 93.5 138 PRO B O 1
ATOM 3368 N N . MET B 1 139 ? 2.297 17.812 17.906 1 95.94 139 MET B N 1
ATOM 3369 C CA . MET B 1 139 ? 1.054 18.359 18.438 1 95.94 139 MET B CA 1
ATOM 3370 C C . MET B 1 139 ? 1.112 19.875 18.5 1 95.94 139 MET B C 1
ATOM 3372 O O . MET B 1 139 ? 0.112 20.547 18.25 1 95.94 139 MET B O 1
ATOM 3376 N N . GLU B 1 140 ? 2.307 20.375 18.828 1 95.75 140 GLU B N 1
ATOM 3377 C CA . GLU B 1 140 ? 2.477 21.828 18.812 1 95.75 140 GLU B CA 1
ATOM 3378 C C . GLU B 1 140 ? 2.256 22.391 17.406 1 95.75 140 GLU B C 1
ATOM 3380 O O . GLU B 1 140 ? 1.587 23.422 17.25 1 95.75 140 GLU B O 1
ATOM 3385 N N . THR B 1 141 ? 2.811 21.734 16.484 1 95.81 141 THR B N 1
ATOM 3386 C CA . THR B 1 141 ? 2.656 22.125 15.078 1 95.81 141 THR B CA 1
ATOM 3387 C C . THR B 1 141 ? 1.19 22.062 14.656 1 95.81 141 THR B C 1
ATOM 3389 O O . THR B 1 141 ? 0.687 22.969 13.992 1 95.81 141 THR B O 1
ATOM 3392 N N . PHE B 1 142 ? 0.536 21.078 15.086 1 97.56 142 PHE B N 1
ATOM 3393 C CA . PHE B 1 142 ? -0.881 20.891 14.797 1 97.56 142 PHE B CA 1
ATOM 3394 C C . PHE B 1 142 ? -1.697 22.062 15.344 1 97.56 142 PHE B C 1
ATOM 3396 O O . PHE B 1 142 ? -2.451 22.703 14.602 1 97.56 142 PHE B O 1
ATOM 3403 N N . ARG B 1 143 ? -1.464 22.328 16.578 1 97.19 143 ARG B N 1
ATOM 3404 C CA . ARG B 1 143 ? -2.211 23.391 17.234 1 97.19 143 ARG B CA 1
ATOM 3405 C C . ARG B 1 143 ? -1.948 24.734 16.562 1 97.19 143 ARG B C 1
ATOM 3407 O O . ARG B 1 143 ? -2.873 25.531 16.375 1 97.19 143 ARG B O 1
ATOM 3414 N N . LYS B 1 144 ? -0.748 24.906 16.234 1 96.5 144 LYS B N 1
ATOM 3415 C CA . LYS B 1 144 ? -0.371 26.141 15.539 1 96.5 144 LYS B CA 1
ATOM 3416 C C . LYS B 1 144 ? -1.047 26.234 14.172 1 96.5 144 LYS B C 1
ATOM 3418 O O . LYS B 1 144 ? -1.492 27.312 13.766 1 96.5 144 LYS B O 1
ATOM 3423 N N . ALA B 1 145 ? -1.163 25.172 13.477 1 96.56 145 ALA B N 1
ATOM 3424 C CA . ALA B 1 145 ? -1.689 25.125 12.117 1 96.56 145 ALA B CA 1
ATOM 3425 C C . ALA B 1 145 ? -3.191 25.391 12.102 1 96.56 145 ALA B C 1
ATOM 3427 O O . ALA B 1 145 ? -3.719 25.953 11.133 1 96.56 145 ALA B O 1
ATOM 3428 N N . VAL B 1 146 ? -3.861 25.031 13.188 1 96.81 146 VAL B N 1
ATOM 3429 C CA . VAL B 1 146 ? -5.316 25.141 13.172 1 96.81 146 VAL B CA 1
ATOM 3430 C C . VAL B 1 146 ? -5.75 26.344 14.008 1 96.81 146 VAL B C 1
ATOM 3432 O O . VAL B 1 146 ? -6.945 26.562 14.211 1 96.81 146 VAL B O 1
ATOM 3435 N N . ALA B 1 147 ? -4.789 27.062 14.453 1 94.81 147 ALA B N 1
ATOM 3436 C CA . ALA B 1 147 ? -5.098 28.219 15.289 1 94.81 147 ALA B CA 1
ATOM 3437 C C . ALA B 1 147 ? -5.809 29.297 14.477 1 94.81 147 ALA B C 1
ATOM 3439 O O . ALA B 1 147 ? -5.617 29.406 13.266 1 94.81 147 ALA B O 1
ATOM 3440 N N . ILE B 1 148 ? -6.598 30.125 15.164 1 92.06 148 ILE B N 1
ATOM 3441 C CA . ILE B 1 148 ? -7.32 31.219 14.547 1 92.06 148 ILE B CA 1
ATOM 3442 C C . ILE B 1 148 ? -6.41 32.438 14.461 1 92.06 148 ILE B C 1
ATOM 3444 O O . ILE B 1 148 ? -5.738 32.812 15.43 1 92.06 148 ILE B O 1
ATOM 3448 N N . PRO B 1 149 ? -6.332 33.25 13.406 1 92.88 149 PRO B N 1
ATOM 3449 C CA . PRO B 1 149 ? -7.102 33.031 12.18 1 92.88 149 PRO B CA 1
ATOM 3450 C C . PRO B 1 149 ? -6.559 31.859 11.359 1 92.88 149 PRO B C 1
ATOM 3452 O O . PRO B 1 149 ? -5.34 31.703 11.227 1 92.88 149 PRO B O 1
ATOM 3455 N N . VAL B 1 150 ? -7.453 31.188 10.781 1 91.94 150 VAL B N 1
ATOM 3456 C CA . VAL B 1 150 ? -7.109 29.953 10.07 1 91.94 150 VAL B CA 1
ATOM 3457 C C . VAL B 1 150 ? -6.5 30.297 8.711 1 91.94 150 VAL B C 1
ATOM 3459 O O . VAL B 1 150 ? -7.004 31.156 7.996 1 91.94 150 VAL B O 1
ATOM 3462 N N . HIS B 1 151 ? -5.402 29.703 8.461 1 94.69 151 HIS B N 1
ATOM 3463 C CA . HIS B 1 151 ? -4.754 29.766 7.152 1 94.69 151 HIS B CA 1
ATOM 3464 C C . HIS B 1 151 ? -4.98 28.484 6.363 1 94.69 151 HIS B C 1
ATOM 3466 O O . HIS B 1 151 ? -4.457 27.422 6.727 1 94.69 151 HIS B O 1
ATOM 3472 N N . SER B 1 152 ? -5.676 28.562 5.258 1 95.56 152 SER B N 1
ATOM 3473 C CA . SER B 1 152 ? -6.188 27.406 4.539 1 95.56 152 SER B CA 1
ATOM 3474 C C . SER B 1 152 ? -5.062 26.453 4.145 1 95.56 152 SER B C 1
ATOM 3476 O O . SER B 1 152 ? -5.18 25.234 4.324 1 95.56 152 SER B O 1
ATOM 3478 N N . PRO B 1 153 ? -3.922 26.953 3.666 1 96.56 153 PRO B N 1
ATOM 3479 C CA . PRO B 1 153 ? -2.852 26.031 3.303 1 96.56 153 PRO B CA 1
ATOM 3480 C C . PRO B 1 153 ? -2.332 25.234 4.496 1 96.56 153 PRO B C 1
ATOM 3482 O O . PRO B 1 153 ? -1.939 24.062 4.344 1 96.56 153 PRO B O 1
ATOM 3485 N N . ASN B 1 154 ? -2.35 25.859 5.699 1 97.25 154 ASN B N 1
ATOM 3486 C CA . ASN B 1 154 ? -1.94 25.141 6.906 1 97.25 154 ASN B CA 1
ATOM 3487 C C . ASN B 1 154 ? -2.879 23.984 7.219 1 97.25 154 ASN B C 1
ATOM 3489 O O . ASN B 1 154 ? -2.424 22.875 7.504 1 97.25 154 ASN B O 1
ATOM 3493 N N . VAL B 1 155 ? -4.117 24.297 7.047 1 97.5 155 VAL B N 1
ATOM 3494 C CA . VAL B 1 155 ? -5.125 23.297 7.387 1 97.5 155 VAL B CA 1
ATOM 3495 C C . VAL B 1 155 ? -5.012 22.094 6.441 1 97.5 155 VAL B C 1
ATOM 3497 O O . VAL B 1 155 ? -5.008 20.953 6.883 1 97.5 155 VAL B O 1
ATOM 3500 N N . LEU B 1 156 ? -4.859 22.359 5.172 1 97.56 156 LEU B N 1
ATOM 3501 C CA . LEU B 1 156 ? -4.754 21.297 4.191 1 97.56 156 LEU B CA 1
ATOM 3502 C C . LEU B 1 156 ? -3.52 20.438 4.453 1 97.56 156 LEU B C 1
ATOM 3504 O O . LEU B 1 156 ? -3.613 19.203 4.512 1 97.56 156 LEU B O 1
ATOM 3508 N N . THR B 1 157 ? -2.404 21.016 4.621 1 97.88 157 THR B N 1
ATOM 3509 C CA . THR B 1 157 ? -1.155 20.266 4.734 1 97.88 157 THR B CA 1
ATOM 3510 C C . THR B 1 157 ? -1.095 19.5 6.059 1 97.88 157 THR B C 1
ATOM 3512 O O . THR B 1 157 ? -0.607 18.375 6.113 1 97.88 157 THR B O 1
ATOM 3515 N N . ILE B 1 158 ? -1.633 20.141 7.109 1 98.31 158 ILE B N 1
ATOM 3516 C CA . ILE B 1 158 ? -1.592 19.453 8.398 1 98.31 158 ILE B CA 1
ATOM 3517 C C . ILE B 1 158 ? -2.572 18.281 8.398 1 98.31 158 ILE B C 1
ATOM 3519 O O . ILE B 1 158 ? -2.314 17.25 9.016 1 98.31 158 ILE B O 1
ATOM 3523 N N . LEU B 1 159 ? -3.666 18.422 7.703 1 98.19 159 LEU B N 1
ATOM 3524 C CA . LEU B 1 159 ? -4.602 17.312 7.52 1 98.19 159 LEU B CA 1
ATOM 3525 C C . LEU B 1 159 ? -3.926 16.125 6.828 1 98.19 159 LEU B C 1
ATOM 3527 O O . LEU B 1 159 ? -4.023 14.992 7.293 1 98.19 159 LEU B O 1
ATOM 3531 N N . LYS B 1 160 ? -3.248 16.438 5.812 1 97.88 160 LYS B N 1
ATOM 3532 C CA . LYS B 1 160 ? -2.539 15.391 5.074 1 97.88 160 LYS B CA 1
ATOM 3533 C C . LYS B 1 160 ? -1.417 14.789 5.914 1 97.88 160 LYS B C 1
ATOM 3535 O O . LYS B 1 160 ? -1.203 13.578 5.895 1 97.88 160 LYS B O 1
ATOM 3540 N N . ALA B 1 161 ? -0.714 15.602 6.633 1 98.25 161 ALA 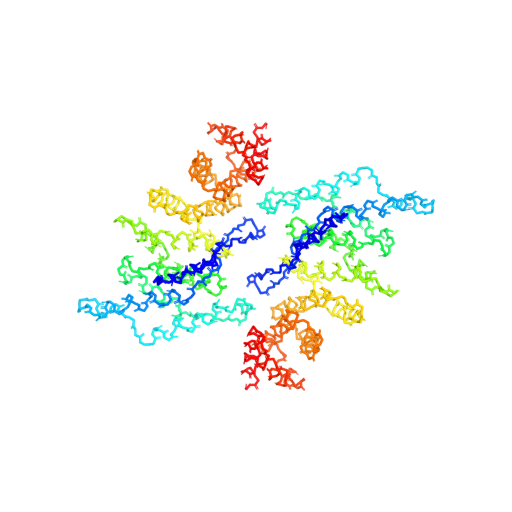B N 1
ATOM 3541 C CA . ALA B 1 161 ? 0.396 15.125 7.453 1 98.25 161 ALA B CA 1
ATOM 3542 C C . ALA B 1 161 ? -0.096 14.18 8.547 1 98.25 161 ALA B C 1
ATOM 3544 O O . ALA B 1 161 ? 0.452 13.086 8.719 1 98.25 161 ALA B O 1
ATOM 3545 N N . VAL B 1 162 ? -1.173 14.586 9.227 1 98.5 162 VAL B N 1
ATOM 3546 C CA . VAL B 1 162 ? -1.727 13.742 10.289 1 98.5 162 VAL B CA 1
ATOM 3547 C C . VAL B 1 162 ? -2.242 12.438 9.688 1 98.5 162 VAL B C 1
ATOM 3549 O O . VAL B 1 162 ? -2.039 11.359 10.258 1 98.5 162 VAL B O 1
ATOM 3552 N N . THR B 1 163 ? -2.857 12.531 8.531 1 98 163 THR B N 1
ATOM 3553 C CA . THR B 1 163 ? -3.359 11.336 7.852 1 98 163 THR B CA 1
ATOM 3554 C C . THR B 1 163 ? -2.219 10.383 7.527 1 98 163 THR B C 1
ATOM 3556 O O . THR B 1 163 ? -2.344 9.172 7.723 1 98 163 THR B O 1
ATOM 3559 N N . ASN B 1 164 ? -1.115 10.898 7.117 1 96.25 164 ASN B N 1
ATOM 3560 C CA . ASN B 1 164 ? 0.017 10.07 6.715 1 96.25 164 ASN B CA 1
ATOM 3561 C C . ASN B 1 164 ? 0.674 9.398 7.918 1 96.25 164 ASN B C 1
ATOM 3563 O O . ASN B 1 164 ? 1.424 8.438 7.762 1 96.25 164 ASN B O 1
ATOM 3567 N N . LEU B 1 165 ? 0.409 9.898 9.148 1 97.38 165 LEU B N 1
ATOM 3568 C CA . LEU B 1 165 ? 0.968 9.273 10.344 1 97.38 165 LEU B CA 1
ATOM 3569 C C . LEU B 1 165 ? 0.401 7.875 10.539 1 97.38 165 LEU B C 1
ATOM 3571 O O . LEU B 1 165 ? 0.991 7.059 11.25 1 97.38 165 LEU B O 1
ATOM 3575 N N . PHE B 1 166 ? -0.709 7.547 9.938 1 96 166 PHE B N 1
ATOM 3576 C CA . PHE B 1 166 ? -1.364 6.254 10.102 1 96 166 PHE B CA 1
ATOM 3577 C C . PHE B 1 166 ? -0.571 5.148 9.414 1 96 166 PHE B C 1
ATOM 3579 O O . PHE B 1 166 ? -0.81 3.965 9.648 1 96 166 PHE B O 1
ATOM 3586 N N . ASP B 1 167 ? 0.316 5.578 8.57 1 92.31 167 ASP B N 1
ATOM 3587 C CA . ASP B 1 167 ? 1.07 4.617 7.77 1 92.31 167 ASP B CA 1
ATOM 3588 C C . ASP B 1 167 ? 1.92 3.713 8.656 1 92.31 167 ASP B C 1
ATOM 3590 O O . ASP B 1 167 ? 2.139 2.545 8.328 1 92.31 167 ASP B O 1
ATOM 3594 N N . ASN B 1 168 ? 2.455 4.246 9.695 1 90.94 168 ASN B N 1
ATOM 3595 C CA . ASN B 1 168 ? 3.363 3.506 10.562 1 90.94 168 ASN B CA 1
ATOM 3596 C C . ASN B 1 168 ? 2.746 3.258 11.938 1 90.94 168 ASN B C 1
ATOM 3598 O O . ASN B 1 168 ? 2.379 4.203 12.633 1 90.94 168 ASN B O 1
ATOM 3602 N N . SER B 1 169 ? 2.752 1.989 12.352 1 91.94 169 SER B N 1
ATOM 3603 C CA . SER B 1 169 ? 2.064 1.58 13.57 1 91.94 169 SER B CA 1
ATOM 3604 C C . SER B 1 169 ? 2.711 2.199 14.805 1 91.94 169 SER B C 1
ATOM 3606 O O . SER B 1 169 ? 2.062 2.355 15.844 1 91.94 169 SER B O 1
ATOM 3608 N N . CYS B 1 170 ? 3.977 2.625 14.719 1 94.38 170 CYS B N 1
ATOM 3609 C CA . CYS B 1 170 ? 4.664 3.189 15.875 1 94.38 170 CYS B CA 1
ATOM 3610 C C . CYS B 1 170 ? 4.039 4.516 16.297 1 94.38 170 CYS B C 1
ATOM 3612 O O . CYS B 1 170 ? 4.191 4.945 17.438 1 94.38 170 CYS B O 1
ATOM 3614 N N . LEU B 1 171 ? 3.279 5.121 15.391 1 96.88 171 LEU B N 1
ATOM 3615 C CA . LEU B 1 171 ? 2.695 6.422 15.695 1 96.88 171 LEU B CA 1
ATOM 3616 C C . LEU B 1 171 ? 1.219 6.285 16.062 1 96.88 171 LEU B C 1
ATOM 3618 O O . LEU B 1 171 ? 0.553 7.281 16.344 1 96.88 171 LEU B O 1
ATOM 3622 N N . HIS B 1 172 ? 0.669 5.027 16.094 1 97.06 172 HIS B N 1
ATOM 3623 C CA . HIS B 1 172 ? -0.752 4.797 16.328 1 97.06 172 HIS B CA 1
ATOM 3624 C C . HIS B 1 172 ? -1.152 5.211 17.734 1 97.06 172 HIS B C 1
ATOM 3626 O O . HIS B 1 172 ? -2.244 5.746 17.938 1 97.06 172 HIS B O 1
ATOM 3632 N N . GLN B 1 173 ? -0.256 4.984 18.672 1 97.19 173 GLN B N 1
ATOM 3633 C CA . GLN B 1 173 ? -0.57 5.383 20.047 1 97.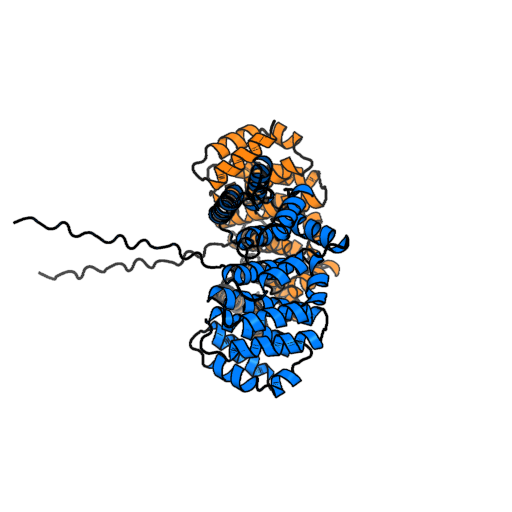19 173 GLN B CA 1
ATOM 3634 C C . GLN B 1 173 ? -0.739 6.895 20.141 1 97.19 173 GLN B C 1
ATOM 3636 O O . GLN B 1 173 ? -1.639 7.379 20.844 1 97.19 173 GLN B O 1
ATOM 3641 N N . TRP B 1 174 ? 0.164 7.609 19.516 1 97.75 174 TRP B N 1
ATOM 3642 C CA . TRP B 1 174 ? 0.062 9.062 19.484 1 97.75 174 TRP B CA 1
ATOM 3643 C C . TRP B 1 174 ? -1.268 9.508 18.891 1 97.75 174 TRP B C 1
ATOM 3645 O O . TRP B 1 174 ? -1.935 10.398 19.422 1 97.75 174 TRP B O 1
ATOM 3655 N N . LEU B 1 175 ? -1.712 8.898 17.812 1 98.31 175 LEU B N 1
ATOM 3656 C CA . LEU B 1 175 ? -2.959 9.211 17.125 1 98.31 175 LEU B CA 1
ATOM 3657 C C . LEU B 1 175 ? -4.16 8.922 18.016 1 98.31 175 LEU B C 1
ATOM 3659 O O . LEU B 1 175 ? -5.102 9.719 18.078 1 98.31 175 LEU B O 1
ATOM 3663 N N . LYS B 1 176 ? -4.086 7.863 18.719 1 98.06 176 LYS B N 1
ATOM 3664 C CA . LYS B 1 176 ? -5.176 7.508 19.625 1 98.06 176 LYS B CA 1
ATOM 3665 C C . LYS B 1 176 ? -5.297 8.523 20.766 1 98.06 176 LYS B C 1
ATOM 3667 O O . LYS B 1 176 ? -6.395 8.992 21.062 1 98.06 176 LYS B O 1
ATOM 3672 N N . THR B 1 177 ? -4.164 8.828 21.266 1 97.25 177 THR B N 1
ATOM 3673 C CA . THR B 1 177 ? -4.109 9.734 22.406 1 97.25 177 THR B CA 1
ATOM 3674 C C . THR B 1 177 ? -4.719 11.086 22.062 1 97.25 177 THR B C 1
ATOM 3676 O O . THR B 1 177 ? -5.398 11.703 22.875 1 97.25 177 THR B O 1
ATOM 3679 N N . HIS B 1 178 ? -4.508 11.5 20.844 1 98 178 HIS B N 1
ATOM 3680 C CA . HIS B 1 178 ? -4.898 12.859 20.484 1 98 178 HIS B CA 1
ATOM 3681 C C . HIS B 1 178 ? -6.125 12.859 19.578 1 98 178 HIS B C 1
ATOM 3683 O O . HIS B 1 178 ? -6.477 13.898 19.016 1 98 178 HIS B O 1
ATOM 3689 N N . CYS B 1 179 ? -6.82 11.773 19.469 1 98.5 179 CYS B N 1
ATOM 3690 C CA . CYS B 1 179 ? -7.918 11.602 18.531 1 98.5 179 CYS B CA 1
ATOM 3691 C C . CYS B 1 179 ? -8.992 12.656 18.734 1 98.5 179 CYS B C 1
ATOM 3693 O O . CYS B 1 179 ? -9.375 13.359 17.797 1 98.5 179 CYS B O 1
ATOM 3695 N N . ALA B 1 180 ? -9.422 12.828 19.953 1 98.12 180 ALA B N 1
ATOM 3696 C CA . ALA B 1 180 ? -10.523 13.742 20.25 1 98.12 180 ALA B CA 1
ATOM 3697 C C . ALA B 1 180 ? -10.164 15.172 19.875 1 98.12 180 ALA B C 1
ATOM 3699 O O . ALA B 1 180 ? -10.938 15.852 19.188 1 98.12 180 ALA B O 1
ATOM 3700 N N . GLU B 1 181 ? -8.992 15.578 20.25 1 98.25 181 GLU B N 1
ATOM 3701 C CA . GLU B 1 181 ? -8.57 16.953 19.953 1 98.25 181 GLU B CA 1
ATOM 3702 C C . GLU B 1 181 ? -8.422 17.172 18.453 1 98.25 181 GLU B C 1
ATOM 3704 O O . GLU B 1 181 ? -8.828 18.219 17.938 1 98.25 181 GLU B O 1
ATOM 3709 N N . ILE B 1 182 ? -7.863 16.203 17.766 1 98.62 182 ILE B N 1
ATOM 3710 C CA . ILE B 1 182 ? -7.617 16.312 16.328 1 98.62 182 ILE B CA 1
ATOM 3711 C C . ILE B 1 182 ? -8.945 16.453 15.586 1 98.62 182 ILE B C 1
ATOM 3713 O O . ILE B 1 182 ? -9.133 17.359 14.781 1 98.62 182 ILE B O 1
ATOM 3717 N N . ILE B 1 183 ? -9.898 15.664 15.93 1 98.5 183 ILE B N 1
ATOM 3718 C CA . ILE B 1 183 ? -11.18 15.664 15.234 1 98.5 183 ILE B CA 1
ATOM 3719 C C . ILE B 1 183 ? -11.945 16.938 15.555 1 98.5 183 ILE B C 1
ATOM 3721 O O . ILE B 1 183 ? -12.484 17.594 14.656 1 98.5 183 ILE B O 1
ATOM 3725 N N . ASP B 1 184 ? -11.914 17.328 16.797 1 97.88 184 ASP B N 1
ATOM 3726 C CA . ASP B 1 184 ? -12.617 18.547 17.188 1 97.88 184 ASP B CA 1
ATOM 3727 C C . ASP B 1 184 ? -12.039 19.766 16.484 1 97.88 184 ASP B C 1
ATOM 3729 O O . ASP B 1 184 ? -12.789 20.625 16.016 1 97.88 184 ASP B O 1
ATOM 3733 N N . SER B 1 185 ? -10.758 19.828 16.453 1 97.81 185 SER B N 1
ATOM 3734 C CA . SER B 1 185 ? -10.086 20.984 15.852 1 97.81 185 SER B CA 1
ATOM 3735 C C . SER B 1 185 ? -10.383 21.078 14.359 1 97.81 185 SER B C 1
ATOM 3737 O O . SER B 1 185 ? -10.703 22.156 13.852 1 97.81 185 SER B O 1
ATOM 3739 N N . PHE B 1 186 ? -10.297 19.969 13.672 1 97.94 186 PHE B N 1
ATOM 3740 C CA . PHE B 1 186 ? -10.562 20 12.242 1 97.94 1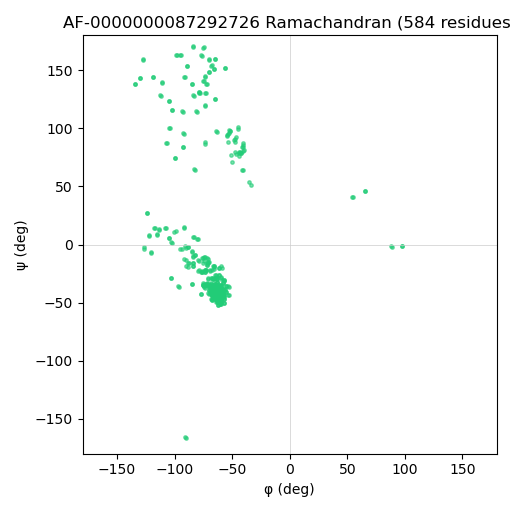86 PHE B CA 1
ATOM 3741 C C . PHE B 1 186 ? -12.031 20.281 11.969 1 97.94 186 PHE B C 1
ATOM 3743 O O . PHE B 1 186 ? -12.367 20.953 10.984 1 97.94 186 PHE B O 1
ATOM 3750 N N . SER B 1 187 ? -12.898 19.781 12.828 1 95.81 187 SER B N 1
ATOM 3751 C CA . SER B 1 187 ? -14.32 20.062 12.672 1 95.81 187 SER B CA 1
ATOM 3752 C C . SER B 1 187 ? -14.586 21.562 12.766 1 95.81 187 SER B C 1
ATOM 3754 O O . SER B 1 187 ? -15.414 22.109 12.031 1 95.81 187 SER B O 1
ATOM 3756 N N . SER B 1 188 ? -13.859 22.203 13.602 1 95.31 188 SER B N 1
ATOM 3757 C CA . SER B 1 188 ? -14.016 23.641 13.781 1 95.31 188 SER B CA 1
ATOM 3758 C C . SER B 1 188 ? -13.461 24.422 12.586 1 95.31 188 SER B C 1
ATOM 3760 O O . SER B 1 188 ? -13.883 25.547 12.32 1 95.31 188 SER B O 1
ATOM 3762 N N . CYS B 1 189 ? -12.586 23.844 11.844 1 95.94 189 CYS B N 1
ATOM 3763 C CA . CYS B 1 189 ? -11.938 24.484 10.703 1 95.94 189 CYS B CA 1
ATOM 3764 C C . CYS B 1 189 ? -12.727 24.25 9.422 1 95.94 189 CYS B C 1
ATOM 3766 O O . CYS B 1 189 ? -12.375 24.781 8.367 1 95.94 189 CYS B O 1
ATOM 3768 N N . LYS B 1 190 ? -13.789 23.516 9.445 1 94.44 190 LYS B N 1
ATOM 3769 C CA . LYS B 1 190 ? -14.516 23.047 8.273 1 94.44 190 LYS B CA 1
ATOM 3770 C C . LYS B 1 190 ? -14.938 24.203 7.379 1 94.44 190 LYS B C 1
ATOM 3772 O O . LYS B 1 190 ? -14.844 24.125 6.156 1 94.44 190 LYS B O 1
ATOM 3777 N N . PRO B 1 191 ? -15.391 25.297 7.977 1 92.12 191 PRO B N 1
ATOM 3778 C CA . PRO B 1 191 ? -15.805 26.422 7.129 1 92.12 191 PRO B CA 1
ATOM 3779 C C . PRO B 1 191 ? -14.672 26.922 6.238 1 92.12 191 PRO B C 1
ATOM 3781 O O . PRO B 1 191 ? -14.938 27.547 5.207 1 92.12 191 PRO B O 1
ATOM 3784 N N . SER B 1 192 ? -13.445 26.641 6.559 1 91.88 192 SER B N 1
ATOM 3785 C CA . SER B 1 192 ? -12.289 27.109 5.805 1 91.88 192 SER B CA 1
ATOM 3786 C C . SER B 1 192 ? -11.758 26.047 4.867 1 91.88 192 SER B C 1
ATOM 3788 O O . SER B 1 192 ? -10.766 26.266 4.168 1 91.88 192 SER B O 1
ATOM 3790 N N . PHE B 1 193 ? -12.484 24.984 4.668 1 95.12 193 PHE B N 1
ATOM 3791 C CA . PHE B 1 193 ? -11.977 23.844 3.916 1 95.12 193 PHE B CA 1
ATOM 3792 C C . PHE B 1 193 ? -12.039 24.109 2.416 1 95.12 193 PHE B C 1
ATOM 3794 O O . PHE B 1 193 ? -13.047 24.609 1.913 1 95.12 193 PHE B O 1
ATOM 3801 N N . SER B 1 194 ? -10.945 23.844 1.77 1 94.44 194 SER B N 1
ATOM 3802 C CA . SER B 1 194 ? -10.977 23.625 0.327 1 94.44 194 SER B CA 1
ATOM 3803 C C . SER B 1 194 ? -11.547 22.25 -0.013 1 94.44 194 SER B C 1
ATOM 3805 O O . SER B 1 194 ? -11.734 21.422 0.873 1 94.44 194 SER B O 1
ATOM 3807 N N . LYS B 1 195 ? -11.82 22.031 -1.26 1 94.5 195 LYS B N 1
ATOM 3808 C CA . LYS B 1 195 ? -12.258 20.719 -1.717 1 94.5 195 LYS B CA 1
ATOM 3809 C C . LYS B 1 195 ? -11.289 19.625 -1.274 1 94.5 195 LYS B C 1
ATOM 3811 O O . LYS B 1 195 ? -11.703 18.578 -0.778 1 94.5 195 LYS B O 1
ATOM 3816 N N . ASN B 1 196 ? -10.023 19.922 -1.408 1 95.5 196 ASN B N 1
ATOM 3817 C CA . ASN B 1 196 ? -8.984 18.969 -1.044 1 95.5 196 ASN B CA 1
ATOM 3818 C C . ASN B 1 196 ? -8.938 18.734 0.464 1 95.5 196 ASN B C 1
ATOM 3820 O O . ASN B 1 196 ? -8.633 17.641 0.92 1 95.5 196 ASN B O 1
ATOM 3824 N N . ALA B 1 197 ? -9.234 19.781 1.184 1 97.12 197 ALA B N 1
ATOM 3825 C CA . ALA B 1 197 ? -9.258 19.625 2.637 1 97.12 197 ALA B CA 1
ATOM 3826 C C . ALA B 1 197 ? -10.422 18.75 3.084 1 97.12 197 ALA B C 1
ATOM 3828 O O . ALA B 1 197 ? -10.289 17.953 4.016 1 97.12 197 ALA B O 1
ATOM 3829 N N . HIS B 1 198 ? -11.547 18.875 2.385 1 97.5 198 HIS B N 1
ATOM 3830 C CA . HIS B 1 198 ? -12.68 18 2.666 1 97.5 198 HIS B CA 1
ATOM 3831 C C . HIS B 1 198 ? -12.32 16.531 2.434 1 97.5 198 HIS B C 1
ATOM 3833 O O . HIS B 1 198 ? -12.609 15.68 3.273 1 97.5 198 HIS B O 1
ATOM 3839 N N . LEU B 1 199 ? -11.695 16.312 1.373 1 97.56 199 LEU B N 1
ATOM 3840 C CA . LEU B 1 199 ? -11.273 14.953 1.045 1 97.56 199 LEU B CA 1
ATOM 3841 C C . LEU B 1 199 ? -10.289 14.422 2.084 1 97.56 199 LEU B C 1
ATOM 3843 O O . LEU B 1 199 ? -10.406 13.281 2.529 1 97.56 199 LEU B O 1
ATOM 3847 N N . ALA B 1 200 ? -9.336 15.25 2.438 1 97.81 200 ALA B N 1
ATOM 3848 C CA . ALA B 1 200 ? -8.336 14.844 3.42 1 97.81 200 ALA B CA 1
ATOM 3849 C C . ALA B 1 200 ? -8.977 14.555 4.77 1 97.81 200 ALA B C 1
ATOM 3851 O O . ALA B 1 200 ? -8.602 13.594 5.449 1 97.81 200 ALA B O 1
ATOM 3852 N N . TYR B 1 201 ? -9.922 15.375 5.094 1 98.38 201 TYR B N 1
ATOM 3853 C CA . TYR B 1 201 ? -10.609 15.18 6.367 1 98.38 201 TYR B CA 1
ATOM 3854 C C . TYR B 1 201 ? -11.414 13.891 6.359 1 98.38 201 TYR B C 1
ATOM 3856 O O . TYR B 1 201 ? -11.367 13.117 7.32 1 98.38 201 TYR B O 1
ATOM 3864 N N . ALA B 1 202 ? -12.125 13.602 5.309 1 98.12 202 ALA B N 1
ATOM 3865 C CA . ALA B 1 202 ? -12.852 12.344 5.18 1 98.12 202 ALA B CA 1
ATOM 3866 C C . ALA B 1 202 ? -11.906 11.148 5.254 1 98.12 202 ALA B C 1
ATOM 3868 O O . ALA B 1 202 ? -12.227 10.125 5.867 1 98.12 202 ALA B O 1
ATOM 3869 N N . THR B 1 203 ? -10.766 11.289 4.66 1 97.44 203 THR B N 1
ATOM 3870 C CA . THR B 1 203 ? -9.742 10.242 4.695 1 97.44 203 THR B CA 1
ATOM 3871 C C . THR B 1 203 ? -9.266 10.008 6.125 1 97.44 203 THR B C 1
ATOM 3873 O O . THR B 1 203 ? -9.133 8.859 6.559 1 97.44 203 THR B O 1
ATOM 3876 N N . LEU B 1 204 ? -9.031 11.078 6.797 1 98.38 204 LEU B N 1
ATOM 3877 C CA . LEU B 1 204 ? -8.594 11 8.188 1 98.38 204 LEU B CA 1
ATOM 3878 C C . LEU B 1 204 ? -9.609 10.25 9.039 1 98.38 204 LEU B C 1
ATOM 3880 O O . LEU B 1 204 ? -9.242 9.391 9.844 1 98.38 204 LEU B O 1
ATOM 3884 N N . LEU B 1 205 ? -10.867 10.594 8.844 1 98.44 205 LEU B N 1
ATOM 3885 C CA . LEU B 1 205 ? -11.93 9.945 9.602 1 98.44 205 LEU B CA 1
ATOM 3886 C C . LEU B 1 205 ? -12 8.461 9.289 1 98.44 205 LEU B C 1
ATOM 3888 O O . LEU B 1 205 ? -12.219 7.637 10.18 1 98.44 205 LEU B O 1
ATOM 3892 N N . LEU B 1 206 ? -11.82 8.172 8.055 1 97 206 LEU B N 1
ATOM 3893 C CA . LEU B 1 206 ? -11.781 6.766 7.664 1 97 206 LEU B CA 1
ATOM 3894 C C . LEU B 1 206 ? -10.648 6.031 8.375 1 97 206 LEU B C 1
ATOM 3896 O O . LEU B 1 206 ? -10.859 4.977 8.969 1 97 206 LEU B O 1
ATOM 3900 N N . ASN B 1 207 ? -9.477 6.578 8.344 1 96.56 207 ASN B N 1
ATOM 3901 C CA . ASN B 1 207 ? -8.336 5.957 9.008 1 96.56 207 ASN B CA 1
ATOM 3902 C C . ASN B 1 207 ? -8.57 5.812 10.508 1 96.56 207 ASN B C 1
ATOM 3904 O O . ASN B 1 207 ? -8.25 4.773 11.094 1 96.56 207 ASN B O 1
ATOM 3908 N N . TYR B 1 208 ? -9.164 6.84 11.109 1 98.06 208 TYR B N 1
ATOM 3909 C CA . TYR B 1 208 ? -9.461 6.785 12.539 1 98.06 208 TYR B CA 1
ATOM 3910 C C . TYR B 1 208 ? -10.5 5.711 12.836 1 98.06 208 TYR B C 1
ATOM 3912 O O . TYR B 1 208 ? -10.469 5.074 13.891 1 98.06 208 TYR B O 1
ATOM 3920 N N . SER B 1 209 ? -11.5 5.574 11.906 1 97.56 209 SER B N 1
ATOM 3921 C CA . SER B 1 209 ? -12.492 4.523 12.117 1 97.56 209 SER B CA 1
ATOM 3922 C C . SER B 1 209 ? -11.828 3.15 12.203 1 97.56 209 SER B C 1
ATOM 3924 O O . SER B 1 209 ? -12.133 2.365 13.102 1 97.56 209 SER B O 1
ATOM 3926 N N . VAL B 1 210 ? -10.898 2.914 11.352 1 94.38 210 VAL B N 1
ATOM 3927 C CA . VAL B 1 210 ? -10.18 1.646 11.344 1 94.38 210 VAL B CA 1
ATOM 3928 C C . VAL B 1 210 ? -9.391 1.493 12.641 1 94.38 210 VAL B C 1
ATOM 3930 O O . VAL B 1 210 ? -9.492 0.47 13.328 1 94.38 210 VAL B O 1
ATOM 3933 N N . LEU B 1 211 ? -8.641 2.486 13.016 1 96.06 211 LEU B N 1
ATOM 3934 C CA . LEU B 1 211 ? -7.801 2.441 14.211 1 96.06 211 LEU B CA 1
ATOM 3935 C C . LEU B 1 211 ? -8.648 2.268 15.461 1 96.06 211 LEU B C 1
ATOM 3937 O O . LEU B 1 211 ? -8.297 1.493 16.359 1 96.06 211 LEU B O 1
ATOM 3941 N N . SER B 1 212 ? -9.766 2.936 15.539 1 97.25 212 SER B N 1
ATOM 3942 C CA . SER B 1 212 ? -10.609 2.904 16.734 1 97.25 212 SER B CA 1
ATOM 3943 C C . SER B 1 212 ? -11.297 1.55 16.891 1 97.25 212 SER B C 1
ATOM 3945 O O . SER B 1 212 ? -11.555 1.108 18 1 97.25 212 SER B O 1
ATOM 3947 N N . ILE B 1 213 ? -11.648 0.926 15.789 1 95.12 213 ILE B N 1
ATOM 3948 C CA . ILE B 1 213 ? -12.219 -0.417 15.828 1 95.12 213 ILE B CA 1
ATOM 3949 C C . ILE B 1 213 ? -11.195 -1.397 16.391 1 95.12 213 ILE B C 1
ATOM 3951 O O . ILE B 1 213 ? -11.516 -2.199 17.281 1 95.12 213 ILE B O 1
ATOM 3955 N N . GLN B 1 214 ? -9.953 -1.256 15.898 1 91 214 GLN B N 1
ATOM 3956 C CA . GLN B 1 214 ? -8.875 -2.123 16.359 1 91 214 GLN B CA 1
ATOM 3957 C C . GLN B 1 214 ? -8.625 -1.942 17.859 1 91 214 GLN B C 1
ATOM 3959 O O . GLN B 1 214 ? -8.344 -2.91 18.562 1 91 214 GLN B O 1
ATOM 3964 N N . SER B 1 215 ? -8.797 -0.751 18.375 1 95.38 215 SER B N 1
ATOM 3965 C CA . SER B 1 215 ? -8.484 -0.459 19.766 1 95.38 215 SER B CA 1
ATOM 3966 C C . SER B 1 215 ? -9.727 -0.58 20.641 1 95.38 215 SER B C 1
ATOM 3968 O O . SER B 1 215 ? -9.656 -0.389 21.859 1 95.38 215 SER B O 1
ATOM 3970 N N . LYS B 1 216 ? -10.836 -0.828 20.094 1 96.25 216 LYS B N 1
ATOM 3971 C CA . LYS B 1 216 ? -12.109 -0.955 20.797 1 96.25 216 LYS B CA 1
ATOM 3972 C C . LYS B 1 216 ? -12.391 0.278 21.641 1 96.25 216 LYS B C 1
ATOM 3974 O O . LYS B 1 216 ? -12.773 0.157 22.812 1 96.25 216 LYS B O 1
ATOM 3979 N N . ASP B 1 217 ? -12.078 1.418 21.062 1 97.31 217 ASP B N 1
ATOM 3980 C CA . ASP B 1 217 ? -12.289 2.697 21.734 1 97.31 217 ASP B CA 1
ATOM 3981 C C . ASP B 1 217 ? -13.656 3.281 21.406 1 97.31 217 ASP B C 1
ATOM 3983 O O . ASP B 1 217 ? -13.789 4.047 20.438 1 97.31 217 ASP B O 1
ATOM 3987 N N . GLU B 1 218 ? -14.617 3.039 22.25 1 97.88 218 GLU B N 1
ATOM 3988 C CA . GLU B 1 218 ? -16 3.396 21.969 1 97.88 218 GLU B CA 1
ATOM 3989 C C . GLU B 1 218 ? -16.188 4.91 21.891 1 97.88 218 GLU B C 1
ATOM 3991 O O . GLU B 1 218 ? -16.938 5.414 21.062 1 97.88 218 GLU B O 1
ATOM 3996 N N . GLN B 1 219 ? -15.539 5.609 22.797 1 97.62 219 GLN B N 1
ATOM 3997 C CA . GLN B 1 219 ? -15.664 7.062 22.828 1 97.62 219 GLN B CA 1
ATOM 3998 C C . GLN B 1 219 ? -15.18 7.68 21.531 1 97.62 219 GLN B C 1
ATOM 4000 O O . GLN B 1 219 ? -15.867 8.508 20.922 1 97.62 219 GLN B O 1
ATOM 4005 N N . SER B 1 220 ? -14.016 7.297 21.094 1 98.12 220 SER B N 1
ATOM 4006 C CA . SER B 1 220 ? -13.484 7.777 19.828 1 98.12 220 SER B CA 1
ATOM 4007 C C . SER B 1 220 ? -14.383 7.379 18.656 1 98.12 220 SER B C 1
ATOM 4009 O O . SER B 1 220 ? -14.609 8.172 17.75 1 98.12 220 SER B O 1
ATOM 4011 N N . GLN B 1 221 ? -14.906 6.172 18.703 1 98.5 221 GLN B N 1
ATOM 4012 C CA . GLN B 1 221 ? -15.781 5.699 17.641 1 98.5 221 GLN B CA 1
ATOM 4013 C C . GLN B 1 221 ? -17.016 6.586 17.516 1 98.5 221 GLN B C 1
ATOM 4015 O O . GLN B 1 221 ? -17.453 6.895 16.406 1 98.5 221 GLN B O 1
ATOM 4020 N N . ALA B 1 222 ? -17.531 6.992 18.641 1 98.5 222 ALA B N 1
ATOM 4021 C CA . ALA B 1 222 ? -18.734 7.84 18.625 1 98.5 222 ALA B CA 1
ATOM 4022 C C . ALA B 1 222 ? -18.438 9.195 18 1 98.5 222 ALA B C 1
ATOM 4024 O O . ALA B 1 222 ? -19.234 9.703 17.203 1 98.5 222 ALA B O 1
ATOM 4025 N N . GLN B 1 223 ? -17.344 9.734 18.359 1 98.38 223 GLN B N 1
ATOM 4026 C CA . GLN B 1 223 ? -16.938 11.023 17.797 1 98.38 223 GLN B CA 1
ATOM 4027 C C . GLN B 1 223 ? -16.719 10.922 16.297 1 98.38 223 GLN B C 1
ATOM 4029 O O . GLN B 1 223 ? -17.156 11.789 15.539 1 98.38 223 GLN B O 1
ATOM 4034 N N . ILE B 1 224 ? -16.031 9.906 15.883 1 98.69 224 ILE B N 1
ATOM 4035 C CA . ILE B 1 224 ? -15.734 9.672 14.469 1 98.69 224 ILE B CA 1
ATOM 4036 C C . ILE B 1 224 ? -17.031 9.477 13.695 1 98.69 224 ILE B C 1
ATOM 4038 O O . ILE B 1 224 ? -17.203 10.039 12.609 1 98.69 224 ILE B O 1
ATOM 4042 N N . LEU B 1 225 ? -17.953 8.711 14.273 1 98.75 225 LEU B N 1
ATOM 4043 C CA . LEU B 1 225 ? -19.234 8.445 13.641 1 98.75 225 LEU B CA 1
ATOM 4044 C C . LEU B 1 225 ? -20 9.742 13.414 1 98.75 225 LEU B C 1
ATOM 4046 O O . LEU B 1 225 ? -20.516 9.977 12.32 1 98.75 225 LEU B O 1
ATOM 4050 N N . SER B 1 226 ? -20.047 10.555 14.422 1 98.31 226 SER B N 1
ATOM 4051 C CA . SER B 1 226 ? -20.75 11.828 14.32 1 98.31 226 SER B CA 1
ATOM 4052 C C . SER B 1 226 ? -20.156 12.703 13.219 1 98.31 226 SER B C 1
ATOM 4054 O O . SER B 1 226 ? -20.906 13.266 12.406 1 98.31 226 SER B O 1
ATOM 4056 N N . ALA B 1 227 ? -18.875 12.766 13.211 1 98.31 227 ALA B N 1
ATOM 4057 C CA . ALA B 1 227 ? -18.203 13.578 12.195 1 98.31 227 ALA B CA 1
ATOM 4058 C C . ALA B 1 227 ? -18.438 13.023 10.797 1 98.31 227 ALA B C 1
ATOM 4060 O O . ALA B 1 227 ? -18.672 13.781 9.852 1 98.31 227 ALA B O 1
ATOM 4061 N N . ALA B 1 228 ? -18.359 11.703 10.625 1 98.44 228 ALA B N 1
ATOM 4062 C CA . ALA B 1 228 ? -18.562 11.055 9.336 1 98.44 228 ALA B CA 1
ATOM 4063 C C . ALA B 1 228 ? -20 11.242 8.852 1 98.44 228 ALA B C 1
ATOM 4065 O O . ALA B 1 228 ? -20.234 11.453 7.656 1 98.44 228 ALA B O 1
ATOM 4066 N N . LEU B 1 229 ? -20.938 11.18 9.766 1 98.44 229 LEU B N 1
ATOM 4067 C CA . LEU B 1 229 ? -22.344 11.367 9.414 1 98.44 229 LEU B CA 1
ATOM 4068 C C . LEU B 1 229 ? -22.578 12.781 8.891 1 98.44 229 LEU B C 1
ATOM 4070 O O . LEU B 1 229 ? -23.344 12.969 7.941 1 98.44 229 LEU B O 1
ATOM 4074 N N . GLU B 1 230 ? -21.938 13.703 9.492 1 97.44 230 GLU B N 1
ATOM 4075 C CA . GLU B 1 230 ? -22.062 15.086 9.031 1 97.44 230 GLU B CA 1
ATOM 4076 C C . GLU B 1 230 ? -21.609 15.219 7.578 1 97.44 230 GLU B C 1
ATOM 4078 O O . GLU B 1 230 ? -22.25 15.914 6.785 1 97.44 230 GLU B O 1
ATOM 4083 N N . ILE B 1 231 ? -20.547 14.602 7.23 1 97.56 231 ILE B N 1
ATOM 4084 C CA . ILE B 1 231 ? -20.031 14.656 5.867 1 97.56 231 ILE B CA 1
ATOM 4085 C C . ILE B 1 231 ? -20.984 13.945 4.922 1 97.56 231 ILE B C 1
ATOM 4087 O O . ILE B 1 231 ? -21.312 14.461 3.85 1 97.56 231 ILE B O 1
ATOM 4091 N N . ALA B 1 232 ? -21.469 12.805 5.305 1 97.5 232 ALA B N 1
ATOM 4092 C CA . ALA B 1 232 ? -22.344 11.984 4.465 1 97.5 232 ALA B CA 1
ATOM 4093 C C . ALA B 1 232 ? -23.656 12.711 4.164 1 97.5 232 ALA B C 1
ATOM 4095 O O . ALA B 1 232 ? -24.234 12.531 3.094 1 97.5 232 ALA B O 1
ATOM 4096 N N . GLU B 1 233 ? -24.078 13.562 5.078 1 96.38 233 GLU B N 1
ATOM 4097 C CA . GLU B 1 233 ? -25.359 14.258 4.945 1 96.38 233 GLU B CA 1
ATOM 4098 C C . GLU B 1 233 ? -25.188 15.562 4.168 1 96.38 233 GLU B C 1
ATOM 4100 O O . GLU B 1 233 ? -26.188 16.156 3.73 1 96.38 233 GLU B O 1
ATOM 4105 N N . ASP B 1 234 ? -23.984 16 4.031 1 94.69 234 ASP B N 1
ATOM 4106 C CA . ASP B 1 234 ? -23.719 17.266 3.363 1 94.69 234 ASP B CA 1
ATOM 4107 C C . ASP B 1 234 ? -23.734 17.094 1.845 1 94.69 234 ASP B C 1
ATOM 4109 O O . ASP B 1 234 ? -22.797 16.562 1.258 1 94.69 234 ASP B O 1
ATOM 4113 N N . ASP B 1 235 ? -24.609 17.672 1.179 1 90.88 235 ASP B N 1
ATOM 4114 C CA . ASP B 1 235 ? -24.812 17.5 -0.258 1 90.88 235 ASP B CA 1
ATOM 4115 C C . ASP B 1 235 ? -23.734 18.234 -1.049 1 90.88 235 ASP B C 1
ATOM 4117 O O . ASP B 1 235 ? -23.547 17.984 -2.24 1 90.88 235 ASP B O 1
ATOM 4121 N N . ALA B 1 236 ? -23.078 19.078 -0.384 1 91.88 236 ALA B N 1
ATOM 4122 C CA . ALA B 1 236 ? -22.047 19.859 -1.07 1 91.88 236 ALA B CA 1
ATOM 4123 C C . ALA B 1 236 ? -20.75 19.062 -1.181 1 91.88 236 ALA B C 1
ATOM 4125 O O . ALA B 1 236 ? -19.828 19.453 -1.908 1 91.88 236 ALA B O 1
ATOM 4126 N N . GLN B 1 237 ? -20.656 17.922 -0.514 1 93.62 237 GLN B N 1
ATOM 4127 C CA . GLN B 1 237 ? -19.438 17.125 -0.492 1 93.62 237 GLN B CA 1
ATOM 4128 C C . GLN B 1 237 ? -19.234 16.391 -1.814 1 93.62 237 GLN B C 1
ATOM 4130 O O . GLN B 1 237 ? -20.203 15.898 -2.414 1 93.62 237 GLN B O 1
ATOM 4135 N N . ASP B 1 238 ? -18 16.344 -2.234 1 95 238 ASP B N 1
ATOM 4136 C CA . ASP B 1 238 ? -17.656 15.562 -3.424 1 95 238 ASP B CA 1
ATOM 4137 C C . ASP B 1 238 ? -17.891 14.07 -3.189 1 95 238 ASP B C 1
ATOM 4139 O O . ASP B 1 238 ? -17.906 13.609 -2.045 1 95 238 ASP B O 1
ATOM 4143 N N . ALA B 1 239 ? -18.016 13.375 -4.254 1 94.62 239 ALA B N 1
ATOM 4144 C CA . ALA B 1 239 ? -18.344 11.953 -4.207 1 94.62 239 ALA B CA 1
ATOM 4145 C C . ALA B 1 239 ? -17.281 11.164 -3.441 1 94.62 239 ALA B C 1
ATOM 4147 O O . ALA B 1 239 ? -17.609 10.281 -2.648 1 94.62 239 ALA B O 1
ATOM 4148 N N . ASP B 1 240 ? -16.031 11.484 -3.676 1 94.62 240 ASP B N 1
ATOM 4149 C CA . ASP B 1 240 ? -14.961 10.742 -3.029 1 94.62 240 ASP B CA 1
ATOM 4150 C C . ASP B 1 240 ? -14.977 10.953 -1.518 1 94.62 240 ASP B C 1
ATOM 4152 O O . ASP B 1 240 ? -14.773 10.008 -0.751 1 94.62 240 ASP B O 1
ATOM 4156 N N . SER B 1 241 ? -15.156 12.18 -1.124 1 96.75 241 SER B N 1
ATOM 4157 C CA . SER B 1 241 ? -15.25 12.477 0.302 1 96.75 241 SER B CA 1
ATOM 4158 C C . SER B 1 241 ? -16.438 11.766 0.938 1 96.75 241 SER B C 1
ATOM 4160 O O . SER B 1 241 ? -16.312 11.164 2.01 1 96.75 241 SER B O 1
ATOM 4162 N N . LYS B 1 242 ? -17.5 11.844 0.234 1 96.88 242 LYS B N 1
ATOM 4163 C CA . LYS B 1 242 ? -18.719 11.18 0.728 1 96.88 242 LYS B CA 1
ATOM 4164 C C . LYS B 1 242 ? -18.516 9.672 0.823 1 96.88 242 LYS B C 1
ATOM 4166 O O . LYS B 1 242 ? -18.906 9.055 1.815 1 96.88 242 LYS B O 1
ATOM 4171 N N . TYR B 1 243 ? -17.922 9.133 -0.186 1 95.62 243 TYR B N 1
ATOM 4172 C CA . TYR B 1 243 ? -17.656 7.703 -0.195 1 95.62 243 TYR B CA 1
ATOM 4173 C C . TYR B 1 243 ? -16.828 7.297 1.014 1 95.62 243 TYR B C 1
ATOM 4175 O O . TYR B 1 243 ? -17.156 6.332 1.707 1 95.62 243 TYR B O 1
ATOM 4183 N N . ARG B 1 244 ? -15.797 8.008 1.292 1 95.25 244 ARG B N 1
ATOM 4184 C CA . ARG B 1 244 ? -14.906 7.672 2.398 1 95.25 244 ARG B CA 1
ATOM 4185 C C . ARG B 1 244 ? -15.625 7.793 3.736 1 95.25 244 ARG B C 1
ATOM 4187 O O . ARG B 1 244 ? -15.43 6.961 4.629 1 95.25 244 ARG B O 1
ATOM 4194 N N . ALA B 1 245 ? -16.406 8.797 3.848 1 97.69 245 ALA B N 1
ATOM 4195 C CA . ALA B 1 245 ? -17.188 8.953 5.066 1 97.69 245 ALA B CA 1
ATOM 4196 C C . ALA B 1 245 ? -18.156 7.777 5.25 1 97.69 245 ALA B C 1
ATOM 4198 O O . ALA B 1 245 ? -18.297 7.258 6.355 1 97.69 245 ALA B O 1
ATOM 4199 N N . LEU B 1 246 ? -18.781 7.359 4.18 1 96.88 246 LEU B N 1
ATOM 4200 C CA . LEU B 1 246 ? -19.719 6.246 4.23 1 96.88 246 LEU B CA 1
ATOM 4201 C C . LEU B 1 246 ? -19 4.941 4.574 1 96.88 246 LEU B C 1
ATOM 4203 O O . LEU B 1 246 ? -19.531 4.125 5.336 1 96.88 246 LEU B O 1
ATOM 4207 N N . VAL B 1 247 ? -17.859 4.773 4.043 1 94.81 247 VAL B N 1
ATOM 4208 C CA . VAL B 1 247 ? -17.062 3.594 4.379 1 94.81 247 VAL B CA 1
ATOM 4209 C C . VAL B 1 247 ? -16.734 3.605 5.867 1 94.81 247 VAL B C 1
ATOM 4211 O O . VAL B 1 247 ? -16.797 2.57 6.535 1 94.81 247 VAL B O 1
ATOM 4214 N N . ALA B 1 248 ? -16.359 4.766 6.402 1 97.06 248 ALA B N 1
ATOM 4215 C CA . ALA B 1 248 ? -16.078 4.895 7.828 1 97.06 248 ALA B CA 1
ATOM 4216 C C . ALA B 1 248 ? -17.312 4.52 8.656 1 97.06 248 ALA B C 1
ATOM 4218 O O . ALA B 1 248 ? -17.203 3.75 9.617 1 97.06 248 ALA B O 1
ATOM 4219 N N . ILE B 1 249 ? -18.453 5.012 8.258 1 97.88 249 ILE B N 1
ATOM 4220 C CA . ILE B 1 249 ? -19.719 4.738 8.945 1 97.88 249 ILE B CA 1
ATOM 4221 C C . ILE B 1 249 ? -20.016 3.24 8.898 1 97.88 249 ILE B C 1
ATOM 4223 O O . ILE B 1 249 ? -20.266 2.625 9.938 1 97.88 249 ILE B O 1
ATOM 4227 N N . GLY B 1 250 ? -19.969 2.699 7.738 1 95.62 250 GLY B N 1
ATOM 4228 C CA . GLY B 1 250 ? -20.234 1.275 7.59 1 95.62 250 GLY B CA 1
ATOM 4229 C C . GLY B 1 250 ? -19.281 0.413 8.406 1 95.62 250 GLY B C 1
ATOM 4230 O O . GLY B 1 250 ? -19.703 -0.571 9.016 1 95.62 250 GLY B O 1
ATOM 4231 N N . SER B 1 251 ? -18.016 0.79 8.391 1 94.25 251 SER B N 1
ATOM 4232 C CA . SER B 1 251 ? -17.016 0.05 9.156 1 94.25 251 SER B CA 1
ATOM 4233 C C . SER B 1 251 ? -17.328 0.08 10.648 1 94.25 251 SER B C 1
ATOM 4235 O O . SER B 1 251 ? -17.25 -0.945 11.328 1 94.25 251 SER B O 1
ATOM 4237 N N . LEU B 1 252 ? -17.719 1.203 11.141 1 97 252 LEU B N 1
ATOM 4238 C CA . LEU B 1 252 ? -18.031 1.374 12.555 1 97 252 LEU B CA 1
ATOM 4239 C C . LEU B 1 252 ? -19.297 0.587 12.93 1 97 252 LEU B C 1
ATOM 4241 O O . LEU B 1 252 ? -19.359 0.001 14.016 1 97 252 LEU B O 1
ATOM 4245 N N . MET B 1 253 ? -20.234 0.576 12.055 1 96.06 253 MET B N 1
ATOM 4246 C CA . MET B 1 253 ? -21.469 -0.147 12.32 1 96.06 253 MET B CA 1
ATOM 4247 C C . MET B 1 253 ? -21.234 -1.653 12.305 1 96.06 253 MET B C 1
ATOM 4249 O O . MET B 1 253 ? -21.844 -2.387 13.094 1 96.06 253 MET B O 1
ATOM 4253 N N . LEU B 1 254 ? -20.453 -2.088 11.438 1 92.62 254 LEU B N 1
ATOM 4254 C CA . LEU B 1 254 ? -20.234 -3.516 11.227 1 92.62 254 LEU B CA 1
ATOM 4255 C C . LEU B 1 254 ? -19.328 -4.094 12.305 1 92.62 254 LEU B C 1
ATOM 4257 O O . LEU B 1 254 ? -19.594 -5.172 12.836 1 92.62 254 LEU B O 1
ATOM 4261 N N . ASN B 1 255 ? -18.234 -3.344 12.672 1 92.31 255 ASN B N 1
ATOM 4262 C CA . ASN B 1 255 ? -17.203 -3.941 13.516 1 92.31 255 ASN B CA 1
ATOM 4263 C C . ASN B 1 255 ? -16.922 -3.084 14.75 1 92.31 255 ASN B C 1
ATOM 4265 O O . ASN B 1 255 ? -16.062 -3.43 15.562 1 92.31 255 ASN B O 1
ATOM 4269 N N . GLY B 1 256 ? -17.578 -1.99 14.82 1 95.12 256 GLY B N 1
ATOM 4270 C CA . GLY B 1 256 ? -17.375 -1.108 15.953 1 95.12 256 GLY B CA 1
ATOM 4271 C C . GLY B 1 256 ? -18.328 -1.38 17.094 1 95.12 256 GLY B C 1
ATOM 4272 O O . GLY B 1 256 ? -18.906 -2.467 17.188 1 95.12 256 GLY B O 1
ATOM 4273 N N . LEU B 1 257 ? -18.375 -0.426 18.016 1 97.25 257 LEU B N 1
ATOM 4274 C CA . LEU B 1 257 ? -19.172 -0.55 19.234 1 97.25 257 LEU B CA 1
ATOM 4275 C C . LEU B 1 257 ? -20.312 0.468 19.234 1 97.25 257 LEU B C 1
ATOM 4277 O O . LEU B 1 257 ? -20.984 0.649 20.25 1 97.25 257 LEU B O 1
ATOM 4281 N N . VAL B 1 258 ? -20.5 1.059 18.047 1 98 258 VAL B N 1
ATOM 4282 C CA . VAL B 1 258 ? -21.391 2.223 18.094 1 98 258 VAL B CA 1
ATOM 4283 C C . VAL B 1 258 ? -22.547 2.029 17.125 1 98 258 VAL B C 1
ATOM 4285 O O . VAL B 1 258 ? -23.094 3.002 16.594 1 98 258 VAL B O 1
ATOM 4288 N N . LYS B 1 259 ? -22.938 0.821 16.828 1 96.88 259 LYS B N 1
ATOM 4289 C CA . LYS B 1 259 ? -24.062 0.581 15.914 1 96.88 259 LYS B CA 1
ATOM 4290 C C . LYS B 1 259 ? -25.344 1.201 16.453 1 96.88 259 LYS B C 1
ATOM 4292 O O . LYS B 1 259 ? -26.094 1.821 15.703 1 96.88 259 LYS B O 1
ATOM 4297 N N . SER B 1 260 ? -25.625 1.034 17.703 1 97.31 260 SER B N 1
ATOM 4298 C CA . SER B 1 260 ? -26.828 1.582 18.312 1 97.31 260 SER B CA 1
ATOM 4299 C C . SER B 1 260 ? -26.859 3.104 18.203 1 97.31 260 SER B C 1
ATOM 4301 O O . SER B 1 260 ? -27.906 3.691 17.969 1 97.31 260 SER B O 1
ATOM 4303 N N . ILE B 1 261 ? -25.703 3.711 18.422 1 97.69 261 ILE B N 1
ATOM 4304 C CA . ILE B 1 261 ? -25.609 5.16 18.312 1 97.69 261 ILE B CA 1
ATOM 4305 C C . ILE B 1 261 ? -25.906 5.59 16.875 1 97.69 261 ILE B C 1
ATOM 4307 O O . ILE B 1 261 ? -26.609 6.582 16.656 1 97.69 261 ILE B O 1
ATOM 4311 N N . ALA B 1 262 ? -25.406 4.855 15.906 1 97.94 262 ALA B N 1
ATOM 4312 C CA . ALA B 1 262 ? -25.656 5.148 14.5 1 97.94 262 ALA B CA 1
ATOM 4313 C C . ALA B 1 262 ? -27.141 5.102 14.188 1 97.94 262 ALA B C 1
ATOM 4315 O O . ALA B 1 262 ? -27.656 5.961 13.469 1 97.94 262 ALA B O 1
ATOM 4316 N N . LEU B 1 263 ? -27.781 4.117 14.734 1 97.44 263 LEU B N 1
ATOM 4317 C CA . LEU B 1 263 ? -29.219 3.965 14.523 1 97.44 263 LEU B CA 1
ATOM 4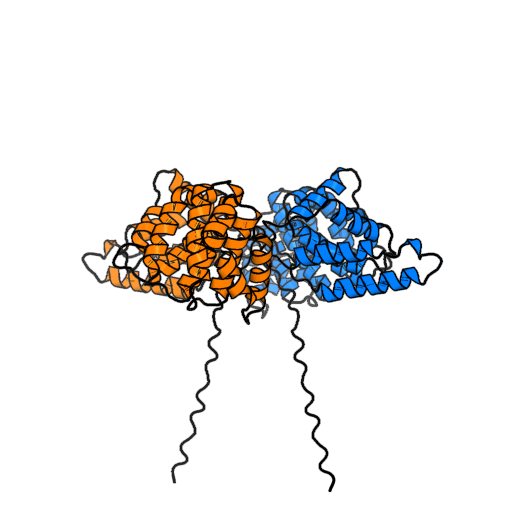318 C C . LEU B 1 263 ? -29.984 5.129 15.148 1 97.44 263 LEU B C 1
ATOM 4320 O O . LEU B 1 263 ? -30.922 5.656 14.547 1 97.44 263 LEU B O 1
ATOM 4324 N N . ASP B 1 264 ? -29.516 5.539 16.297 1 96.81 264 ASP B N 1
ATOM 4325 C CA . ASP B 1 264 ? -30.141 6.664 17 1 96.81 264 ASP B CA 1
ATOM 4326 C C . ASP B 1 264 ? -29.953 7.961 16.219 1 96.81 264 ASP B C 1
ATOM 4328 O O . ASP B 1 264 ? -30.797 8.859 16.266 1 96.81 264 ASP B O 1
ATOM 4332 N N . LEU B 1 265 ? -28.828 8.039 15.453 1 95.56 265 LEU B N 1
ATOM 4333 C CA . LEU B 1 265 ? -28.516 9.25 14.711 1 95.56 265 LEU B CA 1
ATOM 4334 C C . LEU B 1 265 ? -29.078 9.188 13.297 1 95.56 265 LEU B C 1
ATOM 4336 O O . LEU B 1 265 ? -28.672 9.953 12.422 1 95.56 265 LEU B O 1
ATOM 4340 N N . ASP B 1 266 ? -29.953 8.305 13.055 1 93.25 266 ASP B N 1
ATOM 4341 C CA . ASP B 1 266 ? -30.734 8.164 11.828 1 93.25 266 ASP B CA 1
ATOM 4342 C C . ASP B 1 266 ? -29.828 7.809 10.648 1 93.25 266 ASP B C 1
ATOM 4344 O O . ASP B 1 266 ? -29.938 8.398 9.57 1 93.25 266 ASP B O 1
ATOM 4348 N N . VAL B 1 267 ? -28.938 6.867 10.844 1 97.38 267 VAL B N 1
ATOM 4349 C CA . VAL B 1 267 ? -28.062 6.379 9.789 1 97.38 267 VAL B CA 1
ATOM 4350 C C . VAL B 1 267 ? -28.891 5.77 8.664 1 97.38 267 VAL B C 1
ATOM 4352 O O . VAL B 1 267 ? -28.438 5.691 7.52 1 97.38 267 VAL B O 1
ATOM 4355 N N . LYS B 1 268 ? -30.094 5.402 8.938 1 96.44 268 LYS B N 1
ATOM 4356 C CA . LYS B 1 268 ? -30.969 4.828 7.922 1 96.44 268 LYS B CA 1
ATOM 4357 C C . LYS B 1 268 ? -31.25 5.824 6.797 1 96.44 268 LYS B C 1
ATOM 4359 O O . LYS B 1 268 ? -31.234 5.457 5.621 1 96.44 268 LYS B O 1
ATOM 4364 N N . SER B 1 269 ? -31.531 7.016 7.207 1 96.88 269 SER B N 1
ATOM 4365 C CA . SER B 1 269 ? -31.781 8.055 6.211 1 96.88 269 SER B CA 1
ATOM 4366 C C . SER B 1 269 ? -30.531 8.289 5.352 1 96.88 269 SER B C 1
ATOM 4368 O O . SER B 1 269 ? -30.641 8.477 4.137 1 96.88 269 SER B O 1
ATOM 4370 N N . VAL B 1 270 ? -29.375 8.281 5.969 1 97.19 270 VAL B N 1
ATOM 4371 C CA . VAL B 1 270 ? -28.109 8.461 5.27 1 97.19 270 VAL B CA 1
ATOM 4372 C C . VAL B 1 270 ? -27.891 7.309 4.293 1 97.19 270 VAL B C 1
ATOM 4374 O O . VAL B 1 270 ? -27.5 7.527 3.143 1 97.19 270 VAL B O 1
ATOM 4377 N N . ALA B 1 271 ? -28.141 6.109 4.734 1 96.94 271 ALA B N 1
ATOM 4378 C CA . ALA B 1 271 ? -27.984 4.914 3.91 1 96.94 271 ALA B CA 1
ATOM 4379 C C . ALA B 1 271 ? -28.906 4.949 2.703 1 96.94 271 ALA B C 1
ATOM 4381 O O . ALA B 1 271 ? -28.5 4.656 1.58 1 96.94 271 ALA B O 1
ATOM 4382 N N . SER B 1 272 ? -30.109 5.34 2.932 1 96.5 272 SER B N 1
ATOM 4383 C CA . SER B 1 272 ? -31.094 5.402 1.858 1 96.5 272 SER B CA 1
ATOM 4384 C C . SER B 1 272 ? -30.719 6.438 0.811 1 96.5 272 SER B C 1
ATOM 4386 O O . SER B 1 272 ? -30.828 6.188 -0.391 1 96.5 272 SER B O 1
ATOM 4388 N N . SER B 1 273 ? -30.344 7.574 1.303 1 96.69 273 SER B N 1
ATOM 4389 C CA . SER B 1 273 ? -29.891 8.633 0.399 1 96.69 273 SER B CA 1
ATOM 4390 C C . SER B 1 273 ? -28.688 8.195 -0.417 1 96.69 273 SER B C 1
ATOM 4392 O O . SER B 1 273 ? -28.609 8.461 -1.619 1 96.69 273 SER B O 1
ATOM 4394 N N . ALA B 1 274 ? -27.703 7.566 0.22 1 96.69 274 ALA B N 1
ATOM 4395 C CA . ALA B 1 274 ? -26.5 7.086 -0.458 1 96.69 274 ALA B CA 1
ATOM 4396 C C . ALA B 1 274 ? -26.844 6.02 -1.494 1 96.69 274 ALA B C 1
ATOM 4398 O O . ALA B 1 274 ? -26.328 6.035 -2.609 1 96.69 274 ALA B O 1
ATOM 4399 N N . LYS B 1 275 ? -27.734 5.125 -1.113 1 96.25 275 LYS B N 1
ATOM 4400 C CA . LYS B 1 275 ? -28.141 4.039 -1.999 1 96.25 275 LYS B CA 1
ATOM 4401 C C . LYS B 1 275 ? -28.781 4.582 -3.275 1 96.25 275 LYS B C 1
ATOM 4403 O O . LYS B 1 275 ? -28.672 3.977 -4.34 1 96.25 275 LYS B O 1
ATOM 4408 N N . ALA B 1 276 ? -29.344 5.727 -3.221 1 96.12 276 ALA B N 1
ATOM 4409 C CA . ALA B 1 276 ? -30.047 6.348 -4.344 1 96.12 276 ALA B CA 1
ATOM 4410 C C . ALA B 1 276 ? -29.078 7.168 -5.199 1 96.12 276 ALA B C 1
ATOM 4412 O O . ALA B 1 276 ? -29.484 7.738 -6.219 1 96.12 276 ALA B O 1
ATOM 4413 N N . SER B 1 277 ? -27.875 7.234 -4.824 1 94.56 277 SER B N 1
ATOM 4414 C CA . SER B 1 277 ? -26.891 8.039 -5.535 1 94.56 277 SER B CA 1
ATOM 4415 C C . SER B 1 277 ? -26.641 7.496 -6.938 1 94.56 277 SER B C 1
ATOM 4417 O O . SER B 1 277 ? -26.703 6.289 -7.16 1 94.56 277 SER B O 1
ATOM 4419 N N . MET B 1 278 ? -26.281 8.406 -7.824 1 93.31 278 MET B N 1
ATOM 4420 C CA . MET B 1 278 ? -25.938 8.008 -9.188 1 93.31 278 MET B CA 1
ATOM 4421 C C . MET B 1 278 ? -24.516 7.457 -9.234 1 93.31 278 MET B C 1
ATOM 4423 O O . MET B 1 278 ? -24.156 6.758 -10.188 1 93.31 278 MET B O 1
ATOM 4427 N N . ASP B 1 279 ? -23.734 7.832 -8.281 1 93.62 279 ASP B N 1
ATOM 4428 C CA . ASP B 1 279 ? -22.406 7.258 -8.18 1 93.62 279 ASP B CA 1
ATOM 4429 C C . ASP B 1 279 ? -22.453 5.816 -7.68 1 93.62 279 ASP B C 1
ATOM 4431 O O . ASP B 1 279 ? -22.922 5.555 -6.566 1 93.62 279 ASP B O 1
ATOM 4435 N N . SER B 1 280 ? -21.953 4.914 -8.508 1 90.88 280 SER B N 1
ATOM 4436 C CA . SER B 1 280 ? -22.125 3.49 -8.234 1 90.88 280 SER B CA 1
ATOM 4437 C C . SER B 1 280 ? -21.438 3.09 -6.938 1 90.88 280 SER B C 1
ATOM 4439 O O . SER B 1 280 ? -21.953 2.256 -6.188 1 90.88 280 SER B O 1
ATOM 4441 N N . LYS B 1 281 ? -20.25 3.648 -6.695 1 89.06 281 LYS B N 1
ATOM 4442 C CA . LYS B 1 281 ? -19.531 3.309 -5.469 1 89.06 281 LYS B CA 1
ATOM 4443 C C . LYS B 1 281 ? -20.312 3.758 -4.234 1 89.06 281 LYS B C 1
ATOM 4445 O O . LYS B 1 281 ? -20.391 3.029 -3.244 1 89.06 281 LYS B O 1
ATOM 4450 N N . ILE B 1 282 ? -20.859 4.895 -4.324 1 95 282 ILE B N 1
ATOM 4451 C CA . ILE B 1 282 ? -21.656 5.445 -3.227 1 95 282 ILE B CA 1
ATOM 4452 C C . ILE B 1 282 ? -22.922 4.621 -3.045 1 95 282 ILE B C 1
ATOM 4454 O O . ILE B 1 282 ? -23.297 4.273 -1.92 1 95 282 ILE B O 1
ATOM 4458 N N . ALA B 1 283 ? -23.516 4.297 -4.152 1 95 283 ALA B N 1
ATOM 4459 C CA . ALA B 1 283 ? -24.75 3.508 -4.102 1 95 283 ALA B CA 1
ATOM 4460 C C . ALA B 1 283 ? -24.5 2.143 -3.471 1 95 283 ALA B C 1
ATOM 4462 O O . ALA B 1 283 ? -25.297 1.666 -2.666 1 95 283 ALA B O 1
ATOM 4463 N N . GLU B 1 284 ? -23.422 1.592 -3.764 1 90.88 284 GLU B N 1
ATOM 4464 C CA . GLU B 1 284 ? -23.078 0.271 -3.246 1 90.88 284 GLU B CA 1
ATOM 4465 C C . GLU B 1 284 ? -22.844 0.314 -1.74 1 90.88 284 GLU B C 1
ATOM 4467 O O . GLU B 1 284 ? -23.328 -0.544 -1.003 1 90.88 284 GLU B O 1
ATOM 4472 N N . VAL B 1 285 ? -22.078 1.272 -1.33 1 93 285 VAL B N 1
ATOM 4473 C CA . VAL B 1 285 ? -21.797 1.376 0.098 1 93 285 VAL B CA 1
ATOM 4474 C C . VAL B 1 285 ? -23.078 1.737 0.85 1 93 285 VAL B C 1
ATOM 4476 O O . VAL B 1 285 ? -23.297 1.28 1.976 1 93 285 VAL B O 1
ATOM 4479 N N . GLY B 1 286 ? -23.875 2.568 0.228 1 95.19 286 GLY B N 1
ATOM 4480 C CA . GLY B 1 286 ? -25.172 2.855 0.812 1 95.19 286 GLY B CA 1
ATOM 4481 C C . GLY B 1 286 ? -26.016 1.613 1.036 1 95.19 286 GLY B C 1
ATOM 4482 O O . GLY B 1 286 ? -26.625 1.452 2.096 1 95.19 286 GLY B O 1
ATOM 4483 N N . ALA B 1 287 ? -26.047 0.779 0.095 1 93.06 287 ALA B N 1
ATOM 4484 C CA . ALA B 1 287 ? -26.781 -0.479 0.201 1 93.06 287 ALA B CA 1
ATOM 4485 C C . ALA B 1 287 ? -26.219 -1.35 1.321 1 93.06 287 ALA B C 1
ATOM 4487 O O . ALA B 1 287 ? -26.984 -1.978 2.066 1 93.06 287 ALA B O 1
ATOM 4488 N N . ASP B 1 288 ? -24.938 -1.354 1.421 1 89.81 288 ASP B N 1
ATOM 4489 C CA . ASP B 1 288 ? -24.297 -2.129 2.475 1 89.81 288 ASP B CA 1
ATOM 4490 C C . ASP B 1 288 ? -24.688 -1.613 3.857 1 89.81 288 ASP B C 1
ATOM 4492 O O . ASP B 1 288 ? -24.969 -2.4 4.762 1 89.81 288 ASP B O 1
ATOM 4496 N N . ILE B 1 289 ? -24.641 -0.342 4.008 1 94.62 289 ILE B N 1
ATOM 4497 C CA . ILE B 1 289 ? -24.984 0.265 5.289 1 94.62 289 ILE B CA 1
ATOM 4498 C C . ILE B 1 289 ? -26.453 -0.009 5.613 1 94.62 289 ILE B C 1
ATOM 4500 O O . ILE B 1 289 ? -26.797 -0.297 6.762 1 94.62 289 ILE B O 1
ATOM 4504 N N . GLU B 1 290 ? -27.281 0.088 4.594 1 94.94 290 GLU B N 1
ATOM 4505 C CA . GLU B 1 290 ? -28.703 -0.182 4.797 1 94.94 290 GLU B CA 1
ATOM 4506 C C . GLU B 1 290 ? -28.938 -1.595 5.328 1 94.94 290 GLU B C 1
ATOM 4508 O O . GLU B 1 290 ? -29.781 -1.809 6.199 1 94.94 290 GLU B O 1
ATOM 4513 N N . LEU B 1 291 ? -28.219 -2.527 4.863 1 91.62 291 LEU B N 1
ATOM 4514 C CA . LEU B 1 291 ? -28.328 -3.908 5.32 1 91.62 291 LEU B CA 1
ATOM 4515 C C . LEU B 1 291 ? -27.953 -4.027 6.793 1 91.62 291 LEU B C 1
ATOM 4517 O O . LEU B 1 291 ? -28.484 -4.879 7.508 1 91.62 291 LEU B O 1
ATOM 4521 N N . LEU B 1 292 ? -27.078 -3.135 7.242 1 91.75 292 LEU B N 1
ATOM 4522 C CA . LEU B 1 292 ? -26.594 -3.174 8.617 1 91.75 292 LEU B CA 1
ATOM 4523 C C . LEU B 1 292 ? -27.625 -2.572 9.57 1 91.75 292 LEU B C 1
ATOM 4525 O O . LEU B 1 292 ? -27.516 -2.732 10.789 1 91.75 292 LEU B O 1
ATOM 4529 N N . THR B 1 293 ? -28.578 -1.901 9.039 1 92.69 293 THR B N 1
ATOM 4530 C CA . THR B 1 293 ? -29.562 -1.241 9.891 1 92.69 293 THR B CA 1
ATOM 4531 C C . THR B 1 293 ? -30.672 -2.211 10.289 1 92.69 293 THR B C 1
ATOM 4533 O O . THR B 1 293 ? -31.531 -1.881 11.109 1 92.69 293 THR B O 1
ATOM 4536 N N . ARG B 1 294 ? -30.719 -3.451 9.766 1 86.12 294 ARG B N 1
ATOM 4537 C CA . ARG B 1 294 ? -31.75 -4.441 10.062 1 86.12 294 ARG B CA 1
ATOM 4538 C C . ARG B 1 294 ? -31.406 -5.227 11.328 1 86.1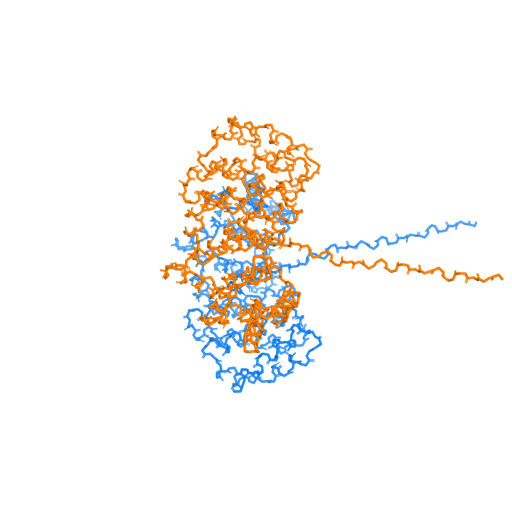2 294 ARG B C 1
ATOM 4540 O O . ARG B 1 294 ? -30.234 -5.387 11.656 1 86.12 294 ARG B O 1
#

Foldseek 3Di:
DPPPPPPPPPPPPPPPPPQDWDQDPLRATARADDDLVVLLVLLQVQLVVLCVDPVRVVLHDDPVLSVLSVVLVVQLVPPVCLVPDADDLVNVVSLLSNLVRDQLLSNLSSLLVLLSQCLRVNSVVSLLVCVVVVHNSLVVSLCSQLDPPHDASSLLSNLNSLSSNLNDPSCLVVCVVCLVVNLVSNVVCVVSYDLSSLLSNLSSLLSQLSSCLVVQPQVSLLSSLVSLVVQLPDPVHDPNSNLSSLNSNLSCLVRHDCVVVCVVVVVLVSLVVQLPDPDPSSVVSSVSSNVSND/DDPPPPPPPPPPPPPPPPQDWDQDPLRATARADDDLVVLLVLLQVQLVVLCVDPVRNVLHDDPVLSVLSVVLVVQLVPPVCLVPDADDLVNVVSLLSNLVRDQLLSNLSSLLVLLSQCLRVNSVVSLLVCVVVVHNSLVVSLCSQLDPPHDASSLLSNLNSLSSNLNDPSCLVVCVVCLVVNLVSNVVCVVSYDLSSLLSNLSSLLSQLSSCLVVQPQVSLLSSLVSLVVQLPDPVHDPNSNLSSLNSNLSCLVRHDCVVVCVVVVVLVSLVVQLPDPDPSSVVSSVSSNVSND

InterPro domains:
  IPR011989 Armadillo-like helical [G3DSA:1.25.10.10] (25-292)
  IPR013535 PUL domain [PF08324] (27-288)
  IPR013535 PUL domain [PS51396] (21-292)

Organism: Triticum turgidum subsp. durum (NCBI:txid4567)

Sequence (588 aa):
MHMYPGNRLRQMVVPQNKLSSTYQRNGMLLFETAQFEGILKKITEFSATLASDSEQKHLSLSEADFSRLAAIVKVLKNTSFYHTSKLADADIVLLLKILKSWPSQMMFPVVDFLRVFVLHPDGATLLLKTIESGNDVPMETFRKAVAIPVHSPNVLTILKAVTNLFDNSCLHQWLKTHCAEIIDSFSSCKPSFSKNAHLAYATLLLNYSVLSIQSKDEQSQAQILSAALEIAEDDAQDADSKYRALVAIGSLMLNGLVKSIALDLDVKSVASSAKASMDSKIAEVGADIELLTRMHMYPGNRLRQMVVPQNKLSSTYQRNGMLLFETAQFEGILKKITEFSATLASDSEQKHLSLSEADFSRLAAIVKVLKNTSFYHTSKLADADIVLLLKILKSWPSQMMFPVVDFLRVFVLHPDGATLLLKTIESGNDVPMETFRKAVAIPVHSPNVLTILKAVTNLFDNSCLHQWLKTHCAEIIDSFSSCKPSFSKNAHLAYATLLLNYSVLSIQSKDEQSQAQILSAALEIAEDDAQDADSKYRALVAIGSLMLNGLVKSIALDLDVKSVASSAKASMDSKIAEVGADIELLTR